Protein AF-A0A9K3Q1P2-F1 (afdb_monomer_lite)

pLDDT: mean 77.75, std 18.44, range [36.25, 98.31]

Radius of gyration: 43.32 Å; chains: 1; bounding box: 91×54×131 Å

Secondary structure (DSSP, 8-state):
-HHHHHHHHHHHHHHHHHHHHHHHHHHHT-HHHHHHHHHHHHHH-TT--HHHHHHHHHHTT-HHHHHHHHHHHHHHHHHHHHHHHHHHHHHHHHHTSSS--HHHHHHHHHHHHHHHHHHHHHHHHHHHH------S-TTTSHHHHHHHHHHHHHHHHHHHHHHHHHHHHHHHHHHHHHHHHHHHHHHHHHHHHHHHHHHHHHHHHHHHS--PEEETTEEESSHHHHHHHHHHTT---GGG---HHHHHHHHH-TT--HHHHT-GGGGG---TT----STTGGG--TTS--HHHHHTTSSS-HHHHHHHHHHHHHHHHHHH----SHHHHHHHHHHHHHHHHHHHHHHHHHHHHHHHHHTT---HHHHHHHHHHHHHHHHHHHHHHHHGGGG---TTSHHHHHHHHHHHHHHHHHHHHHHHTTTTTSHHHHHHHHHHHHHHSS-HHHHHHHHHHHHHHHHHHHHHHHHHHHHHHHHHHHHHHHHHHHHHHHHHHHHHHHHHHH-

Sequence (503 aa):
MKELEVKAEETDTRAQLLLAKLGAETKQGDTTKIWEVIGLMREDMSANDDKLKQLMDYAEKGPAELEHCAKSLAELQNHYQDSLAKIVKKFKTLTRSSNPDEKAKKEVSDLARRLLILENKERALPDLMSMDLEGTNRESNESKLMPEVLRLAQVVEHLNKVSRERGAQESDELLDKMKREREAQARDEVFYKELGVITHKIADLEQSRGERFEHPEGTFGSPQEVETWIVNETIPSCGMFWDLGSVLVGMMEKSKSFKEFADERCLFGKNHGRVDLLDDTSEGLQACKTYATWIGDGTSAYSLSLTRALTGHLNSLRRTFSRTDGGERMARSLLDDISKQWNDLCNFTQTFYTKLVNVAKFSEANAFKLVGRCWGAVFDTMRSHREALKLVGDLQAPGNKAMVIWSVFQCHRIMKEFIALDFEGHPAIVKEISLFIITERVDPTEILRLTSRIKKLEDECAAVTETNQKLRSSHADFQVTFMGLKRTVDDLKNELKQLKTKK

Structure (mmCIF, N/CA/C/O backbone):
data_AF-A0A9K3Q1P2-F1
#
_entry.id   AF-A0A9K3Q1P2-F1
#
loop_
_atom_site.group_PDB
_atom_site.id
_atom_site.type_symbol
_atom_site.label_atom_id
_atom_site.label_alt_id
_atom_site.label_comp_id
_atom_site.label_asym_id
_atom_site.label_entity_id
_atom_site.label_seq_id
_atom_site.pdbx_PDB_ins_code
_atom_site.Cartn_x
_atom_site.Cartn_y
_atom_site.Cartn_z
_atom_site.occupancy
_atom_site.B_iso_or_equiv
_atom_site.auth_seq_id
_atom_site.auth_comp_id
_atom_site.auth_asym_id
_atom_site.auth_atom_id
_atom_site.pdbx_PDB_model_num
ATOM 1 N N . MET A 1 1 ? 2.807 7.351 35.051 1.00 36.25 1 MET A N 1
ATOM 2 C CA . MET A 1 1 ? 3.811 6.468 35.690 1.00 36.25 1 MET A CA 1
ATOM 3 C C . MET A 1 1 ? 5.014 7.275 36.148 1.00 36.25 1 MET A C 1
ATOM 5 O O . MET A 1 1 ? 5.045 7.569 37.329 1.00 36.25 1 MET A O 1
ATOM 9 N N . LYS A 1 2 ? 5.892 7.772 35.263 1.00 40.00 2 LYS A N 1
ATOM 10 C CA . LYS A 1 2 ? 7.037 8.619 35.675 1.00 40.00 2 LYS A CA 1
ATOM 11 C C . LYS A 1 2 ? 6.650 9.861 36.497 1.00 40.00 2 LYS A C 1
ATOM 13 O O . LYS A 1 2 ? 7.277 10.141 37.503 1.00 40.00 2 LYS A O 1
ATOM 18 N N . GLU A 1 3 ? 5.569 10.558 36.140 1.00 39.50 3 GLU A N 1
ATOM 19 C CA . GLU A 1 3 ? 5.065 11.689 36.947 1.00 39.50 3 GLU A CA 1
ATOM 20 C C . GLU A 1 3 ? 4.514 11.282 38.326 1.00 39.50 3 GLU A C 1
ATOM 22 O O . GLU A 1 3 ? 4.501 12.094 39.246 1.00 39.50 3 GLU A O 1
ATOM 27 N N . LEU A 1 4 ? 4.048 10.038 38.483 1.00 40.28 4 LEU A N 1
ATOM 28 C CA . LEU A 1 4 ? 3.563 9.520 39.767 1.00 40.28 4 LEU A CA 1
ATOM 29 C C . LEU A 1 4 ? 4.727 9.058 40.652 1.00 40.28 4 LEU A C 1
ATOM 31 O O . LEU A 1 4 ? 4.670 9.254 41.860 1.00 40.28 4 LEU A O 1
ATOM 35 N N . GLU A 1 5 ? 5.787 8.507 40.053 1.00 44.59 5 GLU A N 1
ATOM 36 C CA . GLU A 1 5 ? 7.035 8.168 40.750 1.00 44.59 5 GLU A CA 1
ATOM 37 C C . GLU A 1 5 ? 7.712 9.426 41.310 1.00 44.59 5 GLU A C 1
ATOM 39 O O . GLU A 1 5 ? 8.040 9.456 42.492 1.00 44.59 5 GLU A O 1
ATOM 44 N N . VAL A 1 6 ? 7.805 10.498 40.513 1.00 62.09 6 VAL A N 1
ATOM 45 C CA . VAL A 1 6 ? 8.373 11.784 40.961 1.00 62.09 6 VAL A CA 1
ATOM 46 C C . VAL A 1 6 ? 7.568 12.380 42.123 1.00 62.09 6 VAL A C 1
ATOM 48 O O . VAL A 1 6 ? 8.144 12.784 43.129 1.00 62.09 6 VAL A O 1
ATOM 51 N N . LYS A 1 7 ? 6.230 12.368 42.044 1.00 52.72 7 LYS A N 1
ATOM 52 C CA . LYS A 1 7 ? 5.380 12.899 43.125 1.00 52.72 7 LYS A CA 1
ATOM 53 C C . LYS A 1 7 ? 5.494 12.108 44.428 1.00 52.72 7 LYS A C 1
ATOM 55 O O . LYS A 1 7 ? 5.442 12.717 45.494 1.00 52.72 7 LYS A O 1
ATOM 60 N N . ALA A 1 8 ? 5.642 10.784 44.356 1.00 45.25 8 ALA A N 1
ATOM 61 C CA . ALA A 1 8 ? 5.811 9.931 45.534 1.00 45.25 8 ALA A CA 1
ATOM 62 C C . ALA A 1 8 ? 7.170 10.160 46.222 1.00 45.25 8 ALA A C 1
ATOM 64 O O . ALA A 1 8 ? 7.248 10.201 47.450 1.00 45.25 8 ALA A O 1
ATOM 65 N N . GLU A 1 9 ? 8.228 10.369 45.437 1.00 57.72 9 GLU A N 1
ATOM 66 C CA . GLU A 1 9 ? 9.581 10.634 45.942 1.00 57.72 9 GLU A CA 1
ATOM 67 C C . GLU A 1 9 ? 9.681 12.022 46.612 1.00 57.72 9 GLU A C 1
ATOM 69 O O . GLU A 1 9 ? 10.316 12.182 47.661 1.00 57.72 9 GLU A O 1
ATOM 74 N N . GLU A 1 10 ? 8.960 13.017 46.083 1.00 64.75 10 GLU A N 1
ATOM 75 C CA . GLU A 1 10 ? 8.825 14.347 46.693 1.00 64.75 10 GLU A CA 1
ATOM 76 C C . GLU A 1 10 ? 8.061 14.317 48.030 1.00 64.75 10 GLU A C 1
ATOM 78 O O . GLU A 1 10 ? 8.421 15.044 48.963 1.00 64.75 10 GLU A O 1
ATOM 83 N N . THR A 1 11 ? 7.034 13.464 48.163 1.00 64.25 11 THR A N 1
ATOM 84 C CA . THR A 1 11 ? 6.247 13.365 49.409 1.00 64.25 11 THR A CA 1
ATOM 85 C C . THR A 1 11 ? 7.026 12.684 50.535 1.00 64.25 11 THR A C 1
ATOM 87 O O . THR A 1 11 ? 6.992 13.162 51.671 1.00 64.25 11 THR A O 1
ATOM 90 N N . ASP A 1 12 ? 7.775 11.619 50.232 1.00 61.94 12 ASP A N 1
ATOM 91 C CA . ASP A 1 12 ? 8.600 10.911 51.223 1.00 61.94 12 ASP A CA 1
ATOM 92 C C . ASP A 1 12 ? 9.745 11.797 51.747 1.00 61.94 12 ASP A C 1
ATOM 94 O O . ASP A 1 12 ? 9.963 11.917 52.957 1.00 61.94 12 ASP A O 1
ATOM 98 N N . THR A 1 13 ? 10.411 12.531 50.849 1.00 77.38 13 THR A N 1
ATOM 99 C CA . THR A 1 13 ? 11.509 13.443 51.217 1.00 77.38 13 THR A CA 1
ATOM 100 C C . THR A 1 13 ? 11.036 14.554 52.165 1.00 77.38 13 THR A C 1
ATOM 102 O O . THR A 1 13 ? 11.721 14.902 53.132 1.00 77.38 13 THR A O 1
ATOM 105 N N . ARG A 1 14 ? 9.837 15.100 51.931 1.00 73.12 14 ARG A N 1
ATOM 106 C CA . ARG A 1 14 ? 9.258 16.167 52.759 1.00 73.12 14 ARG A CA 1
ATOM 107 C C . ARG A 1 14 ? 8.827 15.668 54.144 1.00 73.12 14 ARG A C 1
ATOM 109 O O . ARG A 1 14 ? 9.086 16.352 55.136 1.00 73.12 14 ARG A O 1
ATOM 116 N N . ALA A 1 15 ? 8.252 14.468 54.235 1.00 68.19 15 ALA A N 1
ATOM 117 C CA . ALA A 1 15 ? 7.868 13.858 55.510 1.00 68.19 15 ALA A CA 1
ATOM 118 C C . ALA A 1 15 ? 9.084 13.593 56.419 1.00 68.19 15 ALA A C 1
ATOM 120 O O . ALA A 1 15 ? 9.051 13.891 57.617 1.00 68.19 15 ALA A O 1
ATOM 121 N N . GLN A 1 16 ? 10.190 13.109 55.846 1.00 70.50 16 GLN A N 1
ATOM 122 C CA . GLN A 1 16 ? 11.431 12.869 56.590 1.00 70.50 16 GLN A CA 1
ATOM 123 C C . GLN A 1 16 ? 12.051 14.167 57.133 1.00 70.50 16 GLN A C 1
ATOM 125 O O . GLN A 1 16 ? 12.550 14.190 58.262 1.00 70.50 16 GLN A O 1
ATOM 130 N N . LEU A 1 17 ? 11.965 15.269 56.379 1.00 77.50 17 LEU A N 1
ATOM 131 C CA . LEU A 1 17 ? 12.458 16.581 56.809 1.00 77.50 17 LEU A CA 1
ATOM 132 C C . LEU A 1 17 ? 11.676 17.128 58.016 1.00 77.50 17 LEU A C 1
ATOM 134 O O . LEU A 1 17 ? 12.276 17.634 58.968 1.00 77.50 17 LEU A O 1
ATOM 138 N N . LEU A 1 18 ? 10.345 17.005 58.001 1.00 76.81 18 LEU A N 1
ATOM 139 C CA . LEU A 1 18 ? 9.489 17.469 59.098 1.00 76.81 18 LEU A CA 1
ATOM 140 C C . LEU A 1 18 ? 9.695 16.638 60.374 1.00 76.81 18 LEU A C 1
ATOM 142 O O . LEU A 1 18 ? 9.786 17.209 61.459 1.00 76.81 18 LEU A O 1
ATOM 146 N N . LEU A 1 19 ? 9.870 15.316 60.252 1.00 66.56 19 LEU A N 1
ATOM 147 C CA . LEU A 1 19 ? 10.196 14.439 61.386 1.00 66.56 19 LEU A CA 1
ATOM 148 C C . LEU A 1 19 ? 11.555 14.779 62.012 1.00 66.56 19 LEU A C 1
ATOM 150 O O . LEU A 1 19 ? 11.682 14.834 63.238 1.00 66.56 19 LEU A O 1
ATOM 154 N N . ALA A 1 20 ? 12.568 15.053 61.185 1.00 75.06 20 ALA A N 1
ATOM 155 C CA . ALA A 1 20 ? 13.880 15.476 61.669 1.00 75.06 20 ALA A CA 1
ATOM 156 C C . ALA A 1 20 ? 13.802 16.815 62.422 1.00 75.06 20 ALA A C 1
ATOM 158 O O . ALA A 1 20 ? 14.412 16.966 63.484 1.00 75.06 20 ALA A O 1
ATOM 159 N N . LYS A 1 21 ? 13.010 17.763 61.906 1.00 81.06 21 LYS A N 1
ATOM 160 C CA . LYS A 1 21 ? 12.783 19.063 62.544 1.00 81.06 21 LYS A CA 1
ATOM 161 C C . LYS A 1 21 ? 12.047 18.913 63.878 1.00 81.06 21 LYS A C 1
ATOM 163 O O . LYS A 1 21 ? 12.497 19.466 64.875 1.00 81.06 21 LYS A O 1
ATOM 168 N N . LEU A 1 22 ? 11.003 18.085 63.937 1.00 76.62 22 LEU A N 1
ATOM 169 C CA . LEU A 1 22 ? 10.265 17.808 65.173 1.00 76.62 22 LEU A CA 1
ATOM 170 C C . LEU A 1 22 ? 11.177 17.219 66.259 1.00 76.62 22 LEU A C 1
ATOM 172 O O . LEU A 1 22 ? 11.146 17.659 67.408 1.00 76.62 22 LEU A O 1
ATOM 176 N N . GLY A 1 23 ? 12.040 16.265 65.895 1.00 73.25 23 GLY A N 1
ATOM 177 C CA . GLY A 1 23 ? 13.008 15.678 66.822 1.00 73.25 23 GLY A CA 1
ATOM 178 C C . GLY A 1 23 ? 14.051 16.679 67.335 1.00 73.25 23 GLY A C 1
ATOM 179 O O . GLY A 1 23 ? 14.481 16.578 68.485 1.00 73.25 23 GLY A O 1
ATOM 180 N N . ALA A 1 24 ? 14.452 17.652 66.512 1.00 78.25 24 ALA A N 1
ATOM 181 C CA . ALA A 1 24 ? 15.372 18.712 66.917 1.00 78.25 24 ALA A CA 1
ATOM 182 C C . ALA A 1 24 ? 14.723 19.680 67.919 1.00 78.25 24 ALA A C 1
ATOM 184 O O . ALA A 1 24 ? 15.309 19.937 68.970 1.00 78.25 24 ALA A O 1
ATOM 185 N N . GLU A 1 25 ? 13.502 20.144 67.641 1.00 80.94 25 GLU A N 1
ATOM 186 C CA . GLU A 1 25 ? 12.780 21.074 68.524 1.00 80.94 25 GLU A CA 1
ATOM 187 C C . GLU A 1 25 ? 12.371 20.400 69.846 1.00 80.94 25 GLU A C 1
ATOM 189 O O . GLU A 1 25 ? 12.493 20.994 70.917 1.00 80.94 25 GLU A O 1
ATOM 194 N N . THR A 1 26 ? 12.012 19.110 69.806 1.00 72.62 26 THR A N 1
ATOM 195 C CA . THR A 1 26 ? 11.710 18.315 71.013 1.00 72.62 26 THR A CA 1
ATOM 196 C C . THR A 1 26 ? 12.914 18.212 71.947 1.00 72.62 26 THR A C 1
ATOM 198 O O . THR A 1 26 ? 12.771 18.330 73.161 1.00 72.62 26 THR A O 1
ATOM 201 N N . LYS A 1 27 ? 14.126 18.054 71.400 1.00 75.12 27 LYS A N 1
ATOM 202 C CA . LYS A 1 27 ? 15.362 18.041 72.202 1.00 75.12 27 LYS A CA 1
ATOM 203 C C . LYS A 1 27 ? 15.697 19.403 72.805 1.00 75.12 27 LYS A C 1
ATOM 205 O O . LYS A 1 27 ? 16.366 19.450 73.832 1.00 75.12 27 LYS A O 1
ATOM 210 N N . GLN A 1 28 ? 15.267 20.488 72.167 1.00 78.56 28 GLN A N 1
ATOM 211 C CA . GLN A 1 28 ? 15.476 21.850 72.659 1.00 78.56 28 GLN A CA 1
ATOM 212 C C . GLN A 1 28 ? 14.417 22.274 73.689 1.00 78.56 28 GLN A C 1
ATOM 214 O O . GLN A 1 28 ? 14.619 23.268 74.379 1.00 78.56 28 GLN A O 1
ATOM 219 N N . GLY A 1 29 ? 13.321 21.516 73.825 1.00 80.50 29 GLY A N 1
ATOM 220 C CA . GLY A 1 29 ? 12.241 21.804 74.771 1.00 80.50 29 GLY A CA 1
ATOM 221 C C . GLY A 1 29 ? 11.399 23.030 74.402 1.00 80.50 29 GLY A C 1
ATOM 222 O O . GLY A 1 29 ? 10.646 23.523 75.239 1.00 80.50 29 GLY A O 1
ATOM 223 N N . ASP A 1 30 ? 11.519 23.532 73.168 1.00 81.38 30 ASP A N 1
ATOM 224 C CA . ASP A 1 30 ? 10.787 24.704 72.682 1.00 81.38 30 ASP A CA 1
ATOM 225 C C . ASP A 1 30 ? 9.379 24.287 72.234 1.00 81.38 30 ASP A C 1
ATOM 227 O O . ASP A 1 30 ? 9.119 23.966 71.072 1.00 81.38 30 ASP A O 1
ATOM 231 N N . THR A 1 31 ? 8.458 24.251 73.195 1.00 69.38 31 THR A N 1
ATOM 232 C CA . THR A 1 31 ? 7.080 23.783 72.996 1.00 69.38 31 THR A CA 1
ATOM 233 C C . THR A 1 31 ? 6.341 24.544 71.898 1.00 69.38 31 THR A C 1
ATOM 235 O O . THR A 1 31 ? 5.538 23.941 71.192 1.00 69.38 31 THR A O 1
ATOM 238 N N . THR A 1 32 ? 6.644 25.825 71.679 1.00 76.19 32 THR A N 1
ATOM 239 C CA . THR A 1 32 ? 5.993 26.639 70.638 1.00 76.19 32 THR A CA 1
ATOM 240 C C . THR A 1 32 ? 6.373 26.157 69.238 1.00 76.19 32 THR A C 1
ATOM 242 O O . THR A 1 32 ? 5.501 25.932 68.400 1.00 76.19 32 THR A O 1
ATOM 245 N N . LYS A 1 33 ? 7.664 25.914 68.991 1.00 73.12 33 LYS A N 1
ATOM 246 C CA . LYS A 1 33 ? 8.144 25.424 67.688 1.00 73.12 33 LYS A CA 1
ATOM 247 C C . LYS A 1 33 ? 7.762 23.979 67.417 1.00 73.12 33 LYS A C 1
ATOM 249 O O . LYS A 1 33 ? 7.517 23.614 66.269 1.00 73.12 33 LYS A O 1
ATOM 254 N N . ILE A 1 34 ? 7.673 23.160 68.464 1.00 74.88 34 ILE A N 1
ATOM 255 C CA . ILE A 1 34 ? 7.130 21.801 68.362 1.00 74.88 34 ILE A CA 1
ATOM 256 C C . ILE A 1 34 ? 5.702 21.859 67.797 1.00 74.88 34 ILE A C 1
ATOM 258 O O . ILE A 1 34 ? 5.399 21.151 66.837 1.00 74.88 34 ILE A O 1
ATOM 262 N N . TRP A 1 35 ? 4.854 22.755 68.313 1.00 77.31 35 TRP A N 1
ATOM 263 C CA . TRP A 1 35 ? 3.489 22.938 67.809 1.00 77.31 35 TRP A CA 1
ATOM 264 C C . TRP A 1 35 ? 3.428 23.494 66.380 1.00 77.31 35 TRP A C 1
ATOM 266 O O . T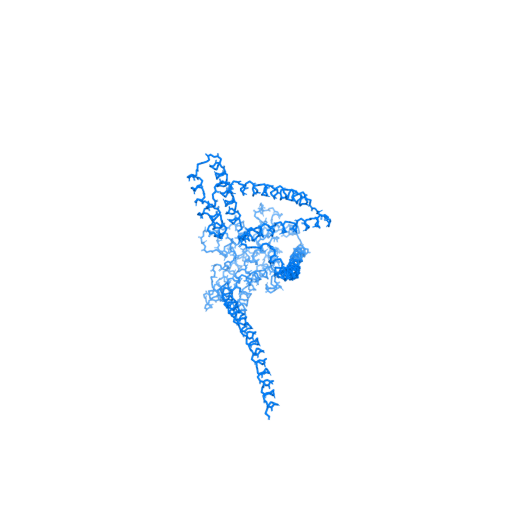RP A 1 35 ? 2.579 23.053 65.605 1.00 77.31 35 TRP A O 1
ATOM 276 N N . GLU A 1 36 ? 4.338 24.387 65.982 1.00 79.50 36 GLU A N 1
ATOM 277 C CA . GLU A 1 36 ? 4.429 24.862 64.589 1.00 79.50 36 GLU A CA 1
ATOM 278 C C . GLU A 1 36 ? 4.784 23.735 63.607 1.00 79.50 36 GLU A C 1
ATOM 280 O O . GLU A 1 36 ? 4.163 23.609 62.550 1.00 79.50 36 GLU A O 1
ATOM 285 N N . VAL A 1 37 ? 5.754 22.879 63.951 1.00 77.44 37 VAL A N 1
ATOM 286 C CA . VAL A 1 37 ? 6.147 21.741 63.101 1.00 77.44 37 VAL A CA 1
ATOM 287 C C . VAL A 1 37 ? 5.014 20.716 63.000 1.00 77.44 37 VAL A C 1
ATOM 289 O O . VAL A 1 37 ? 4.748 20.210 61.910 1.00 77.44 37 VAL A O 1
ATOM 292 N N . ILE A 1 38 ? 4.296 20.463 64.099 1.00 71.88 38 ILE A N 1
ATOM 293 C CA . ILE A 1 38 ? 3.093 19.616 64.105 1.00 71.88 38 ILE A CA 1
ATOM 294 C C . ILE A 1 38 ? 1.985 20.229 63.231 1.00 71.88 38 ILE A C 1
ATOM 296 O O . ILE A 1 38 ? 1.313 19.500 62.503 1.00 71.88 38 ILE A O 1
ATOM 300 N N . GLY A 1 39 ? 1.817 21.555 63.243 1.00 77.81 39 GLY A N 1
ATOM 301 C CA . GLY A 1 39 ? 0.874 22.269 62.376 1.00 77.81 39 GLY A CA 1
ATOM 302 C C . GLY A 1 39 ? 1.175 22.095 60.884 1.00 77.81 39 GLY A C 1
ATOM 303 O O . GLY A 1 39 ? 0.274 21.784 60.111 1.00 77.81 39 GLY A O 1
ATOM 304 N N . LEU A 1 40 ? 2.446 22.188 60.487 1.00 75.62 40 LEU A N 1
ATOM 305 C CA . LEU A 1 40 ? 2.872 21.949 59.100 1.00 75.62 40 LEU A CA 1
ATOM 306 C C . LEU A 1 40 ? 2.665 20.488 58.672 1.00 75.62 40 LEU A C 1
ATOM 308 O O . LEU A 1 40 ? 2.237 20.220 57.552 1.00 75.62 40 LEU A O 1
ATOM 312 N N . MET A 1 41 ? 2.905 19.535 59.578 1.00 71.62 41 MET A N 1
ATOM 313 C CA . MET A 1 41 ? 2.580 18.125 59.337 1.00 71.62 41 MET A CA 1
ATOM 314 C C . MET A 1 41 ? 1.068 17.905 59.197 1.00 71.62 41 MET A C 1
ATOM 316 O O . MET A 1 41 ? 0.643 17.045 58.433 1.00 71.62 41 MET A O 1
ATOM 320 N N . ARG A 1 42 ? 0.243 18.692 59.898 1.00 65.75 42 ARG A N 1
ATOM 321 C CA . ARG A 1 42 ? -1.223 18.633 59.826 1.00 65.75 42 ARG A CA 1
ATOM 322 C C . ARG A 1 42 ? -1.761 19.059 58.460 1.00 65.75 42 ARG A C 1
ATOM 324 O O . ARG A 1 42 ? -2.673 18.411 57.954 1.00 65.75 42 ARG A O 1
ATOM 331 N N . GLU A 1 43 ? -1.201 20.114 57.869 1.00 67.81 43 GLU A N 1
ATOM 332 C CA . GLU A 1 43 ? -1.587 20.595 56.532 1.00 67.81 43 GLU A CA 1
ATOM 333 C C . GLU A 1 43 ? -1.255 19.572 55.435 1.00 67.81 43 GLU A C 1
ATOM 335 O O . GLU A 1 43 ? -2.039 19.387 54.504 1.00 67.81 43 GLU A O 1
ATOM 340 N N . ASP A 1 44 ? -0.149 18.838 55.595 1.00 60.00 44 ASP A N 1
ATOM 341 C CA . ASP A 1 44 ? 0.290 17.816 54.640 1.00 60.00 44 ASP A CA 1
ATOM 342 C C . ASP A 1 44 ? -0.422 16.450 54.822 1.00 60.00 44 ASP A C 1
ATOM 344 O O . ASP A 1 44 ? -0.422 15.635 53.899 1.00 60.00 44 ASP A O 1
ATOM 348 N N . MET A 1 45 ? -1.058 16.179 55.975 1.00 59.09 45 MET A N 1
ATOM 349 C CA . MET A 1 45 ? -1.601 14.852 56.348 1.00 59.09 45 MET A CA 1
ATOM 350 C C . MET A 1 45 ? -3.137 14.762 56.472 1.00 59.09 45 MET A C 1
ATOM 352 O O . MET A 1 45 ? -3.636 13.906 57.204 1.00 59.09 45 MET A O 1
ATOM 356 N N . SER A 1 46 ? -3.918 15.569 55.750 1.00 45.44 46 SER A N 1
ATOM 357 C CA . SER A 1 46 ? -5.401 15.617 55.839 1.00 45.44 46 SER A CA 1
ATOM 358 C C . SER A 1 46 ? -6.187 14.320 55.503 1.00 45.44 46 SER A C 1
ATOM 360 O O . SER A 1 46 ? -7.397 14.366 55.305 1.00 45.44 46 SER A O 1
ATOM 362 N N . ALA A 1 47 ? -5.548 13.145 55.483 1.00 44.81 47 ALA A N 1
ATOM 363 C CA . ALA A 1 47 ? -6.162 11.848 55.196 1.00 44.81 47 ALA A CA 1
ATOM 364 C C . ALA A 1 47 ? -6.229 10.853 56.383 1.00 44.81 47 ALA A C 1
ATOM 366 O O . ALA A 1 47 ? -6.668 9.727 56.169 1.00 44.81 47 ALA A O 1
ATOM 367 N N . ASN A 1 48 ? -5.822 11.196 57.617 1.00 50.03 48 ASN A N 1
ATOM 368 C CA . ASN A 1 48 ? -5.929 10.270 58.769 1.00 50.03 48 ASN A CA 1
ATOM 369 C C . ASN A 1 48 ? -6.230 10.988 60.103 1.00 50.03 48 ASN A C 1
ATOM 371 O O . ASN A 1 48 ? -5.322 11.322 60.863 1.00 50.03 48 ASN A O 1
ATOM 375 N N . ASP A 1 49 ? -7.517 11.193 60.395 1.00 48.00 49 ASP A N 1
ATOM 376 C CA . ASP A 1 49 ? -8.007 12.057 61.486 1.00 48.00 49 ASP A CA 1
ATOM 377 C C . ASP A 1 49 ? -8.112 11.351 62.867 1.00 48.00 49 ASP A C 1
ATOM 379 O O . ASP A 1 49 ? -7.961 11.980 63.914 1.00 48.00 49 ASP A O 1
ATOM 383 N N . ASP A 1 50 ? -8.281 10.022 62.915 1.00 47.06 50 ASP A N 1
ATOM 384 C CA . ASP A 1 50 ? -8.607 9.315 64.173 1.00 47.06 50 ASP A CA 1
ATOM 385 C C . ASP A 1 50 ? -7.410 9.090 65.116 1.00 47.06 50 ASP A C 1
ATOM 387 O O . ASP A 1 50 ? -7.546 9.135 66.341 1.00 47.06 50 ASP A O 1
ATOM 391 N N . LYS A 1 51 ? -6.204 8.902 64.568 1.00 51.50 51 LYS A N 1
ATOM 392 C CA . LYS A 1 51 ? -4.979 8.703 65.371 1.00 51.50 51 LYS A CA 1
ATOM 393 C C . LYS A 1 51 ? -4.510 9.985 66.060 1.00 51.50 51 LYS A C 1
ATOM 395 O O . LYS A 1 51 ? -3.892 9.927 67.120 1.00 51.50 51 LYS A O 1
ATOM 400 N N . LEU A 1 52 ? -4.813 11.140 65.467 1.00 46.94 52 LEU A N 1
ATOM 401 C CA . LEU A 1 52 ? -4.431 12.446 66.001 1.00 46.94 52 LEU A CA 1
ATOM 402 C C . LEU A 1 52 ? -5.282 12.817 67.226 1.00 46.94 52 LEU A C 1
ATOM 404 O O . LEU A 1 52 ? -4.790 13.439 68.164 1.00 46.94 52 LEU A O 1
ATOM 408 N N . LYS A 1 53 ? -6.544 12.375 67.240 1.00 53.19 53 LYS A N 1
ATOM 409 C CA . LYS A 1 53 ? -7.484 12.594 68.342 1.00 53.19 53 LYS A CA 1
ATOM 410 C C . LYS A 1 53 ? -7.083 11.827 69.611 1.00 53.19 53 LYS A C 1
ATOM 412 O O . LYS A 1 53 ? -7.112 12.391 70.696 1.00 53.19 53 LYS A O 1
ATOM 417 N N . GLN A 1 54 ? -6.599 10.591 69.464 1.00 55.06 54 GLN A N 1
ATOM 418 C CA . GLN A 1 54 ? -6.143 9.759 70.590 1.00 55.06 54 GLN A CA 1
ATOM 419 C C . GLN A 1 54 ? -4.873 10.289 71.279 1.00 55.06 54 GLN A C 1
ATOM 421 O O . GLN A 1 54 ? -4.710 10.126 72.486 1.00 55.06 54 GLN A O 1
ATOM 426 N N . LEU A 1 55 ? -3.975 10.939 70.533 1.00 46.62 55 LEU A N 1
ATOM 427 C CA . LEU A 1 55 ? -2.764 11.553 71.093 1.00 46.62 55 LEU A CA 1
ATOM 428 C C . LEU A 1 55 ? -3.067 12.825 71.898 1.00 46.62 55 LEU A C 1
ATOM 430 O O . LEU A 1 55 ? -2.376 13.109 72.874 1.00 46.62 55 LEU A O 1
ATOM 434 N N . MET A 1 56 ? -4.110 13.562 71.510 1.00 52.69 56 MET A N 1
ATOM 435 C CA . MET A 1 56 ? -4.570 14.757 72.223 1.00 52.69 56 MET A CA 1
ATOM 436 C C . MET A 1 56 ? -5.208 14.398 73.575 1.00 52.69 56 MET A C 1
ATOM 438 O O . MET A 1 56 ? -4.879 15.033 74.572 1.00 52.69 56 MET A O 1
ATOM 442 N N . ASP A 1 57 ? -6.014 13.331 73.639 1.00 54.62 57 ASP A N 1
ATOM 443 C CA . ASP A 1 57 ? -6.636 12.852 74.889 1.00 54.62 57 ASP A CA 1
ATOM 444 C C . ASP A 1 57 ? -5.603 12.337 75.918 1.00 54.62 57 ASP A C 1
ATOM 446 O O . ASP A 1 57 ? -5.836 12.360 77.127 1.00 54.62 57 ASP A O 1
ATOM 450 N N . TYR A 1 58 ? -4.425 11.898 75.462 1.00 50.66 58 TYR A N 1
ATOM 451 C CA . TYR A 1 58 ? -3.336 11.449 76.339 1.00 50.66 58 TYR A CA 1
ATOM 452 C C . TYR A 1 58 ? -2.520 12.600 76.945 1.00 50.66 58 TYR A C 1
ATOM 454 O O . TYR A 1 58 ? -1.916 12.433 78.007 1.00 50.66 58 TYR A O 1
ATOM 462 N N . ALA A 1 59 ? -2.504 13.770 76.299 1.00 50.31 59 ALA A N 1
ATOM 463 C CA . ALA A 1 59 ? -1.731 14.930 76.739 1.00 50.31 59 ALA A CA 1
ATOM 464 C C . ALA A 1 59 ? -2.309 15.600 78.006 1.00 50.31 59 ALA A C 1
ATOM 466 O O . ALA A 1 59 ? -1.585 16.298 78.716 1.00 50.31 59 ALA A O 1
ATOM 467 N N . GLU A 1 60 ? -3.584 15.356 78.332 1.00 48.03 60 GLU A N 1
ATOM 468 C CA . GLU A 1 60 ? -4.264 15.948 79.495 1.00 48.03 60 GLU A CA 1
ATOM 469 C C . GLU A 1 60 ? -3.955 15.248 80.837 1.00 48.03 60 GLU A C 1
ATOM 471 O O . GLU A 1 60 ? -4.199 15.829 81.894 1.00 48.03 60 GLU A O 1
ATOM 476 N N . LYS A 1 61 ? -3.363 14.041 80.842 1.00 49.28 61 LYS A N 1
ATOM 477 C CA . LYS A 1 61 ? -3.172 13.220 82.064 1.00 49.28 61 LYS A CA 1
ATOM 478 C C . LYS A 1 61 ? -1.903 13.519 82.887 1.00 49.28 61 LYS A C 1
ATOM 480 O O . LYS A 1 61 ? -1.632 12.863 83.885 1.00 49.28 61 LYS A O 1
ATOM 485 N N . GLY A 1 62 ? -1.163 14.572 82.545 1.00 57.62 62 GLY A N 1
ATOM 486 C CA . GLY A 1 62 ? -0.076 15.106 83.371 1.00 57.62 62 GLY A CA 1
ATOM 487 C C . GLY A 1 62 ? 1.326 14.530 83.077 1.00 57.62 62 GLY A C 1
ATOM 488 O O . GLY A 1 62 ? 1.483 13.390 82.637 1.00 57.62 62 GLY A O 1
ATOM 489 N N . PRO A 1 63 ? 2.388 15.327 83.311 1.00 50.59 63 PRO A N 1
ATOM 490 C CA . PRO A 1 63 ? 3.704 15.127 82.692 1.00 50.59 63 PRO A CA 1
ATOM 491 C C . PRO A 1 63 ? 4.485 13.887 83.163 1.00 50.59 63 PRO A C 1
ATOM 493 O O . PRO A 1 63 ? 5.289 13.363 82.398 1.00 50.59 63 PRO A O 1
ATOM 496 N N . ALA A 1 64 ? 4.254 13.383 84.381 1.00 50.38 64 ALA A N 1
ATOM 497 C CA . ALA A 1 64 ? 5.000 12.239 84.923 1.00 50.38 64 ALA A CA 1
ATOM 498 C C . ALA A 1 64 ? 4.531 10.881 84.357 1.00 50.38 64 ALA A C 1
ATOM 500 O O . ALA A 1 64 ? 5.351 10.005 84.077 1.00 50.38 64 ALA A O 1
ATOM 501 N N . GLU A 1 65 ? 3.224 10.714 84.136 1.00 50.34 65 GLU A N 1
ATOM 502 C CA . GLU A 1 65 ? 2.652 9.510 83.512 1.00 50.34 65 GLU A CA 1
ATOM 503 C C . GLU A 1 65 ? 2.890 9.502 81.997 1.00 50.34 65 GLU A C 1
ATOM 505 O O . GLU A 1 65 ? 3.158 8.447 81.415 1.00 50.34 65 GLU A O 1
ATOM 510 N N . LEU A 1 66 ? 2.910 10.690 81.381 1.00 49.41 66 LEU A N 1
ATOM 511 C CA . LEU A 1 66 ? 3.358 10.899 80.004 1.00 49.41 66 LEU A CA 1
ATOM 512 C C . LEU A 1 66 ? 4.833 10.539 79.813 1.00 49.41 66 LEU A C 1
ATOM 514 O O . LEU A 1 66 ? 5.152 9.894 78.821 1.00 49.41 66 LEU A O 1
ATOM 518 N N . GLU A 1 67 ? 5.733 10.882 80.741 1.00 54.66 67 GLU A N 1
ATOM 519 C CA . GLU A 1 67 ? 7.153 10.520 80.616 1.00 54.66 67 GLU A CA 1
ATOM 520 C C . GLU A 1 67 ? 7.375 9.004 80.748 1.00 54.66 67 GLU A C 1
ATOM 522 O O . GLU A 1 67 ? 8.150 8.421 79.984 1.00 54.66 67 GLU A O 1
ATOM 527 N N . HIS A 1 68 ? 6.670 8.343 81.672 1.00 53.81 68 HIS A N 1
ATOM 528 C CA . HIS A 1 68 ? 6.738 6.888 81.823 1.00 53.81 68 HIS A CA 1
ATOM 529 C C . HIS A 1 68 ? 6.140 6.166 80.606 1.00 53.81 68 HIS A C 1
ATOM 531 O O . HIS A 1 68 ? 6.780 5.273 80.049 1.00 53.81 68 HIS A O 1
ATOM 537 N N . CYS A 1 69 ? 4.954 6.577 80.138 1.00 47.00 69 CYS A N 1
ATOM 538 C CA . CYS A 1 69 ? 4.358 6.026 78.919 1.00 47.00 69 CYS A CA 1
ATOM 539 C C . CYS A 1 69 ? 5.232 6.297 77.694 1.00 47.00 69 CYS A C 1
ATOM 541 O O . CYS A 1 69 ? 5.433 5.382 76.903 1.00 47.00 69 CYS A O 1
ATOM 543 N N . ALA A 1 70 ? 5.806 7.494 77.554 1.00 53.19 70 ALA A N 1
ATOM 544 C CA . ALA A 1 70 ? 6.696 7.834 76.447 1.00 53.19 70 ALA A CA 1
ATOM 545 C C . ALA A 1 70 ? 7.989 7.008 76.470 1.00 53.19 70 ALA A C 1
ATOM 547 O O . ALA A 1 70 ? 8.427 6.563 75.413 1.00 53.19 70 ALA A O 1
ATOM 548 N N . LYS A 1 71 ? 8.577 6.738 77.646 1.00 59.66 71 LYS A N 1
ATOM 549 C CA . LYS A 1 71 ? 9.731 5.829 77.775 1.00 59.66 71 LYS A CA 1
ATOM 550 C C . LYS A 1 71 ? 9.369 4.394 77.402 1.00 59.66 71 LYS A C 1
ATOM 552 O O . LYS A 1 71 ? 10.069 3.799 76.588 1.00 59.66 71 LYS A O 1
ATOM 557 N N . SER A 1 72 ? 8.263 3.859 77.919 1.00 52.94 72 SER A N 1
ATOM 558 C CA . SER A 1 72 ? 7.822 2.497 77.590 1.00 52.94 72 SER A CA 1
ATOM 559 C C . SER A 1 72 ? 7.428 2.348 76.115 1.00 52.94 72 SER A C 1
ATOM 561 O O . SER A 1 72 ? 7.779 1.347 75.494 1.00 52.94 72 SER A O 1
ATOM 563 N N . LEU A 1 73 ? 6.771 3.349 75.519 1.00 48.41 73 LEU A N 1
ATOM 564 C CA . LEU A 1 73 ? 6.482 3.393 74.081 1.00 48.41 73 LEU A CA 1
ATOM 565 C C . LEU A 1 73 ? 7.760 3.506 73.253 1.00 48.41 73 LEU A C 1
ATOM 567 O O . LEU A 1 73 ? 7.894 2.785 72.271 1.00 48.41 73 LEU A O 1
ATOM 571 N N . ALA A 1 74 ? 8.721 4.340 73.656 1.00 57.34 74 ALA A N 1
ATOM 572 C CA . ALA A 1 74 ? 9.998 4.468 72.960 1.00 57.34 74 ALA A CA 1
ATOM 573 C C . ALA A 1 74 ? 10.811 3.165 73.009 1.00 57.34 74 ALA A C 1
ATOM 575 O O . ALA A 1 74 ? 11.399 2.772 72.004 1.00 57.34 74 ALA A O 1
ATOM 576 N N . GLU A 1 75 ? 10.824 2.453 74.137 1.00 58.72 75 GLU A N 1
ATOM 577 C CA . GLU A 1 75 ? 11.471 1.140 74.263 1.00 58.72 75 GLU A CA 1
ATOM 578 C C . GLU A 1 75 ? 10.787 0.078 73.391 1.00 58.72 75 GLU A C 1
ATOM 580 O O . GLU A 1 75 ? 11.465 -0.661 72.668 1.00 58.72 75 GLU A O 1
ATOM 585 N N . LEU A 1 76 ? 9.451 0.043 73.388 1.00 48.84 76 LEU A N 1
ATOM 586 C CA . LEU A 1 76 ? 8.677 -0.886 72.564 1.00 48.84 76 LEU A CA 1
ATOM 587 C C . LEU A 1 76 ? 8.849 -0.591 71.065 1.00 48.84 76 LEU A C 1
ATOM 589 O O . LEU A 1 76 ? 9.039 -1.507 70.263 1.00 48.84 76 LEU A O 1
ATOM 593 N N . GLN A 1 77 ? 8.846 0.690 70.694 1.00 59.44 77 GLN A N 1
ATOM 594 C CA . GLN A 1 77 ? 9.049 1.161 69.328 1.00 59.44 77 GLN A CA 1
ATOM 595 C C . GLN A 1 77 ? 10.480 0.887 68.857 1.00 59.44 77 GLN A C 1
ATOM 597 O O . GLN A 1 77 ? 10.665 0.424 67.736 1.00 59.44 77 GLN A O 1
ATOM 602 N N . ASN A 1 78 ? 11.490 1.060 69.713 1.00 64.31 78 ASN A N 1
ATOM 603 C CA . ASN A 1 78 ? 12.870 0.687 69.400 1.00 64.31 78 ASN A CA 1
ATOM 604 C C . ASN A 1 78 ? 13.020 -0.829 69.200 1.00 64.31 78 ASN A C 1
ATOM 606 O O . ASN A 1 78 ? 13.662 -1.261 68.242 1.00 64.31 78 ASN A O 1
ATOM 610 N N . HIS A 1 79 ? 12.385 -1.648 70.044 1.00 60.62 79 HIS A N 1
ATOM 611 C CA . HIS A 1 79 ? 12.386 -3.106 69.887 1.00 60.62 79 HIS A CA 1
ATOM 612 C C . HIS A 1 79 ? 11.676 -3.549 68.592 1.00 60.62 79 HIS A C 1
ATOM 614 O O . HIS A 1 79 ? 12.118 -4.479 67.905 1.00 60.62 79 HIS A O 1
ATOM 620 N N . TYR A 1 80 ? 10.585 -2.871 68.230 1.00 58.84 80 TYR A N 1
ATOM 621 C CA . TYR A 1 80 ? 9.855 -3.099 66.985 1.00 58.84 80 TYR A CA 1
ATOM 622 C C . TYR A 1 80 ? 10.682 -2.712 65.755 1.00 58.84 80 TYR A C 1
ATOM 624 O O . TYR A 1 80 ? 10.841 -3.528 64.847 1.00 58.84 80 TYR A O 1
ATOM 632 N N . GLN A 1 81 ? 11.280 -1.518 65.755 1.00 64.06 81 GLN A N 1
ATOM 633 C CA . GLN A 1 81 ? 12.132 -1.020 64.672 1.00 64.06 81 GLN A CA 1
ATOM 634 C C . GLN A 1 81 ? 13.382 -1.888 64.477 1.00 64.06 81 GLN A C 1
ATOM 636 O O . GLN A 1 81 ? 13.729 -2.205 63.341 1.00 64.06 81 GLN A O 1
ATOM 641 N N . ASP A 1 82 ? 14.016 -2.365 65.553 1.00 70.50 82 ASP A N 1
ATOM 642 C CA . ASP A 1 82 ? 15.146 -3.302 65.465 1.00 70.50 82 ASP A CA 1
ATOM 643 C C . ASP A 1 82 ? 14.717 -4.665 64.883 1.00 70.50 82 ASP A C 1
ATOM 645 O O . ASP A 1 82 ? 15.395 -5.244 64.027 1.00 70.50 82 ASP A O 1
ATOM 649 N N . SER A 1 83 ? 13.536 -5.160 65.269 1.00 63.31 83 SER A N 1
ATOM 650 C CA . SER A 1 83 ? 12.957 -6.390 64.710 1.00 63.31 83 SER A CA 1
ATOM 651 C C . SER A 1 83 ? 12.628 -6.247 63.216 1.00 63.31 83 SER A C 1
ATOM 653 O O . SER A 1 83 ? 12.947 -7.138 62.423 1.00 63.31 83 SER A O 1
ATOM 655 N N . LEU A 1 84 ? 12.062 -5.109 62.809 1.00 58.19 84 LEU A N 1
ATOM 656 C CA . LEU A 1 84 ? 11.778 -4.764 61.414 1.00 58.19 84 LEU A CA 1
ATOM 657 C C . LEU A 1 84 ? 13.059 -4.614 60.593 1.00 58.19 84 LEU A C 1
ATOM 659 O O . LEU A 1 84 ? 13.168 -5.203 59.518 1.00 58.19 84 LEU A O 1
ATOM 663 N N . ALA A 1 85 ? 14.067 -3.912 61.113 1.00 69.56 85 ALA A N 1
ATOM 664 C CA . ALA A 1 85 ? 15.355 -3.742 60.451 1.00 69.56 85 ALA A CA 1
ATOM 665 C C . ALA A 1 85 ? 16.052 -5.092 60.210 1.00 69.56 85 ALA A C 1
ATOM 667 O O . ALA A 1 85 ? 16.582 -5.333 59.120 1.00 69.56 85 ALA A O 1
ATOM 668 N N . LYS A 1 86 ? 15.997 -6.016 61.182 1.00 74.94 86 LYS A N 1
ATOM 669 C CA . LYS A 1 86 ? 16.507 -7.392 61.039 1.00 74.94 86 LYS A CA 1
ATOM 670 C C . LYS A 1 86 ? 15.768 -8.172 59.948 1.00 74.94 86 LYS A C 1
ATOM 672 O O . LYS A 1 86 ? 16.414 -8.849 59.143 1.00 74.94 86 LYS A O 1
ATOM 677 N N . ILE A 1 87 ? 14.441 -8.051 59.883 1.00 62.50 87 ILE A N 1
ATOM 678 C CA . ILE A 1 87 ? 13.612 -8.713 58.865 1.00 62.50 87 ILE A CA 1
ATOM 679 C C . ILE A 1 87 ? 13.886 -8.138 57.468 1.00 62.50 87 ILE A C 1
ATOM 681 O O . ILE A 1 87 ? 14.167 -8.901 56.543 1.00 62.50 87 ILE A O 1
ATOM 685 N N . VAL A 1 88 ? 13.891 -6.812 57.315 1.00 63.56 88 VAL A N 1
ATOM 686 C CA . VAL A 1 88 ? 14.145 -6.122 56.038 1.00 63.56 88 VAL A CA 1
ATOM 687 C C . VAL A 1 88 ? 15.558 -6.402 55.530 1.00 63.56 88 VAL A C 1
ATOM 689 O O . VAL A 1 88 ? 15.746 -6.651 54.338 1.00 63.56 88 VAL A O 1
ATOM 692 N N . LYS A 1 89 ? 16.561 -6.424 56.418 1.00 78.38 89 LYS A N 1
ATOM 693 C CA . LYS A 1 89 ? 17.936 -6.796 56.057 1.00 78.38 89 LYS A CA 1
ATOM 694 C C . LYS A 1 89 ? 17.989 -8.219 55.505 1.00 78.38 89 LYS A C 1
ATOM 696 O O . LYS A 1 89 ? 18.564 -8.419 54.439 1.00 78.38 89 LYS A O 1
ATOM 701 N N . LYS A 1 90 ? 17.347 -9.183 56.178 1.00 71.75 90 LYS A N 1
ATOM 702 C CA . LYS A 1 90 ? 17.306 -10.583 55.729 1.00 71.75 90 LYS A CA 1
ATOM 703 C C . LYS A 1 90 ? 16.539 -10.743 54.408 1.00 71.75 90 LYS A C 1
ATOM 705 O O . LYS A 1 90 ? 17.001 -11.462 53.527 1.00 71.75 90 LYS A O 1
ATOM 710 N N . PHE A 1 91 ? 15.439 -10.012 54.227 1.00 58.91 91 PHE A N 1
ATOM 711 C CA . PHE A 1 91 ? 14.669 -9.986 52.980 1.00 58.91 91 PHE A CA 1
ATO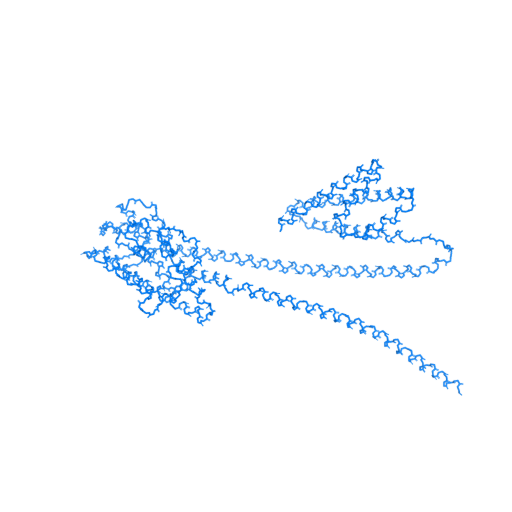M 712 C C . PHE A 1 91 ? 15.501 -9.450 51.803 1.00 58.91 91 PHE A C 1
ATOM 714 O O . PHE A 1 91 ? 15.597 -10.110 50.774 1.00 58.91 91 PHE A O 1
ATOM 721 N N . LYS A 1 92 ? 16.200 -8.317 51.980 1.00 69.88 92 LYS A N 1
ATOM 722 C CA . LYS A 1 92 ? 17.100 -7.741 50.960 1.00 69.88 92 LYS A CA 1
ATOM 723 C C . LYS A 1 92 ? 18.252 -8.677 50.579 1.00 69.88 92 LYS A C 1
ATOM 725 O O . LYS A 1 92 ? 18.712 -8.643 49.441 1.00 69.88 92 LYS A O 1
ATOM 730 N N . THR A 1 93 ? 18.746 -9.491 51.514 1.00 72.50 93 THR A N 1
ATOM 731 C CA . THR A 1 93 ? 19.767 -10.508 51.217 1.00 72.50 93 THR A CA 1
ATOM 732 C C . THR A 1 93 ? 19.199 -11.637 50.357 1.00 72.50 93 THR A C 1
ATOM 734 O O . THR A 1 93 ? 19.867 -12.077 49.426 1.00 72.50 93 THR A O 1
ATOM 737 N N . LEU A 1 94 ? 17.962 -12.066 50.621 1.00 61.72 94 LEU A N 1
ATOM 738 C CA . LEU A 1 94 ? 17.301 -13.146 49.883 1.00 61.72 94 LEU A CA 1
ATOM 739 C C . LEU A 1 94 ? 16.862 -12.723 48.469 1.00 61.72 94 LEU A C 1
ATOM 741 O O . LEU A 1 94 ? 16.944 -13.529 47.546 1.00 61.72 94 LEU A O 1
ATOM 745 N N . THR A 1 95 ? 16.465 -11.463 48.260 1.00 59.28 95 THR A N 1
ATOM 746 C CA . THR A 1 95 ? 15.980 -10.967 46.955 1.00 59.28 95 THR A CA 1
ATOM 747 C C . THR A 1 95 ? 17.074 -10.522 45.981 1.00 59.28 95 THR A C 1
ATOM 749 O O . THR A 1 95 ? 16.785 -10.288 44.813 1.00 59.28 95 THR A O 1
ATOM 752 N N . ARG A 1 96 ? 18.334 -10.404 46.423 1.00 66.62 96 ARG A N 1
ATOM 753 C CA . ARG A 1 96 ? 19.482 -10.091 45.545 1.00 66.62 96 ARG A CA 1
ATOM 754 C C . ARG A 1 96 ? 20.041 -11.306 44.798 1.00 66.62 96 ARG A C 1
ATOM 756 O O . ARG A 1 96 ? 20.885 -11.133 43.924 1.00 66.62 96 ARG A O 1
ATOM 763 N N . SER A 1 97 ? 19.591 -12.516 45.128 1.00 57.97 97 SER A N 1
ATOM 764 C CA . SER A 1 97 ? 19.902 -13.708 44.338 1.00 57.97 97 SER A CA 1
ATOM 765 C C . SER A 1 97 ? 19.094 -13.673 43.042 1.00 57.97 97 SER A C 1
ATOM 767 O O . SER A 1 97 ? 17.867 -13.650 43.082 1.00 57.97 97 SER A O 1
ATOM 769 N N . SER A 1 98 ? 19.769 -13.685 41.892 1.00 40.72 98 SER A N 1
ATOM 770 C CA . SER A 1 98 ? 19.145 -13.674 40.562 1.00 40.72 98 SER A CA 1
ATOM 771 C C . SER A 1 98 ? 18.362 -14.953 40.238 1.00 40.72 98 SER A C 1
ATOM 773 O O . SER A 1 98 ? 17.659 -14.995 39.231 1.00 40.72 98 SER A O 1
ATOM 775 N N . ASN A 1 99 ? 18.445 -15.982 41.090 1.00 52.66 99 ASN A N 1
ATOM 776 C CA . ASN A 1 99 ? 17.639 -17.194 40.984 1.00 52.66 99 ASN A CA 1
ATOM 777 C C . ASN A 1 99 ? 17.408 -17.802 42.388 1.00 52.66 99 ASN A C 1
ATOM 779 O O . ASN A 1 99 ? 18.177 -18.664 42.823 1.00 52.66 99 ASN A O 1
ATOM 783 N N . PRO A 1 100 ? 16.426 -17.308 43.167 1.00 59.56 100 PRO A N 1
ATOM 784 C CA . PRO A 1 100 ? 16.185 -17.809 44.516 1.00 59.56 100 PRO A CA 1
ATOM 785 C C . PRO A 1 100 ? 15.628 -19.236 44.444 1.00 59.56 100 PRO A C 1
ATOM 787 O O . PRO A 1 100 ? 14.609 -19.483 43.793 1.00 59.56 100 PRO A O 1
ATOM 790 N N . ASP A 1 101 ? 16.303 -20.174 45.113 1.00 71.12 101 ASP A N 1
ATOM 791 C CA . ASP A 1 101 ? 15.822 -21.549 45.237 1.00 71.12 101 ASP A CA 1
ATOM 792 C C . ASP A 1 101 ? 14.462 -21.593 45.973 1.00 71.12 101 ASP A C 1
ATOM 794 O O . ASP A 1 101 ? 14.033 -20.630 46.618 1.00 71.12 101 ASP A O 1
ATOM 798 N N . GLU A 1 102 ? 13.739 -22.713 45.879 1.00 61.03 102 GLU A N 1
ATOM 799 C CA . GLU A 1 102 ? 12.435 -22.860 46.553 1.00 61.03 102 GLU A CA 1
ATOM 800 C C . GLU A 1 102 ? 12.514 -22.661 48.078 1.00 61.03 102 GLU A C 1
ATOM 802 O O . GLU A 1 102 ? 11.549 -22.245 48.724 1.00 61.03 102 GLU A O 1
ATOM 807 N N . LYS A 1 103 ? 13.691 -22.880 48.671 1.00 62.59 103 LYS A N 1
ATOM 808 C CA . LYS A 1 103 ? 13.927 -22.650 50.095 1.00 62.59 103 LYS A CA 1
ATOM 809 C C . LYS A 1 103 ? 13.935 -21.152 50.426 1.00 62.59 103 LYS A C 1
ATOM 811 O O . LYS A 1 103 ? 13.315 -20.754 51.413 1.00 62.59 103 LYS A O 1
ATOM 816 N N . ALA A 1 104 ? 14.551 -20.323 49.585 1.00 65.31 104 ALA A N 1
ATOM 817 C CA . ALA A 1 104 ? 14.566 -18.870 49.711 1.00 65.31 104 ALA A CA 1
ATOM 818 C C . ALA A 1 104 ? 13.167 -18.267 49.518 1.00 65.31 104 ALA A C 1
ATOM 820 O O . ALA A 1 104 ? 12.777 -17.378 50.274 1.00 65.31 104 ALA A O 1
ATOM 821 N N . LYS A 1 105 ? 12.364 -18.787 48.579 1.00 63.78 105 LYS A N 1
ATOM 822 C CA . LYS A 1 105 ? 10.966 -18.345 48.399 1.00 63.78 105 LYS A CA 1
ATOM 823 C C . LYS A 1 105 ? 10.095 -18.656 49.616 1.00 63.78 105 LYS A C 1
ATOM 825 O O . LYS A 1 105 ? 9.302 -17.813 50.040 1.00 63.78 105 LYS A O 1
ATOM 830 N N . LYS A 1 106 ? 10.271 -19.837 50.217 1.00 69.62 106 LYS A N 1
ATOM 831 C CA . LYS A 1 106 ? 9.567 -20.218 51.447 1.00 69.62 106 LYS A CA 1
ATOM 832 C C . LYS A 1 106 ? 9.966 -19.332 52.632 1.00 69.62 106 LYS A C 1
ATOM 834 O O . LYS A 1 106 ? 9.086 -18.849 53.339 1.00 69.62 106 LYS A O 1
ATOM 839 N N . GLU A 1 107 ? 11.259 -19.045 52.808 1.00 65.81 107 GLU A N 1
ATOM 840 C CA . GLU A 1 107 ? 11.722 -18.107 53.845 1.00 65.81 107 GLU A CA 1
ATOM 841 C C . GLU A 1 107 ? 11.182 -16.683 53.636 1.00 65.81 107 GLU A C 1
ATOM 843 O O . GLU A 1 107 ? 10.817 -16.017 54.604 1.00 65.81 107 GLU A O 1
ATOM 848 N N . VAL A 1 108 ? 11.084 -16.221 52.387 1.00 62.38 108 VAL A N 1
ATOM 849 C CA . VAL A 1 108 ? 10.485 -14.924 52.036 1.00 62.38 108 VAL A CA 1
ATOM 850 C C . VAL A 1 108 ? 8.996 -14.877 52.410 1.00 62.38 108 VAL A C 1
ATOM 852 O O . VAL A 1 108 ? 8.551 -13.901 53.016 1.00 62.38 108 VAL A O 1
ATOM 855 N N . SER A 1 109 ? 8.236 -15.944 52.134 1.00 64.94 109 SER A N 1
ATOM 856 C CA . SER A 1 109 ? 6.822 -16.054 52.531 1.00 64.94 109 SER A CA 1
ATOM 857 C C . SER A 1 109 ? 6.644 -16.061 54.056 1.00 64.94 109 SER A C 1
ATOM 859 O O . SER A 1 109 ? 5.774 -15.364 54.582 1.00 64.94 109 SER A O 1
ATOM 861 N N . ASP A 1 110 ? 7.494 -16.785 54.788 1.00 66.25 110 ASP A N 1
ATOM 862 C CA . ASP A 1 110 ? 7.441 -16.835 56.253 1.00 66.25 110 ASP A CA 1
ATOM 863 C C . ASP A 1 110 ? 7.804 -15.484 56.896 1.00 66.25 110 ASP A C 1
ATOM 865 O O . ASP A 1 110 ? 7.199 -15.090 57.898 1.00 66.25 110 ASP A O 1
ATOM 869 N N . LEU A 1 111 ? 8.750 -14.736 56.316 1.00 62.22 111 LEU A N 1
ATOM 870 C CA . LEU A 1 111 ? 9.080 -13.377 56.762 1.00 62.22 111 LEU A CA 1
ATOM 871 C C . LEU A 1 111 ? 7.928 -12.393 56.509 1.00 62.22 111 LEU A C 1
ATOM 873 O O . LEU A 1 111 ? 7.629 -11.586 57.390 1.00 62.22 111 LEU A O 1
ATOM 877 N N . ALA A 1 112 ? 7.237 -12.499 55.370 1.00 60.06 112 ALA A N 1
ATOM 878 C CA . ALA A 1 112 ? 6.061 -11.680 55.070 1.00 60.06 112 ALA A CA 1
ATOM 879 C C . ALA A 1 112 ? 4.909 -11.937 56.061 1.00 60.06 112 ALA A C 1
ATOM 881 O O . ALA A 1 112 ? 4.297 -10.994 56.560 1.00 60.06 112 ALA A O 1
ATOM 882 N N . ARG A 1 113 ? 4.665 -13.201 56.445 1.00 64.06 113 ARG A N 1
ATOM 883 C CA . ARG A 1 113 ? 3.667 -13.533 57.483 1.00 64.06 113 ARG A CA 1
ATOM 884 C C . ARG A 1 113 ? 4.030 -12.959 58.851 1.00 64.06 113 ARG A C 1
ATOM 886 O O . ARG A 1 113 ? 3.151 -12.495 59.571 1.00 64.06 113 ARG A O 1
ATOM 893 N N . ARG A 1 114 ? 5.314 -12.981 59.226 1.00 62.97 114 ARG A N 1
ATOM 894 C CA . ARG A 1 114 ? 5.780 -12.398 60.498 1.00 62.97 114 ARG A CA 1
ATOM 895 C C . ARG A 1 114 ? 5.606 -10.880 60.532 1.00 62.97 114 ARG A C 1
ATOM 897 O O . ARG A 1 114 ? 5.218 -10.367 61.576 1.00 62.97 114 ARG A O 1
ATOM 904 N N . LEU A 1 115 ? 5.835 -10.192 59.412 1.00 56.56 115 LEU A N 1
ATOM 905 C CA . LEU A 1 115 ? 5.558 -8.757 59.272 1.00 56.56 115 LEU A CA 1
ATOM 906 C C . LEU A 1 115 ? 4.070 -8.447 59.445 1.00 56.56 115 LEU A C 1
ATOM 908 O O . LEU A 1 115 ? 3.726 -7.568 60.223 1.00 56.56 115 LEU A O 1
ATOM 912 N N . LEU A 1 116 ? 3.192 -9.232 58.820 1.00 60.22 116 LEU A N 1
ATOM 913 C CA . LEU A 1 116 ? 1.745 -9.045 58.941 1.00 60.22 116 LEU A CA 1
ATOM 914 C C . LEU A 1 116 ? 1.238 -9.258 60.382 1.00 60.22 116 LEU A C 1
ATOM 916 O O . LEU A 1 116 ? 0.373 -8.532 60.863 1.00 60.22 116 LEU A O 1
ATOM 920 N N . ILE A 1 117 ? 1.793 -10.239 61.105 1.00 64.88 117 ILE A N 1
ATOM 9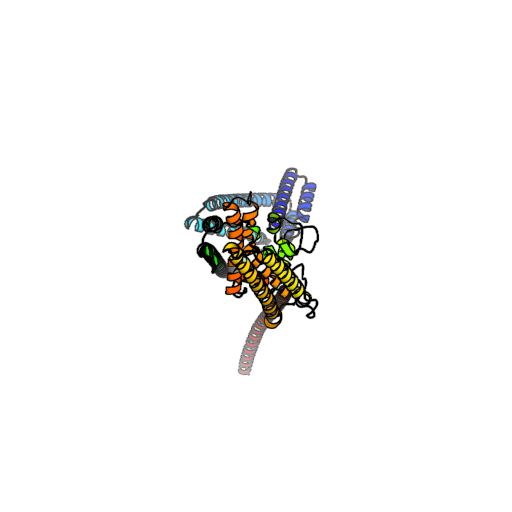21 C CA . ILE A 1 117 ? 1.472 -10.465 62.528 1.00 64.88 117 ILE A CA 1
ATOM 922 C C . ILE A 1 117 ? 1.930 -9.283 63.389 1.00 64.88 117 ILE A C 1
ATOM 924 O O . ILE A 1 117 ? 1.236 -8.903 64.329 1.00 64.88 117 ILE A O 1
ATOM 928 N N . LEU A 1 118 ? 3.101 -8.723 63.089 1.00 53.94 118 LEU A N 1
ATOM 929 C CA . LEU A 1 118 ? 3.654 -7.567 63.789 1.00 53.94 118 LEU A CA 1
ATOM 930 C C . LEU A 1 118 ? 2.809 -6.306 63.553 1.00 53.94 118 LEU A C 1
ATOM 932 O O . LEU A 1 118 ? 2.465 -5.631 64.519 1.00 53.94 118 LEU A O 1
ATOM 936 N N . GLU A 1 119 ? 2.369 -6.077 62.318 1.00 58.12 119 GLU A N 1
ATOM 937 C CA . GLU A 1 119 ? 1.482 -4.968 61.951 1.00 58.12 119 GLU A CA 1
ATOM 938 C C . GLU A 1 119 ? 0.092 -5.093 62.606 1.00 58.12 119 GLU A C 1
ATOM 940 O O . GLU A 1 119 ? -0.478 -4.119 63.097 1.00 58.12 119 GLU A O 1
ATOM 945 N N . ASN A 1 120 ? -0.445 -6.313 62.702 1.00 56.84 120 ASN A N 1
ATOM 946 C CA . ASN A 1 120 ? -1.714 -6.559 63.393 1.00 56.84 120 ASN A CA 1
ATOM 947 C C . ASN A 1 120 ? -1.606 -6.393 64.918 1.00 56.84 120 ASN A C 1
ATOM 949 O O . ASN A 1 120 ? -2.559 -5.944 65.552 1.00 56.84 120 ASN A O 1
ATOM 953 N N . LYS A 1 121 ? -0.453 -6.717 65.519 1.00 58.59 121 LYS A N 1
ATOM 954 C CA . LYS A 1 121 ? -0.195 -6.451 66.946 1.00 58.59 121 LYS A CA 1
ATOM 955 C C . LYS A 1 121 ? -0.071 -4.957 67.238 1.00 58.59 121 LYS A C 1
ATOM 957 O O . LYS A 1 121 ? -0.551 -4.512 68.274 1.00 58.59 121 LYS A O 1
ATOM 962 N N . GLU A 1 122 ? 0.524 -4.197 66.323 1.00 51.75 122 GLU A N 1
ATOM 963 C CA . GLU A 1 122 ? 0.594 -2.734 66.394 1.00 51.75 122 GLU A CA 1
ATOM 964 C C . GLU A 1 122 ? -0.809 -2.102 66.352 1.00 51.75 122 GLU A C 1
ATOM 966 O O . GLU A 1 122 ? -1.089 -1.175 67.108 1.00 51.75 122 GLU A O 1
ATOM 971 N N . ARG A 1 123 ? -1.732 -2.660 65.552 1.00 54.03 123 ARG A N 1
ATOM 972 C CA . ARG A 1 123 ? -3.138 -2.213 65.502 1.00 54.03 123 ARG A CA 1
ATOM 973 C C . ARG A 1 123 ? -3.964 -2.573 66.740 1.00 54.03 123 ARG A C 1
ATOM 975 O O . ARG A 1 123 ? -4.901 -1.848 67.037 1.00 54.03 123 ARG A O 1
ATOM 982 N N . ALA A 1 124 ? -3.638 -3.658 67.444 1.00 46.38 124 ALA A N 1
ATOM 983 C CA . ALA A 1 124 ? -4.391 -4.129 68.615 1.00 46.38 124 ALA A CA 1
ATOM 984 C C . ALA A 1 124 ? -3.938 -3.504 69.951 1.00 46.38 124 ALA A C 1
ATOM 986 O O . ALA A 1 124 ? -4.603 -3.668 70.972 1.00 46.38 124 ALA A O 1
ATOM 987 N N . LEU A 1 125 ? -2.793 -2.815 69.964 1.00 42.72 125 LEU A N 1
ATOM 988 C CA . LEU A 1 125 ? -2.213 -2.215 71.168 1.00 42.72 125 LEU A CA 1
ATOM 989 C C . LEU A 1 125 ? -3.106 -1.137 71.830 1.00 42.72 125 LEU A C 1
ATOM 991 O O . LEU A 1 125 ? -3.192 -1.143 73.056 1.00 42.72 125 LEU A O 1
ATOM 995 N N . PRO A 1 126 ? -3.801 -0.255 71.082 1.00 48.00 126 PRO A N 1
ATOM 996 C CA . PRO A 1 126 ? -4.662 0.777 71.669 1.00 48.00 126 PRO A CA 1
ATOM 997 C C . PRO A 1 126 ? -5.898 0.216 72.392 1.00 48.00 126 PRO A C 1
ATOM 999 O O . PRO A 1 126 ? -6.270 0.721 73.449 1.00 48.00 126 PRO A O 1
ATOM 1002 N N . ASP A 1 127 ? -6.491 -0.865 71.876 1.00 46.16 127 ASP A N 1
ATOM 1003 C CA . ASP A 1 127 ? -7.704 -1.481 72.442 1.00 46.16 127 ASP A CA 1
ATOM 1004 C C . ASP A 1 127 ? -7.436 -2.221 73.764 1.00 46.16 127 ASP A C 1
ATOM 1006 O O . ASP A 1 127 ? -8.319 -2.362 74.604 1.00 46.16 127 ASP A O 1
ATOM 1010 N N . LEU A 1 128 ? -6.199 -2.680 73.974 1.00 41.75 128 LEU A N 1
ATOM 1011 C CA . LEU A 1 128 ? -5.761 -3.318 75.220 1.00 41.75 128 LEU A CA 1
ATOM 1012 C C . LEU A 1 128 ? -5.445 -2.309 76.330 1.00 41.75 128 LEU A C 1
ATOM 1014 O O . LEU A 1 128 ? -5.448 -2.680 77.503 1.00 41.75 128 LEU A O 1
ATOM 1018 N N . MET A 1 129 ? -5.174 -1.049 75.977 1.00 43.38 129 MET A N 1
ATOM 1019 C CA . MET A 1 129 ? -4.842 0.010 76.936 1.00 43.38 129 MET A CA 1
ATOM 1020 C C . MET A 1 129 ? -6.055 0.861 77.353 1.00 43.38 129 MET A C 1
ATOM 1022 O O . MET A 1 129 ? -5.923 1.672 78.263 1.00 43.38 129 MET A O 1
ATOM 1026 N N . SER A 1 130 ? -7.233 0.656 76.747 1.00 47.56 130 SER A N 1
ATOM 1027 C CA . SER A 1 130 ? -8.478 1.386 77.047 1.00 47.56 130 SER A CA 1
ATOM 1028 C C . SER A 1 130 ? -9.409 0.695 78.059 1.00 47.56 130 SER A C 1
ATOM 1030 O O . SER A 1 130 ? -10.495 1.201 78.339 1.00 47.56 130 SER A O 1
ATOM 1032 N N . MET A 1 131 ? -9.013 -0.446 78.640 1.00 41.19 131 MET A N 1
ATOM 1033 C CA . MET A 1 131 ? -9.781 -1.084 79.716 1.00 41.19 131 MET A CA 1
ATOM 1034 C C . MET A 1 131 ? -9.579 -0.338 81.044 1.00 41.19 131 MET A C 1
ATOM 1036 O O . MET A 1 131 ? -8.636 -0.614 81.786 1.00 41.19 131 MET A O 1
ATOM 1040 N N . ASP A 1 132 ? -10.496 0.585 81.343 1.00 44.19 132 ASP A N 1
ATOM 1041 C CA . ASP A 1 132 ? -10.618 1.252 82.642 1.00 44.19 132 ASP A CA 1
ATOM 1042 C C . ASP A 1 132 ? -10.759 0.226 83.781 1.00 44.19 132 ASP A C 1
ATOM 1044 O O . ASP A 1 132 ? -11.718 -0.546 83.853 1.00 44.19 132 ASP A O 1
ATOM 1048 N N . LEU A 1 133 ? -9.798 0.243 84.706 1.00 48.19 133 LEU A N 1
ATOM 1049 C CA . LEU A 1 133 ? -9.839 -0.483 85.975 1.00 48.19 133 LEU A CA 1
ATOM 1050 C C . LEU A 1 133 ? -10.080 0.501 87.123 1.00 48.19 133 LEU A C 1
ATOM 1052 O O . LEU A 1 133 ? -9.250 0.630 88.022 1.00 48.19 133 LEU A O 1
ATOM 1056 N N . GLU A 1 134 ? -11.226 1.178 87.125 1.00 41.50 134 GLU A N 1
ATOM 1057 C CA . GLU A 1 134 ? -11.663 1.936 88.298 1.00 41.50 134 GLU A CA 1
ATOM 1058 C C . GLU A 1 134 ? -12.749 1.192 89.086 1.00 41.50 134 GLU A C 1
ATOM 1060 O O . GLU A 1 134 ? -13.887 1.023 88.662 1.00 41.50 134 GLU A O 1
ATOM 1065 N N . GLY A 1 135 ? -12.344 0.747 90.280 1.00 48.41 135 GLY A N 1
ATOM 1066 C CA . GLY A 1 135 ? -13.172 0.694 91.484 1.00 48.41 135 GLY A CA 1
ATOM 1067 C C . GLY A 1 135 ? -14.436 -0.166 91.459 1.00 48.41 135 GLY A C 1
ATOM 1068 O O . GLY A 1 135 ? -15.530 0.349 91.280 1.00 48.41 135 GLY A O 1
ATOM 1069 N N . THR A 1 136 ? -14.329 -1.451 91.817 1.00 42.00 136 THR A N 1
ATOM 1070 C CA . THR A 1 136 ? -15.290 -2.138 92.715 1.00 42.00 136 THR A CA 1
ATOM 1071 C C . THR A 1 136 ? -14.808 -3.551 93.079 1.00 42.00 136 THR A C 1
ATOM 1073 O O . THR A 1 136 ? -14.299 -4.285 92.241 1.00 42.00 136 THR A O 1
ATOM 1076 N N . ASN A 1 137 ? -14.957 -3.897 94.364 1.00 49.28 137 ASN A N 1
ATOM 1077 C CA . ASN A 1 137 ? -14.722 -5.187 95.038 1.00 49.28 137 ASN A CA 1
ATOM 1078 C C . ASN A 1 137 ? -14.202 -6.370 94.189 1.00 49.28 137 ASN A C 1
ATOM 1080 O O . ASN A 1 137 ? -14.954 -7.052 93.489 1.00 49.28 137 ASN A O 1
ATOM 1084 N N . ARG A 1 138 ? -12.910 -6.671 94.373 1.00 46.28 138 ARG A N 1
ATOM 1085 C CA . ARG A 1 138 ? -12.116 -7.662 93.628 1.00 46.28 138 ARG A CA 1
ATOM 1086 C C . ARG A 1 138 ? -12.568 -9.125 93.774 1.00 46.28 138 ARG A C 1
ATOM 1088 O O . ARG A 1 138 ? -12.249 -9.918 92.904 1.00 46.28 138 ARG A O 1
ATOM 1095 N N . GLU A 1 139 ? -13.335 -9.486 94.804 1.00 45.56 139 GLU A N 1
ATOM 1096 C CA . GLU A 1 139 ? -13.640 -10.903 95.102 1.00 45.56 139 GLU A CA 1
ATOM 1097 C C . GLU A 1 139 ? -15.028 -11.389 94.630 1.00 45.56 139 GLU A C 1
ATOM 1099 O O . GLU A 1 139 ? -15.291 -12.587 94.630 1.00 45.56 139 GLU A O 1
ATOM 1104 N N . SER A 1 140 ? -15.926 -10.502 94.174 1.00 47.31 140 SER A N 1
ATOM 1105 C CA . SER A 1 140 ? -17.290 -10.889 93.731 1.00 47.31 140 SER A CA 1
ATOM 1106 C C . SER A 1 140 ? -17.458 -10.944 92.202 1.00 47.31 140 SER A C 1
ATOM 1108 O O . SER A 1 140 ? -18.381 -11.576 91.682 1.00 47.31 140 SER A O 1
ATOM 1110 N N . ASN A 1 141 ? -16.539 -10.326 91.453 1.00 44.66 141 ASN A N 1
ATOM 1111 C CA . ASN A 1 141 ? -16.646 -10.193 89.998 1.00 44.66 141 ASN A CA 1
ATOM 1112 C C . ASN A 1 141 ? -15.949 -11.313 89.201 1.00 44.66 141 ASN A C 1
ATOM 1114 O O . ASN A 1 141 ? -16.344 -11.552 88.062 1.00 44.66 141 ASN A O 1
ATOM 1118 N N . GLU A 1 142 ? -15.011 -12.075 89.778 1.00 47.31 142 GLU A N 1
ATOM 1119 C CA . GLU A 1 142 ? -14.354 -13.201 89.076 1.00 47.31 142 GLU A CA 1
ATOM 1120 C C . GLU A 1 142 ? -15.345 -14.298 88.645 1.00 47.31 142 GLU A C 1
ATOM 1122 O O . GLU A 1 142 ? -15.239 -14.850 87.549 1.00 47.31 142 GLU A O 1
ATOM 1127 N N . SER A 1 143 ? -16.373 -14.550 89.463 1.00 47.91 143 SER A N 1
ATOM 1128 C CA . SER A 1 143 ? -17.434 -15.531 89.183 1.00 47.91 143 SER A CA 1
ATOM 1129 C C . SER A 1 143 ? -18.340 -15.128 88.007 1.00 47.91 143 SER A C 1
ATOM 1131 O O . SER A 1 143 ? -18.829 -15.987 87.272 1.00 47.91 143 SER A O 1
ATOM 1133 N N . LYS A 1 144 ? -18.528 -13.821 87.773 1.00 51.31 144 LYS A N 1
ATOM 1134 C CA . LYS A 1 144 ? -19.353 -13.299 86.668 1.00 51.31 144 LYS A CA 1
ATOM 1135 C C . LYS A 1 144 ? -18.555 -12.979 85.406 1.00 51.31 144 LYS A C 1
ATOM 1137 O O . LYS A 1 144 ? -19.121 -13.059 84.321 1.00 51.31 144 LYS A O 1
ATOM 1142 N N . LEU A 1 145 ? -17.267 -12.650 85.524 1.00 49.03 145 LEU A N 1
ATOM 1143 C CA . LEU A 1 145 ? -16.418 -12.351 84.369 1.00 49.03 145 LEU A CA 1
ATOM 1144 C C . LEU A 1 145 ? -15.948 -13.605 83.629 1.00 49.03 145 LEU A C 1
ATOM 1146 O O . LEU A 1 145 ? -15.837 -13.558 82.406 1.00 49.03 145 LEU A O 1
ATOM 1150 N N . MET A 1 146 ? -15.710 -14.732 84.310 1.00 61.75 146 MET A N 1
ATOM 1151 C CA . MET A 1 146 ? -15.178 -15.919 83.625 1.00 61.75 146 MET A CA 1
ATOM 1152 C C . MET A 1 146 ? -16.056 -16.470 82.489 1.00 61.75 146 MET A C 1
ATOM 1154 O O . MET A 1 146 ? -15.499 -16.820 81.448 1.00 61.75 146 MET A O 1
ATOM 1158 N N . PRO A 1 147 ? -17.396 -16.533 82.609 1.00 66.88 147 PRO A N 1
ATOM 1159 C CA . PRO A 1 147 ? -18.251 -16.949 81.498 1.00 66.88 147 PRO A CA 1
ATOM 1160 C C . PRO A 1 147 ? -18.158 -16.018 80.281 1.00 66.88 147 PRO A C 1
ATOM 1162 O O . PRO A 1 147 ? -18.168 -16.488 79.144 1.00 66.88 147 PRO A O 1
ATOM 1165 N N . GLU A 1 148 ? -18.023 -14.711 80.513 1.00 54.53 148 GLU A N 1
ATOM 1166 C CA . GLU A 1 148 ? -17.962 -13.705 79.450 1.00 54.53 148 GLU A CA 1
ATOM 1167 C C . GLU A 1 148 ? -16.585 -13.690 78.771 1.00 54.53 148 GLU A C 1
ATOM 1169 O O . GLU A 1 148 ? -16.495 -13.628 77.546 1.00 54.53 148 GLU A O 1
ATOM 1174 N N . VAL A 1 149 ? -15.511 -13.882 79.545 1.00 58.97 149 VAL A N 1
ATOM 1175 C CA . VAL A 1 149 ? -14.150 -14.097 79.028 1.00 58.97 149 VAL A CA 1
ATOM 1176 C C . VAL A 1 149 ? -14.083 -15.373 78.180 1.00 58.97 149 VAL A C 1
ATOM 1178 O O . VAL A 1 149 ? -13.479 -15.362 77.108 1.00 58.97 149 VAL A O 1
ATOM 1181 N N . LEU A 1 150 ? -14.754 -16.458 78.592 1.00 66.75 150 LEU A N 1
ATOM 1182 C CA . LEU A 1 150 ? -14.827 -17.688 77.794 1.00 66.75 150 LEU A CA 1
ATOM 1183 C C . LEU A 1 150 ? -15.594 -17.484 76.478 1.00 66.75 150 LEU A C 1
ATOM 1185 O O . LEU A 1 150 ? -15.180 -18.003 75.441 1.00 66.75 150 LEU A O 1
ATOM 1189 N N . ARG A 1 151 ? -16.695 -16.721 76.497 1.00 67.75 151 ARG A N 1
ATOM 1190 C CA . ARG A 1 151 ? -17.449 -16.376 75.278 1.00 67.75 151 ARG A CA 1
ATOM 1191 C C . ARG A 1 151 ? -16.622 -15.523 74.326 1.00 67.75 151 ARG A C 1
ATOM 1193 O O . ARG A 1 151 ? -16.600 -15.803 73.130 1.00 67.75 151 ARG A O 1
ATOM 1200 N N . LEU A 1 152 ? -15.916 -14.518 74.840 1.00 56.59 152 LEU A N 1
ATOM 1201 C CA . LEU A 1 152 ? -15.038 -13.674 74.031 1.00 56.59 152 LEU A CA 1
ATOM 1202 C C . LEU A 1 152 ? -13.890 -14.488 73.422 1.00 56.59 152 LEU A C 1
ATOM 1204 O O . LEU A 1 152 ? -13.603 -14.327 72.238 1.00 56.59 152 LEU A O 1
ATOM 1208 N N . ALA A 1 153 ? -13.307 -15.431 74.168 1.00 63.84 153 ALA A N 1
ATOM 1209 C CA . ALA A 1 153 ? -12.300 -16.349 73.635 1.00 63.84 153 ALA A CA 1
ATOM 1210 C C . ALA A 1 153 ? -12.842 -17.202 72.469 1.00 63.84 153 ALA A C 1
ATOM 1212 O O . ALA A 1 153 ? -12.173 -17.335 71.444 1.00 63.84 153 ALA A O 1
ATOM 1213 N N . GLN A 1 154 ? -14.076 -17.709 72.572 1.00 74.56 154 GLN A N 1
ATOM 1214 C CA . GLN A 1 154 ? -14.729 -18.470 71.496 1.00 74.56 154 GLN A CA 1
ATOM 1215 C C . GLN A 1 154 ? -15.031 -17.612 70.257 1.00 74.56 154 GLN A C 1
ATOM 1217 O O . GLN A 1 154 ? -14.849 -18.069 69.127 1.00 74.56 154 GLN A O 1
ATOM 1222 N N . VAL A 1 155 ? -15.457 -16.358 70.447 1.00 62.50 155 VAL A N 1
ATOM 1223 C CA . VAL A 1 155 ? -15.696 -15.410 69.344 1.00 62.50 155 VAL A CA 1
ATOM 1224 C C . VAL A 1 155 ? -14.387 -15.056 68.639 1.00 62.50 155 VAL A C 1
ATOM 1226 O O . VAL A 1 155 ? -14.332 -15.073 67.410 1.00 62.50 155 VAL A O 1
ATOM 1229 N N . VAL A 1 156 ? -13.313 -14.807 69.392 1.00 59.91 156 VAL A N 1
ATOM 1230 C CA . VAL A 1 156 ? -11.976 -14.539 68.839 1.00 59.91 156 VAL A CA 1
ATOM 1231 C C . VAL A 1 156 ? -11.447 -15.750 68.066 1.00 59.91 156 VAL A C 1
ATOM 1233 O O . VAL A 1 156 ? -10.889 -15.593 66.980 1.00 59.91 156 VAL A O 1
ATOM 1236 N N . GLU A 1 157 ? -11.652 -16.969 68.563 1.00 72.56 157 GLU A N 1
ATOM 1237 C CA . GLU A 1 157 ? -11.260 -18.189 67.852 1.00 72.56 157 GLU A CA 1
ATOM 1238 C C . GLU A 1 157 ? -12.054 -18.383 66.549 1.00 72.56 157 GLU A C 1
ATOM 1240 O O . GLU A 1 157 ? -11.470 -18.712 65.510 1.00 72.56 157 GLU A O 1
ATOM 1245 N N . HIS A 1 158 ? -13.358 -18.089 66.561 1.00 68.25 158 HIS A N 1
ATOM 1246 C CA . HIS A 1 158 ? -14.203 -18.132 65.369 1.00 68.25 158 HIS A CA 1
ATOM 1247 C C . HIS A 1 158 ? -13.809 -17.068 64.333 1.00 68.25 158 HIS A C 1
ATOM 1249 O O . HIS A 1 158 ? -13.644 -17.393 63.158 1.00 68.25 158 HIS A O 1
ATOM 1255 N N . LEU A 1 159 ? -13.563 -15.823 64.752 1.00 53.44 159 LEU A N 1
ATOM 1256 C CA . LEU A 1 159 ? -13.096 -14.748 63.868 1.00 53.44 159 LEU A CA 1
ATOM 1257 C C . LEU A 1 159 ? -11.716 -15.056 63.273 1.00 53.44 159 LEU A C 1
ATOM 1259 O O . LEU A 1 159 ? -11.496 -14.847 62.081 1.00 53.44 159 LEU A O 1
ATOM 1263 N N . ASN A 1 160 ? -10.808 -15.639 64.059 1.00 60.75 160 ASN A N 1
ATOM 1264 C CA . ASN A 1 160 ? -9.507 -16.103 63.570 1.00 60.75 160 ASN A CA 1
ATOM 1265 C C . ASN A 1 160 ? -9.623 -17.268 62.580 1.00 60.75 160 ASN A C 1
ATOM 1267 O O . ASN A 1 160 ? -8.743 -17.448 61.736 1.00 60.75 160 ASN A O 1
ATOM 1271 N N . LYS A 1 161 ? -10.665 -18.095 62.688 1.00 79.50 161 LYS A N 1
ATOM 1272 C CA . LYS A 1 161 ? -10.955 -19.155 61.719 1.00 79.50 161 LYS A CA 1
ATOM 1273 C C . LYS A 1 161 ? -11.512 -18.569 60.418 1.00 79.50 161 LYS A C 1
ATOM 1275 O O . LYS A 1 161 ? -10.956 -18.845 59.362 1.00 79.50 161 LYS A O 1
ATOM 1280 N N . VAL A 1 162 ? -12.511 -17.690 60.504 1.00 63.06 162 VAL A N 1
ATOM 1281 C CA . VAL A 1 162 ? -13.122 -17.017 59.343 1.00 63.06 162 VAL A CA 1
ATOM 1282 C C . VAL A 1 162 ? -12.101 -16.158 58.591 1.00 63.06 162 VAL A C 1
ATOM 1284 O O . VAL A 1 162 ? -12.061 -16.185 57.368 1.00 63.06 162 VAL A O 1
ATOM 1287 N N . SER A 1 163 ? -11.224 -15.444 59.301 1.00 58.34 163 SER A N 1
ATOM 1288 C CA . SER A 1 163 ? -10.138 -14.662 58.692 1.00 58.34 163 SER A CA 1
ATOM 1289 C C . SER A 1 163 ? -9.132 -15.549 57.944 1.00 58.34 163 SER A C 1
ATOM 1291 O O . SER A 1 163 ? -8.722 -15.224 56.830 1.00 58.34 163 SER A O 1
ATOM 1293 N N . ARG A 1 164 ? -8.792 -16.724 58.498 1.00 72.19 164 ARG A N 1
ATOM 1294 C CA . ARG A 1 164 ? -7.935 -17.715 57.823 1.00 72.19 164 ARG A CA 1
ATOM 1295 C C . ARG A 1 164 ? -8.597 -18.311 56.581 1.00 72.19 164 ARG A C 1
ATOM 1297 O O . ARG A 1 164 ? -7.922 -18.479 55.571 1.00 72.19 164 ARG A O 1
ATOM 1304 N N . GLU A 1 165 ? -9.891 -18.609 56.646 1.00 78.31 165 GLU A N 1
ATOM 1305 C CA . GLU A 1 165 ? -10.660 -19.152 55.519 1.00 78.31 165 GLU A CA 1
ATOM 1306 C C . GLU A 1 165 ? -10.841 -18.109 54.404 1.00 78.31 165 GLU A C 1
ATOM 1308 O O . GLU A 1 165 ? -10.623 -18.419 53.235 1.00 78.31 165 GLU A O 1
ATOM 1313 N N . ARG A 1 166 ? -11.131 -16.851 54.757 1.00 66.44 166 ARG A N 1
ATOM 1314 C CA . ARG A 1 166 ? -11.276 -15.749 53.797 1.00 66.44 166 ARG A CA 1
ATOM 1315 C C . ARG A 1 166 ? -9.949 -15.382 53.134 1.00 66.44 166 ARG A C 1
ATOM 1317 O O . ARG A 1 166 ? -9.906 -15.223 51.921 1.00 66.44 166 ARG A O 1
ATOM 1324 N N . GLY A 1 167 ? -8.860 -15.337 53.904 1.00 73.31 167 GLY A N 1
ATOM 1325 C CA . GLY A 1 167 ? -7.517 -15.119 53.364 1.00 73.31 167 GLY A CA 1
ATOM 1326 C C . GLY A 1 167 ? -7.044 -16.255 52.451 1.00 73.31 167 GLY A C 1
ATOM 1327 O O . GLY A 1 167 ? -6.345 -15.997 51.476 1.00 73.31 167 GLY A O 1
ATOM 1328 N N . ALA A 1 168 ? -7.448 -17.503 52.719 1.00 74.50 168 ALA A N 1
ATOM 1329 C CA . ALA A 1 168 ? -7.187 -18.624 51.815 1.00 74.50 168 ALA A CA 1
ATOM 1330 C C . ALA A 1 168 ? -7.983 -18.488 50.507 1.00 74.50 168 ALA A C 1
ATOM 1332 O O . ALA A 1 168 ? -7.413 -18.641 49.432 1.00 74.50 168 ALA A O 1
ATOM 1333 N N . GLN A 1 169 ? -9.264 -18.120 50.592 1.00 78.38 169 GLN A N 1
ATOM 1334 C CA . GLN A 1 169 ? -10.125 -17.955 49.423 1.00 78.38 169 GLN A CA 1
ATOM 1335 C C . GLN A 1 169 ? -9.687 -16.782 48.525 1.00 78.38 169 GLN A C 1
ATOM 1337 O O . GLN A 1 169 ? -9.606 -16.944 47.311 1.00 78.38 169 GLN A O 1
ATOM 1342 N N . GLU A 1 170 ? -9.340 -15.631 49.108 1.00 74.81 170 GLU A N 1
ATOM 1343 C CA . GLU A 1 170 ? -8.810 -14.476 48.364 1.00 74.81 170 GLU A CA 1
ATOM 1344 C C . GLU A 1 170 ? -7.429 -14.773 47.757 1.00 74.81 170 GLU A C 1
ATOM 1346 O O . GLU A 1 170 ? -7.136 -14.353 46.637 1.00 74.81 170 GLU A O 1
ATOM 1351 N N . SER A 1 171 ? -6.585 -15.539 48.461 1.00 74.25 171 SER A N 1
ATOM 1352 C CA . SER A 1 171 ? -5.292 -15.992 47.936 1.00 74.25 171 SER A CA 1
ATOM 1353 C C . SER A 1 171 ? -5.460 -16.927 46.738 1.00 74.25 171 SER A C 1
ATOM 1355 O O . SER A 1 171 ? -4.728 -16.785 45.759 1.00 74.25 171 SER A O 1
ATOM 1357 N N . ASP A 1 172 ? -6.403 -17.868 46.798 1.00 80.75 172 ASP A N 1
ATOM 1358 C CA . ASP A 1 172 ? -6.677 -18.792 45.696 1.00 80.75 172 ASP A CA 1
ATOM 1359 C C . ASP A 1 172 ? -7.242 -18.044 44.481 1.00 80.75 172 ASP A C 1
ATOM 1361 O O . ASP A 1 172 ? -6.796 -18.276 43.359 1.00 80.75 172 ASP A O 1
ATOM 1365 N N . GLU A 1 173 ? -8.145 -17.083 44.690 1.00 83.12 173 GLU A N 1
ATOM 1366 C CA . GLU A 1 173 ? -8.728 -16.271 43.615 1.00 83.12 173 GLU A CA 1
ATOM 1367 C C . GLU A 1 173 ? -7.688 -15.355 42.942 1.00 83.12 173 GLU A C 1
ATOM 1369 O O . GLU A 1 173 ? -7.655 -15.232 41.712 1.00 83.12 173 GLU A O 1
ATOM 1374 N N . LEU A 1 174 ? -6.771 -14.770 43.724 1.00 74.06 174 LEU A N 1
ATOM 1375 C CA . LEU A 1 174 ? -5.645 -13.994 43.202 1.00 74.06 174 LEU A CA 1
ATOM 1376 C C . LEU A 1 174 ? -4.669 -14.878 42.410 1.00 74.06 174 LEU A C 1
ATOM 1378 O O . LEU A 1 174 ? -4.205 -14.477 41.340 1.00 74.06 174 LEU A O 1
ATOM 1382 N N . LEU A 1 175 ? -4.374 -16.084 42.906 1.00 80.69 175 LEU A N 1
ATOM 1383 C CA . LEU A 1 175 ? -3.505 -17.043 42.224 1.00 80.69 175 LEU A CA 1
ATOM 1384 C C . LEU A 1 175 ? -4.108 -17.469 40.879 1.00 80.69 175 LEU A C 1
ATOM 1386 O O . LEU A 1 175 ? -3.398 -17.529 39.873 1.00 80.69 175 LEU A O 1
ATOM 1390 N N . ASP A 1 176 ? -5.420 -17.696 40.845 1.00 87.62 176 ASP A N 1
ATOM 1391 C CA . ASP A 1 176 ? -6.161 -18.046 39.637 1.00 87.62 176 ASP A CA 1
ATOM 1392 C C . ASP A 1 176 ? -6.159 -16.893 38.622 1.00 87.62 176 ASP A C 1
ATOM 1394 O O . ASP A 1 176 ? -5.912 -17.104 37.431 1.00 87.62 176 ASP A O 1
ATOM 1398 N N . LYS A 1 177 ? -6.344 -15.650 39.088 1.00 85.69 177 LYS A N 1
ATOM 1399 C CA . LYS A 1 177 ? -6.236 -14.447 38.251 1.00 85.69 177 LYS A CA 1
ATOM 1400 C C . LYS A 1 177 ? -4.830 -14.289 37.663 1.00 85.69 177 LYS A C 1
ATOM 1402 O O . LYS A 1 177 ? -4.697 -14.125 36.452 1.00 85.69 177 LYS A O 1
ATOM 1407 N N . MET A 1 178 ? -3.787 -14.414 38.485 1.00 80.31 178 MET A N 1
ATOM 1408 C CA . MET A 1 178 ? -2.393 -14.345 38.028 1.00 80.31 178 MET A CA 1
ATOM 1409 C C . MET A 1 178 ? -2.057 -15.451 37.024 1.00 80.31 178 MET A C 1
ATOM 1411 O O . MET A 1 178 ? -1.293 -15.230 36.082 1.00 80.31 178 MET A O 1
ATOM 1415 N N . LYS A 1 179 ? -2.621 -16.649 37.207 1.00 88.75 179 LYS A N 1
ATOM 1416 C CA . LYS A 1 179 ? -2.441 -17.762 36.275 1.00 88.75 179 LYS A CA 1
ATOM 1417 C C . LYS A 1 179 ? -3.085 -17.457 34.920 1.00 88.75 179 LYS A C 1
ATOM 1419 O O . LYS A 1 179 ? -2.425 -17.638 33.901 1.00 88.75 179 LYS A O 1
ATOM 1424 N N . ARG A 1 180 ? -4.307 -16.912 34.904 1.00 88.12 180 ARG A N 1
ATOM 1425 C CA . ARG A 1 180 ? -4.987 -16.477 33.668 1.00 88.12 180 ARG A CA 1
ATOM 1426 C C . ARG A 1 180 ? -4.234 -15.351 32.955 1.00 88.12 180 ARG A C 1
ATOM 1428 O O . ARG A 1 180 ? -4.092 -15.404 31.739 1.00 88.12 180 ARG A O 1
ATOM 1435 N N . GLU A 1 181 ? -3.713 -14.369 33.691 1.00 82.62 181 GLU A N 1
ATOM 1436 C CA . GLU A 1 181 ? -2.905 -13.279 33.117 1.00 82.62 181 GLU A CA 1
ATOM 1437 C C . GLU A 1 181 ? -1.593 -13.795 32.508 1.00 82.62 181 GLU A C 1
ATOM 1439 O O . GLU A 1 181 ? -1.234 -13.403 31.398 1.00 82.62 181 GLU A O 1
ATOM 1444 N N . ARG A 1 182 ? -0.907 -14.735 33.176 1.00 84.94 182 ARG A N 1
ATOM 1445 C CA . ARG A 1 182 ? 0.279 -15.399 32.611 1.00 84.94 182 ARG A CA 1
ATOM 1446 C C . ARG A 1 182 ? -0.043 -16.220 31.369 1.00 84.94 182 ARG A C 1
ATOM 1448 O O . ARG A 1 182 ? 0.727 -16.197 30.416 1.00 84.94 182 ARG A O 1
ATOM 1455 N N . GLU A 1 183 ? -1.155 -16.949 31.371 1.00 88.50 183 GLU A N 1
ATOM 1456 C CA . GLU A 1 183 ? -1.598 -17.713 30.202 1.00 88.50 183 GLU A CA 1
ATOM 1457 C C . GLU A 1 183 ? -1.949 -16.791 29.024 1.00 88.50 183 GLU A C 1
ATOM 1459 O O . GLU A 1 183 ? -1.636 -17.129 27.885 1.00 88.50 183 GLU A O 1
ATOM 1464 N N . ALA A 1 184 ? -2.541 -15.619 29.278 1.00 82.12 184 ALA A N 1
ATOM 1465 C CA . ALA A 1 184 ? -2.800 -14.608 28.253 1.00 82.12 184 ALA A CA 1
ATOM 1466 C C . ALA A 1 184 ? -1.495 -14.026 27.682 1.00 82.12 184 ALA A C 1
ATOM 1468 O O . ALA A 1 184 ? -1.308 -14.040 26.468 1.00 82.12 184 ALA A O 1
ATOM 1469 N N . GLN A 1 185 ? -0.549 -13.625 28.541 1.00 80.00 185 GLN A N 1
ATOM 1470 C CA . GLN A 1 185 ? 0.767 -13.141 28.101 1.00 80.00 185 GLN A CA 1
ATOM 1471 C C . GLN A 1 185 ? 1.537 -14.189 27.290 1.00 80.00 185 GLN A C 1
ATOM 1473 O O . GLN A 1 185 ? 2.126 -13.860 26.264 1.00 80.00 185 GLN A O 1
ATOM 1478 N N . ALA A 1 186 ? 1.502 -15.458 27.708 1.00 85.56 186 ALA A N 1
ATOM 1479 C CA . ALA A 1 186 ? 2.157 -16.541 26.978 1.00 85.56 186 ALA A CA 1
ATOM 1480 C C . ALA A 1 186 ? 1.540 -16.761 25.585 1.00 85.56 186 ALA A C 1
ATOM 1482 O O . ALA A 1 186 ? 2.262 -17.065 24.638 1.00 85.56 186 ALA A O 1
ATOM 1483 N N . ARG A 1 187 ? 0.218 -16.595 25.435 1.00 83.00 187 ARG A N 1
ATOM 1484 C CA . ARG A 1 187 ? -0.449 -16.669 24.123 1.00 83.00 187 ARG A CA 1
ATOM 1485 C C . ARG A 1 187 ? -0.023 -15.526 23.208 1.00 83.00 187 ARG A C 1
ATOM 1487 O O . ARG A 1 187 ? 0.273 -15.785 22.044 1.00 83.00 187 ARG A O 1
ATOM 1494 N N . ASP A 1 188 ? 0.051 -14.307 23.733 1.00 77.50 188 ASP A N 1
ATOM 1495 C CA . ASP A 1 188 ? 0.501 -13.146 22.962 1.00 77.50 188 ASP A CA 1
ATOM 1496 C C . ASP A 1 188 ? 1.955 -13.325 22.505 1.00 77.50 188 ASP A C 1
ATOM 1498 O O . ASP A 1 188 ? 2.274 -13.111 21.337 1.00 77.50 188 ASP A O 1
ATOM 1502 N N . GLU A 1 189 ? 2.837 -13.797 23.388 1.00 84.44 189 GLU A N 1
ATOM 1503 C CA . GLU A 1 189 ? 4.246 -14.037 23.063 1.00 84.44 189 GLU A CA 1
ATOM 1504 C C . GLU A 1 189 ? 4.419 -15.110 21.971 1.00 84.44 189 GLU A C 1
ATOM 1506 O O . GLU A 1 189 ? 5.222 -14.937 21.049 1.00 84.44 189 GLU A O 1
ATOM 1511 N N . VAL A 1 190 ? 3.622 -16.186 22.015 1.00 86.56 190 VAL A N 1
ATOM 1512 C CA . VAL A 1 190 ? 3.578 -17.200 20.946 1.00 86.56 190 VAL A CA 1
ATOM 1513 C C . VAL A 1 190 ? 3.091 -16.588 19.634 1.00 86.56 190 VAL A C 1
ATOM 1515 O O . VAL A 1 190 ? 3.738 -16.790 18.607 1.00 86.56 190 VAL A O 1
ATOM 1518 N N . PHE A 1 191 ? 2.015 -15.796 19.663 1.00 81.19 191 PHE A N 1
ATOM 1519 C CA . PHE A 1 191 ? 1.476 -15.136 18.474 1.00 81.19 191 PHE A CA 1
ATOM 1520 C C . PHE A 1 191 ? 2.513 -14.222 17.810 1.00 81.19 191 PHE A C 1
ATOM 1522 O O . PHE A 1 191 ? 2.760 -14.347 16.613 1.00 81.19 191 PHE A O 1
ATOM 1529 N N . TYR A 1 192 ? 3.189 -13.356 18.573 1.00 76.69 192 TYR A N 1
ATOM 1530 C CA . TYR A 1 192 ? 4.224 -12.471 18.023 1.00 76.69 192 TYR A CA 1
ATOM 1531 C C . TYR A 1 192 ? 5.433 -13.239 17.482 1.00 76.69 192 TYR A C 1
ATOM 1533 O O . TYR A 1 192 ? 6.006 -12.852 16.460 1.00 76.69 192 TYR A O 1
ATOM 1541 N N . LYS A 1 193 ? 5.814 -14.349 18.123 1.00 83.38 193 LYS A N 1
ATOM 1542 C CA . LYS A 1 193 ? 6.902 -15.206 17.643 1.00 83.38 193 LYS A CA 1
ATOM 1543 C C . LYS A 1 193 ? 6.541 -15.900 16.328 1.00 83.38 193 LYS A C 1
ATOM 1545 O O . LYS A 1 193 ? 7.364 -15.921 15.414 1.00 83.38 193 LYS A O 1
ATOM 1550 N N . GLU A 1 194 ? 5.326 -16.430 16.206 1.00 83.19 194 GLU A N 1
ATOM 1551 C CA . GLU A 1 194 ? 4.826 -17.014 14.955 1.00 83.19 194 GLU A CA 1
ATOM 1552 C C . GLU A 1 194 ? 4.717 -15.962 13.848 1.00 83.19 194 GLU A C 1
ATOM 1554 O O . GLU A 1 194 ? 5.169 -16.207 12.728 1.00 83.19 194 GLU A O 1
ATOM 1559 N N . LEU A 1 195 ? 4.218 -14.765 14.172 1.00 71.75 195 LEU A N 1
ATOM 1560 C CA . LEU A 1 195 ? 4.153 -13.638 13.243 1.00 71.75 195 LEU A CA 1
ATOM 1561 C C . LEU A 1 195 ? 5.550 -13.260 12.726 1.00 71.75 195 LEU A C 1
ATOM 1563 O O . LEU A 1 195 ? 5.731 -13.036 11.529 1.00 71.75 195 LEU A O 1
ATOM 1567 N N . GLY A 1 196 ? 6.557 -13.251 13.606 1.00 77.69 196 GLY A N 1
ATOM 1568 C CA . GLY A 1 196 ? 7.954 -13.011 13.244 1.00 77.69 196 GLY A CA 1
ATOM 1569 C C . GLY A 1 196 ? 8.523 -14.079 12.304 1.00 77.69 196 GLY A C 1
ATOM 1570 O O . GLY A 1 196 ? 9.157 -13.738 11.306 1.00 77.69 196 GLY A O 1
ATOM 1571 N N . VAL A 1 197 ? 8.246 -15.364 12.563 1.00 80.38 197 VAL A N 1
ATOM 1572 C CA . VAL A 1 197 ? 8.663 -16.479 11.688 1.00 80.38 197 VAL A CA 1
ATOM 1573 C C . VAL A 1 197 ? 7.985 -16.403 10.319 1.00 80.38 197 VAL A C 1
ATOM 1575 O O . VAL A 1 197 ? 8.641 -16.633 9.306 1.00 80.38 197 VAL A O 1
ATOM 1578 N N . ILE A 1 198 ? 6.691 -16.074 10.268 1.00 72.88 198 ILE A N 1
ATOM 1579 C CA . ILE A 1 198 ? 5.959 -15.882 9.008 1.00 72.88 198 ILE A CA 1
ATOM 1580 C C . ILE A 1 198 ? 6.544 -14.697 8.238 1.00 72.88 198 ILE A C 1
ATOM 1582 O O . ILE A 1 198 ? 6.797 -14.824 7.047 1.00 72.88 198 ILE A O 1
ATOM 1586 N N . THR A 1 199 ? 6.832 -13.586 8.917 1.00 67.56 199 THR A N 1
ATOM 1587 C CA . THR A 1 199 ? 7.427 -12.394 8.296 1.00 67.56 199 THR A CA 1
ATOM 1588 C C . THR A 1 199 ? 8.805 -12.698 7.701 1.00 67.56 199 THR A C 1
ATOM 1590 O O . THR A 1 199 ? 9.071 -12.320 6.566 1.00 67.56 199 THR A O 1
ATOM 1593 N N . HIS A 1 200 ? 9.661 -13.434 8.420 1.00 62.78 200 HIS A N 1
ATOM 1594 C CA . HIS A 1 200 ? 10.954 -13.882 7.887 1.00 62.78 200 HIS A CA 1
ATOM 1595 C C . HIS A 1 200 ? 10.798 -14.839 6.704 1.00 62.78 200 HIS A C 1
ATOM 1597 O O . HIS A 1 200 ? 11.465 -14.662 5.697 1.00 62.78 200 HIS A O 1
ATOM 1603 N N . LYS A 1 201 ? 9.882 -15.813 6.776 1.00 66.25 201 LYS A N 1
ATOM 1604 C CA . LYS A 1 201 ? 9.622 -16.717 5.644 1.00 66.25 201 LYS A CA 1
ATOM 1605 C C . LYS A 1 201 ? 9.084 -15.983 4.422 1.00 66.25 201 LYS A C 1
ATOM 1607 O O . LYS A 1 201 ? 9.407 -16.383 3.314 1.00 66.25 201 LYS A O 1
ATOM 1612 N N . ILE A 1 202 ? 8.261 -14.952 4.609 1.00 62.38 202 ILE A N 1
ATOM 1613 C CA . ILE A 1 202 ? 7.791 -14.097 3.514 1.00 62.38 202 ILE A CA 1
ATOM 1614 C C . ILE A 1 202 ? 8.981 -13.356 2.904 1.00 62.38 202 ILE A C 1
ATOM 1616 O O . ILE A 1 202 ? 9.166 -13.460 1.701 1.00 62.38 202 ILE A O 1
ATOM 1620 N N . ALA A 1 203 ? 9.842 -12.736 3.716 1.00 60.81 203 ALA A N 1
ATOM 1621 C CA . ALA A 1 203 ? 11.046 -12.063 3.226 1.00 60.81 203 ALA A CA 1
ATOM 1622 C C . ALA A 1 203 ? 12.010 -13.022 2.494 1.00 60.81 203 ALA A C 1
ATOM 1624 O O . ALA A 1 203 ? 12.512 -12.696 1.422 1.00 60.81 203 ALA A O 1
ATOM 1625 N N . ASP A 1 204 ? 12.217 -14.234 3.016 1.00 52.62 204 ASP A N 1
ATOM 1626 C CA . ASP A 1 204 ? 13.049 -15.265 2.385 1.00 52.62 204 ASP A CA 1
ATOM 1627 C C . ASP A 1 204 ? 12.415 -15.794 1.086 1.00 52.62 204 ASP A C 1
ATOM 1629 O O . ASP A 1 204 ? 13.119 -16.088 0.120 1.00 52.62 204 ASP A O 1
ATOM 1633 N N . LEU A 1 205 ? 11.084 -15.927 1.024 1.00 53.31 205 LEU A N 1
ATOM 1634 C CA . LEU A 1 205 ? 10.358 -16.301 -0.198 1.00 53.31 205 LEU A CA 1
ATOM 1635 C C . LEU A 1 205 ? 10.388 -15.182 -1.245 1.00 53.31 205 LEU A C 1
ATOM 1637 O O . LEU A 1 205 ? 10.502 -15.473 -2.435 1.00 53.31 205 LEU A O 1
ATOM 1641 N N . GLU A 1 206 ? 10.339 -13.926 -0.807 1.00 59.25 206 GLU A N 1
ATOM 1642 C CA . GLU A 1 206 ? 10.519 -12.736 -1.642 1.00 59.25 206 GLU A CA 1
ATOM 1643 C C . GLU A 1 206 ? 11.957 -12.646 -2.182 1.00 59.25 206 GLU A C 1
ATOM 1645 O O . GLU A 1 206 ? 12.146 -12.278 -3.337 1.00 59.25 206 GLU A O 1
ATOM 1650 N N . GLN A 1 207 ? 12.964 -13.072 -1.409 1.00 54.34 207 GLN A N 1
ATOM 1651 C CA . GLN A 1 207 ? 14.362 -13.153 -1.858 1.00 54.34 207 GLN A CA 1
ATOM 1652 C C . GLN A 1 207 ? 14.673 -14.380 -2.734 1.00 54.34 207 GLN A C 1
ATOM 1654 O O . GLN A 1 207 ? 15.576 -14.327 -3.569 1.00 54.34 207 GLN A O 1
ATOM 1659 N N . SER A 1 208 ? 13.972 -15.503 -2.537 1.00 45.00 208 SER A N 1
ATOM 1660 C CA . SER A 1 208 ? 14.287 -16.793 -3.180 1.00 45.00 208 SER A CA 1
ATOM 1661 C C . SER A 1 208 ? 13.439 -17.128 -4.407 1.00 45.00 208 SER A C 1
ATOM 1663 O O . SER A 1 208 ? 13.837 -17.987 -5.202 1.00 45.00 208 SER A O 1
ATOM 1665 N N . ARG A 1 209 ? 12.315 -16.435 -4.642 1.00 55.44 209 ARG A N 1
ATOM 1666 C CA . ARG A 1 209 ? 11.701 -16.379 -5.976 1.00 55.44 209 ARG A CA 1
ATOM 1667 C C . ARG A 1 209 ? 12.609 -15.536 -6.858 1.00 55.44 209 ARG A C 1
ATOM 1669 O O . ARG A 1 209 ? 12.452 -14.324 -6.918 1.00 55.44 209 ARG A O 1
ATOM 1676 N N . GLY A 1 210 ? 13.588 -16.201 -7.476 1.00 59.72 210 GLY A N 1
ATOM 1677 C CA . GLY A 1 210 ? 14.642 -15.571 -8.263 1.00 59.72 210 GLY A CA 1
ATOM 1678 C C . GLY A 1 210 ? 14.099 -14.408 -9.082 1.00 59.72 210 GLY A C 1
ATOM 1679 O O . GLY A 1 210 ? 13.088 -14.566 -9.767 1.00 59.72 210 GLY A O 1
ATOM 1680 N N . GLU A 1 211 ? 14.766 -13.259 -8.967 1.00 79.00 211 GLU A N 1
ATOM 1681 C CA . GLU A 1 211 ? 14.431 -11.952 -9.547 1.00 79.00 211 GLU A CA 1
ATOM 1682 C C . GLU A 1 211 ? 14.440 -11.953 -11.086 1.00 79.00 211 GLU A C 1
ATOM 1684 O O . GLU A 1 211 ? 14.796 -10.971 -11.726 1.00 79.00 211 GLU A O 1
ATOM 1689 N N . ARG A 1 212 ? 14.094 -13.066 -11.723 1.00 91.94 212 ARG A N 1
ATOM 1690 C CA . ARG A 1 212 ? 14.180 -13.271 -13.151 1.00 91.94 212 ARG A CA 1
ATOM 1691 C C . ARG A 1 212 ? 13.100 -12.456 -13.848 1.00 91.94 212 ARG A C 1
ATOM 1693 O O . ARG A 1 212 ? 11.911 -12.580 -13.561 1.00 91.94 212 ARG A O 1
ATOM 1700 N N . PHE A 1 213 ? 13.524 -11.630 -14.791 1.00 95.31 213 PHE A N 1
ATOM 1701 C CA . PHE A 1 213 ? 12.643 -10.926 -15.700 1.00 95.31 213 PHE A CA 1
ATOM 1702 C C . PHE A 1 213 ? 12.475 -11.738 -16.983 1.00 95.31 213 PHE A C 1
ATOM 1704 O O . PHE A 1 213 ? 13.445 -11.985 -17.702 1.00 95.31 213 PHE A O 1
ATOM 1711 N N . GLU A 1 214 ? 11.240 -12.151 -17.262 1.00 95.12 214 GLU A N 1
ATOM 1712 C CA . GLU A 1 214 ? 10.871 -12.918 -18.452 1.00 95.12 214 GLU A CA 1
ATOM 1713 C C . GLU A 1 214 ? 10.202 -12.019 -19.499 1.00 95.12 214 GLU A C 1
ATOM 1715 O O . GLU A 1 214 ? 9.202 -11.344 -19.230 1.00 95.12 214 GLU A O 1
ATOM 1720 N N . HIS A 1 215 ? 10.750 -12.026 -20.715 1.00 95.12 215 HIS A N 1
ATOM 1721 C CA . HIS A 1 215 ? 10.240 -11.284 -21.862 1.00 95.12 215 HIS A CA 1
ATOM 1722 C C . HIS A 1 215 ? 10.439 -12.097 -23.159 1.00 95.12 215 HIS A C 1
ATOM 1724 O O . HIS A 1 215 ? 11.394 -12.868 -23.250 1.00 95.12 215 HIS A O 1
ATOM 1730 N N . PRO A 1 216 ? 9.599 -11.935 -24.202 1.00 93.31 216 PRO A N 1
ATOM 1731 C CA . PRO A 1 216 ? 9.786 -12.649 -25.474 1.00 93.31 216 PRO A CA 1
ATOM 1732 C C . PRO A 1 216 ? 11.160 -12.445 -26.129 1.00 93.31 216 PRO A C 1
ATOM 1734 O O . PRO A 1 216 ? 11.664 -13.335 -26.801 1.00 93.31 216 PRO A O 1
ATOM 1737 N N . GLU A 1 217 ? 11.769 -11.278 -25.915 1.00 92.12 217 GLU A N 1
ATOM 1738 C CA . GLU A 1 217 ? 13.096 -10.925 -26.450 1.00 92.12 217 GLU A CA 1
ATOM 1739 C C . GLU A 1 217 ? 14.263 -11.441 -25.585 1.00 92.12 217 GLU A C 1
ATOM 1741 O O . GLU A 1 217 ? 15.420 -11.297 -25.969 1.00 92.12 217 GLU A O 1
ATOM 1746 N N . GLY A 1 218 ? 13.998 -12.009 -24.405 1.00 94.25 218 GLY A N 1
ATOM 1747 C CA . GLY A 1 218 ? 15.057 -12.506 -23.534 1.00 94.25 218 GLY A CA 1
ATOM 1748 C C . GLY A 1 218 ? 14.615 -12.744 -22.100 1.00 94.25 218 GLY A C 1
ATOM 1749 O O . GLY A 1 218 ? 13.585 -12.256 -21.635 1.00 94.25 218 GLY A O 1
ATOM 1750 N N . THR A 1 219 ? 15.425 -13.505 -21.378 1.00 96.06 219 THR A N 1
ATOM 1751 C CA . THR A 1 219 ? 15.214 -13.742 -19.958 1.00 96.06 219 THR A CA 1
ATOM 1752 C C . THR A 1 219 ? 16.466 -13.383 -19.187 1.00 96.06 219 THR A C 1
ATOM 1754 O O . THR A 1 219 ? 17.541 -13.865 -19.528 1.00 96.06 219 THR A O 1
ATOM 1757 N N . PHE A 1 220 ? 16.304 -12.574 -18.144 1.00 96.25 220 PHE A N 1
ATOM 1758 C CA . PHE A 1 220 ? 17.410 -11.980 -17.402 1.00 96.25 220 PHE A CA 1
ATOM 1759 C C . PHE A 1 220 ? 17.256 -12.292 -15.921 1.00 96.25 220 PHE A C 1
ATOM 1761 O O . PHE A 1 220 ? 16.235 -11.958 -15.330 1.00 96.25 220 PHE A O 1
ATOM 1768 N N . GLY A 1 221 ? 18.241 -12.951 -15.324 1.00 94.69 221 GLY A N 1
ATOM 1769 C CA . GLY A 1 221 ? 18.302 -13.254 -13.894 1.00 94.69 221 GLY A CA 1
ATOM 1770 C C . GLY A 1 221 ? 19.151 -12.278 -13.084 1.00 94.69 221 GLY A C 1
ATOM 1771 O O . GLY A 1 221 ? 19.127 -12.341 -11.860 1.00 94.69 221 GLY A O 1
ATOM 1772 N N . SER A 1 222 ? 19.917 -11.401 -13.739 1.00 94.12 222 SER A N 1
ATOM 1773 C CA . SER A 1 222 ? 20.840 -10.485 -13.066 1.00 94.12 222 SER A CA 1
ATOM 1774 C C . SER A 1 222 ? 21.202 -9.264 -13.925 1.00 94.12 222 SER A C 1
ATOM 1776 O O . SER A 1 222 ? 21.095 -9.323 -15.156 1.00 94.12 222 SER A O 1
ATOM 1778 N N . PRO A 1 223 ? 21.720 -8.178 -13.318 1.00 94.31 223 PRO A N 1
ATOM 1779 C CA . PRO A 1 223 ? 22.295 -7.056 -14.058 1.00 94.31 223 PRO A CA 1
ATOM 1780 C C . PRO A 1 223 ? 23.421 -7.459 -15.022 1.00 94.31 223 PRO A C 1
ATOM 1782 O O . PRO A 1 223 ? 23.545 -6.873 -16.090 1.00 94.31 223 PRO A O 1
ATOM 1785 N N . GLN A 1 224 ? 24.232 -8.466 -14.688 1.00 95.69 224 GLN A N 1
ATOM 1786 C CA . GLN A 1 224 ? 25.352 -8.914 -15.527 1.00 95.69 224 GLN A CA 1
ATOM 1787 C C . GLN A 1 224 ? 24.872 -9.573 -16.830 1.00 95.69 224 GLN A C 1
ATOM 1789 O O . GLN A 1 224 ? 25.481 -9.401 -17.890 1.00 95.69 224 GLN A O 1
ATOM 1794 N N . GLU A 1 225 ? 23.755 -10.301 -16.776 1.00 96.12 225 GLU A N 1
ATOM 1795 C CA . GLU A 1 225 ? 23.108 -10.834 -17.980 1.00 96.12 225 GLU A CA 1
ATOM 1796 C C . GLU A 1 225 ? 22.572 -9.702 -18.865 1.00 96.12 225 GLU A C 1
ATOM 1798 O O . GLU A 1 225 ? 22.729 -9.746 -20.086 1.00 96.12 225 GLU A O 1
ATOM 1803 N N . VAL A 1 226 ? 22.009 -8.651 -18.255 1.00 96.56 226 VAL A N 1
ATOM 1804 C CA . VAL A 1 226 ? 21.576 -7.445 -18.977 1.00 96.56 226 VAL A CA 1
ATOM 1805 C C . VAL A 1 226 ? 22.772 -6.721 -19.603 1.00 96.56 226 VAL A C 1
ATOM 1807 O O . VAL A 1 226 ? 22.683 -6.297 -20.750 1.00 96.56 226 VAL A O 1
ATOM 1810 N N . GLU A 1 227 ? 23.907 -6.612 -18.910 1.00 96.75 227 GLU A N 1
ATOM 1811 C CA . GLU A 1 227 ? 25.135 -6.013 -19.454 1.00 96.75 227 GLU A CA 1
ATOM 1812 C C . GLU A 1 227 ? 25.643 -6.779 -20.679 1.00 96.75 227 GLU A C 1
ATOM 1814 O O . GLU A 1 227 ? 25.936 -6.180 -21.715 1.00 96.75 227 GLU A O 1
ATOM 1819 N N . THR A 1 228 ? 25.671 -8.110 -20.588 1.00 97.06 228 THR A N 1
ATOM 1820 C CA . THR A 1 228 ? 26.052 -8.983 -21.706 1.00 97.06 228 THR A CA 1
ATOM 1821 C C . THR A 1 228 ? 25.128 -8.764 -22.905 1.00 97.06 228 THR A C 1
ATOM 1823 O O . THR A 1 228 ? 25.586 -8.619 -24.039 1.00 97.06 228 THR A O 1
ATOM 1826 N N . TRP A 1 229 ? 23.821 -8.680 -22.661 1.00 96.56 229 TRP A N 1
ATOM 1827 C CA . TRP A 1 229 ? 22.830 -8.396 -23.695 1.00 96.56 229 TRP A CA 1
ATOM 1828 C C . TRP A 1 229 ? 22.979 -6.998 -24.304 1.00 96.56 229 TRP A C 1
ATOM 1830 O O . TRP A 1 229 ? 22.923 -6.866 -25.523 1.00 96.56 229 TRP A O 1
ATOM 1840 N N . ILE A 1 230 ? 23.259 -5.971 -23.494 1.00 95.56 230 ILE A N 1
ATOM 1841 C CA . ILE A 1 230 ? 23.516 -4.598 -23.958 1.00 95.56 230 ILE A CA 1
ATOM 1842 C C . ILE A 1 230 ? 24.682 -4.552 -24.943 1.00 95.56 230 ILE A C 1
ATOM 1844 O O . ILE A 1 230 ? 24.593 -3.865 -25.963 1.00 95.56 230 ILE A O 1
ATOM 1848 N N . VAL A 1 231 ? 25.769 -5.265 -24.635 1.00 95.56 231 VAL A N 1
ATOM 1849 C CA . VAL A 1 231 ? 26.952 -5.339 -25.499 1.00 95.56 231 VAL A CA 1
ATOM 1850 C C . VAL A 1 231 ? 26.621 -6.073 -26.799 1.00 95.56 231 VAL A C 1
ATOM 1852 O O . VAL A 1 231 ? 26.971 -5.584 -27.871 1.00 95.56 231 VAL A O 1
ATOM 1855 N N . ASN A 1 232 ? 25.901 -7.195 -26.719 1.00 95.06 232 ASN A N 1
ATOM 1856 C CA . ASN A 1 232 ? 25.543 -8.005 -27.886 1.00 95.06 232 ASN A CA 1
ATOM 1857 C C . ASN A 1 232 ? 24.575 -7.282 -28.838 1.00 95.06 232 ASN A C 1
ATOM 1859 O O . ASN A 1 232 ? 24.800 -7.256 -30.045 1.00 95.06 232 ASN A O 1
ATOM 1863 N N . GLU A 1 233 ? 23.528 -6.652 -28.303 1.00 94.19 233 GLU A N 1
ATOM 1864 C CA . GLU A 1 233 ? 22.524 -5.917 -29.087 1.00 94.19 233 GLU A CA 1
ATOM 1865 C C . GLU A 1 233 ? 22.955 -4.478 -29.411 1.00 94.19 233 GLU A C 1
ATOM 1867 O O . GLU A 1 233 ? 22.241 -3.747 -30.093 1.00 94.19 233 GLU A O 1
ATOM 1872 N N . THR A 1 234 ? 24.140 -4.057 -28.953 1.00 94.12 234 THR A N 1
ATOM 1873 C CA . THR A 1 234 ? 24.694 -2.713 -29.184 1.00 94.12 234 THR A CA 1
ATOM 1874 C C . THR A 1 234 ? 23.738 -1.594 -28.736 1.00 94.12 234 THR A C 1
ATOM 1876 O O . THR A 1 234 ? 23.516 -0.613 -29.449 1.00 94.12 234 THR A O 1
ATOM 1879 N N . ILE A 1 235 ? 23.150 -1.737 -27.543 1.00 93.44 235 ILE A N 1
ATOM 1880 C CA . ILE A 1 235 ? 22.108 -0.827 -27.045 1.00 93.44 235 ILE A CA 1
ATOM 1881 C C . ILE A 1 235 ? 22.679 0.592 -26.861 1.00 93.44 235 ILE A C 1
ATOM 1883 O O . ILE A 1 235 ? 23.565 0.805 -26.021 1.00 93.44 235 ILE A O 1
ATOM 1887 N N . PRO A 1 236 ? 22.171 1.602 -27.595 1.00 90.69 236 PRO A N 1
ATOM 1888 C CA . PRO A 1 236 ? 22.799 2.920 -27.626 1.00 90.69 236 PRO A CA 1
ATOM 1889 C C . PRO A 1 236 ? 22.636 3.672 -26.299 1.00 90.69 236 PRO A C 1
ATOM 1891 O O . PRO A 1 236 ? 23.567 4.328 -25.830 1.00 90.69 236 PRO A O 1
ATOM 1894 N N . SER A 1 237 ? 21.474 3.554 -25.652 1.00 92.56 237 SER A N 1
ATOM 1895 C CA . SER A 1 237 ? 21.135 4.303 -24.440 1.00 92.56 237 SER A CA 1
ATOM 1896 C C . SER A 1 237 ? 20.157 3.531 -23.561 1.00 92.56 237 SER A C 1
ATOM 1898 O O . SER A 1 237 ? 19.238 2.903 -24.076 1.00 92.56 237 SER A O 1
ATOM 1900 N N . CYS A 1 238 ? 20.300 3.631 -22.237 1.00 90.81 238 CYS A N 1
ATOM 1901 C CA . CYS A 1 238 ? 19.308 3.120 -21.288 1.00 90.81 238 CYS A CA 1
ATOM 1902 C C . CYS A 1 238 ? 18.041 3.996 -21.217 1.00 90.81 238 CYS A C 1
ATOM 1904 O O . CYS A 1 238 ? 17.017 3.544 -20.722 1.00 90.81 238 CYS A O 1
ATOM 1906 N N . GLY A 1 239 ? 18.069 5.220 -21.764 1.00 89.19 239 GLY A N 1
ATOM 1907 C CA . GLY A 1 239 ? 16.931 6.154 -21.751 1.00 89.19 239 GLY A CA 1
ATOM 1908 C C . GLY A 1 239 ? 15.742 5.757 -22.638 1.00 89.19 239 GLY A C 1
ATOM 1909 O O . GLY A 1 239 ? 14.761 6.492 -22.709 1.00 89.19 239 GLY A O 1
ATOM 1910 N N . MET A 1 240 ? 15.819 4.623 -23.339 1.00 90.50 240 MET A N 1
ATOM 1911 C CA . MET A 1 240 ? 14.683 4.044 -24.067 1.00 90.50 240 MET A CA 1
ATOM 1912 C C . MET A 1 240 ? 13.836 3.091 -23.215 1.00 90.50 240 MET A C 1
ATOM 1914 O O . MET A 1 240 ? 12.738 2.740 -23.636 1.00 90.50 240 MET A O 1
ATOM 1918 N N . PHE A 1 241 ? 14.321 2.690 -22.036 1.00 92.38 241 PHE A N 1
ATOM 1919 C CA . PHE A 1 241 ? 13.624 1.776 -21.135 1.00 92.38 241 PHE A CA 1
ATOM 1920 C C . PHE A 1 241 ? 12.925 2.579 -20.045 1.00 92.38 241 PHE A C 1
ATOM 1922 O O . PHE A 1 241 ? 13.543 3.398 -19.367 1.00 92.38 241 PHE A O 1
ATOM 1929 N N . TRP A 1 242 ? 11.627 2.346 -19.905 1.00 94.25 242 TRP A N 1
ATOM 1930 C CA . TRP A 1 242 ? 10.755 3.081 -19.002 1.00 94.25 242 TRP A CA 1
ATOM 1931 C C . TRP A 1 242 ? 9.866 2.095 -18.266 1.00 94.25 242 TRP A C 1
ATOM 1933 O O . TRP A 1 242 ? 9.447 1.110 -18.861 1.00 94.25 242 TRP A O 1
ATOM 1943 N N . ASP A 1 243 ? 9.547 2.396 -17.014 1.00 94.88 243 ASP A N 1
ATOM 1944 C CA . ASP A 1 243 ? 8.471 1.753 -16.266 1.00 94.88 243 ASP A CA 1
ATOM 1945 C C . ASP A 1 243 ? 7.323 2.753 -16.018 1.00 94.88 243 ASP A C 1
ATOM 1947 O O . ASP A 1 243 ? 7.444 3.951 -16.302 1.00 94.88 243 ASP A O 1
ATOM 1951 N N . LEU A 1 244 ? 6.204 2.277 -15.464 1.00 92.69 244 LEU A N 1
ATOM 1952 C CA . LEU A 1 244 ? 5.023 3.107 -15.217 1.00 92.69 244 LEU A CA 1
ATOM 1953 C C . LEU A 1 244 ? 5.319 4.350 -14.364 1.00 92.69 244 LEU A C 1
ATOM 1955 O O . LEU A 1 244 ? 4.876 5.447 -14.703 1.00 92.69 244 LEU A O 1
ATOM 1959 N N . GLY A 1 245 ? 6.062 4.198 -13.271 1.00 88.81 245 GLY A N 1
ATOM 1960 C CA . GLY A 1 245 ? 6.368 5.313 -12.380 1.00 88.81 245 GLY A CA 1
ATOM 1961 C C . GLY A 1 245 ? 7.284 6.340 -13.051 1.00 88.81 245 GLY A C 1
ATOM 1962 O O . GLY A 1 245 ? 6.984 7.531 -13.002 1.00 88.81 245 GLY A O 1
ATOM 1963 N N . SER A 1 246 ? 8.322 5.911 -13.777 1.00 88.31 246 SER A N 1
ATOM 1964 C CA . SER A 1 246 ? 9.185 6.832 -14.531 1.00 88.31 246 SER A CA 1
ATOM 1965 C C . SER A 1 246 ? 8.423 7.611 -15.604 1.00 88.31 246 SER A C 1
ATOM 1967 O O . SER A 1 246 ? 8.661 8.809 -15.762 1.00 88.31 246 SER A O 1
ATOM 1969 N N . VAL A 1 247 ? 7.482 6.977 -16.316 1.00 87.38 247 VAL A N 1
ATOM 1970 C CA . VAL A 1 247 ? 6.639 7.684 -17.297 1.00 87.38 247 VAL A CA 1
ATOM 1971 C C . VAL A 1 247 ? 5.748 8.711 -16.607 1.00 87.38 247 VAL A C 1
ATOM 1973 O O . VAL A 1 247 ? 5.671 9.855 -17.054 1.00 87.38 247 VAL A O 1
ATOM 1976 N N . LEU A 1 248 ? 5.095 8.328 -15.509 1.00 85.88 248 LEU A N 1
ATOM 1977 C CA . LEU A 1 248 ? 4.215 9.223 -14.768 1.00 85.88 248 LEU A CA 1
ATOM 1978 C C . LEU A 1 248 ? 4.963 10.457 -14.243 1.00 85.88 248 LEU A C 1
ATOM 1980 O O . LEU A 1 248 ? 4.451 11.570 -14.363 1.00 85.88 248 LEU A O 1
ATOM 1984 N N . VAL A 1 249 ? 6.192 10.298 -13.739 1.00 81.94 249 VAL A N 1
ATOM 1985 C CA . VAL A 1 249 ? 7.029 11.445 -13.347 1.00 81.94 249 VAL A CA 1
ATOM 1986 C C . VAL A 1 249 ? 7.462 12.263 -14.571 1.00 81.94 249 VAL A C 1
ATOM 1988 O O . VAL A 1 249 ? 7.344 13.489 -14.560 1.00 81.94 249 VAL A O 1
ATOM 1991 N N . GLY A 1 250 ? 7.879 11.606 -15.657 1.00 79.75 250 GLY A N 1
ATOM 1992 C CA . GLY A 1 250 ? 8.271 12.255 -16.915 1.00 79.75 250 GLY A CA 1
ATOM 1993 C C . GLY A 1 250 ? 7.164 13.091 -17.568 1.00 79.75 250 GLY A C 1
ATOM 1994 O O . GLY A 1 250 ? 7.443 14.067 -18.266 1.00 79.75 250 GLY A O 1
ATOM 1995 N N . MET A 1 251 ? 5.896 12.760 -17.314 1.00 82.50 251 MET A N 1
ATOM 1996 C CA . MET A 1 251 ? 4.747 13.544 -17.771 1.00 82.50 251 MET A CA 1
ATOM 1997 C C . MET A 1 251 ? 4.580 14.878 -17.032 1.00 82.50 251 MET A C 1
ATOM 1999 O O . MET A 1 251 ? 3.985 15.800 -17.593 1.00 82.50 251 MET A O 1
ATOM 2003 N N . MET A 1 252 ? 5.058 14.988 -15.788 1.00 69.06 252 MET A N 1
ATOM 2004 C CA . MET A 1 252 ? 4.771 16.137 -14.924 1.00 69.06 252 MET A CA 1
ATOM 2005 C C . MET A 1 252 ? 5.737 17.310 -15.119 1.00 69.06 252 MET A C 1
ATOM 2007 O O . MET A 1 252 ? 5.312 18.457 -14.992 1.00 69.06 252 MET A O 1
ATOM 2011 N N . GLU A 1 253 ? 7.000 17.074 -15.485 1.00 63.59 253 GLU A N 1
ATOM 2012 C CA . GLU A 1 253 ? 7.992 18.146 -15.652 1.00 63.59 253 GLU A CA 1
ATOM 2013 C C . GLU A 1 253 ? 8.901 17.912 -16.864 1.00 63.59 253 GLU A C 1
ATOM 2015 O O . GLU A 1 253 ? 9.639 16.934 -16.947 1.00 63.59 253 GLU A O 1
ATOM 2020 N N . LYS A 1 254 ? 8.900 18.866 -17.805 1.00 59.25 254 LYS A N 1
ATOM 2021 C CA . LYS A 1 254 ? 9.670 18.787 -19.061 1.00 59.25 254 LYS A CA 1
ATOM 2022 C C . LYS A 1 254 ? 11.187 19.003 -18.899 1.00 59.25 254 LYS A C 1
ATOM 2024 O O . LYS A 1 254 ? 11.894 18.941 -19.899 1.00 59.25 254 LYS A O 1
ATOM 2029 N N . SER A 1 255 ? 11.687 19.308 -17.697 1.00 55.22 255 SER A N 1
ATOM 2030 C CA . SER A 1 255 ? 13.058 19.811 -17.488 1.00 55.22 255 SER A CA 1
ATOM 2031 C C . SER A 1 255 ? 13.917 19.028 -16.489 1.00 55.22 255 SER A C 1
ATOM 2033 O O . SER A 1 255 ? 15.012 19.494 -16.182 1.00 55.22 255 SER A O 1
ATOM 2035 N N . LYS A 1 256 ? 13.456 17.887 -15.963 1.00 55.31 256 LYS A N 1
ATOM 2036 C CA . LYS A 1 256 ? 14.221 17.107 -14.974 1.00 55.31 256 LYS A CA 1
ATOM 2037 C C . LYS A 1 256 ? 15.046 15.984 -15.606 1.00 55.31 256 LYS A C 1
ATOM 2039 O O . LYS A 1 256 ? 14.742 15.490 -16.689 1.00 55.31 256 LYS A O 1
ATOM 2044 N N . SER A 1 257 ? 16.137 15.629 -14.939 1.00 55.03 257 SER A N 1
ATOM 2045 C CA . SER A 1 257 ? 17.080 14.572 -15.318 1.00 55.03 257 SER A CA 1
ATOM 2046 C C . SER A 1 257 ? 16.637 13.189 -14.811 1.00 55.03 257 SER A C 1
ATOM 2048 O O . SER A 1 257 ? 15.878 13.082 -13.853 1.00 55.03 257 SER A O 1
ATOM 2050 N N . PHE A 1 258 ? 17.168 12.103 -15.393 1.00 48.44 258 PHE A N 1
ATOM 2051 C CA . PHE A 1 258 ? 16.886 10.712 -14.972 1.00 48.44 258 PHE A CA 1
ATOM 2052 C C . PHE A 1 258 ? 17.133 10.438 -13.484 1.00 48.44 258 PHE A C 1
ATOM 2054 O O . PHE A 1 258 ? 16.390 9.693 -12.852 1.00 48.44 258 PHE A O 1
ATOM 2061 N N . LYS A 1 259 ? 18.126 11.108 -12.896 1.00 54.00 259 LYS A N 1
ATOM 2062 C CA . LYS A 1 259 ? 18.420 11.017 -11.464 1.00 54.00 259 LYS A CA 1
ATOM 2063 C C . LYS A 1 259 ? 17.330 11.656 -10.596 1.00 54.00 259 LYS A C 1
ATOM 2065 O O . LYS A 1 259 ? 17.070 11.181 -9.497 1.00 54.00 259 LYS A O 1
ATOM 2070 N N . GLU A 1 260 ? 16.686 12.705 -11.096 1.00 55.41 260 GLU A N 1
ATOM 2071 C CA . GLU A 1 260 ? 15.552 13.362 -10.441 1.00 55.41 260 GLU A CA 1
ATOM 2072 C C . GLU A 1 260 ? 14.234 12.610 -10.703 1.00 55.41 260 GLU A C 1
ATOM 2074 O O . GLU A 1 260 ? 13.340 12.655 -9.864 1.00 55.41 260 GLU A O 1
ATOM 2079 N N . PHE A 1 261 ? 14.132 11.852 -11.806 1.00 54.19 261 PHE A N 1
ATOM 2080 C CA . PHE A 1 261 ? 12.990 10.971 -12.105 1.00 54.19 261 PHE A CA 1
ATOM 2081 C C . PHE A 1 261 ? 12.875 9.756 -11.170 1.00 54.19 261 PHE A C 1
ATOM 2083 O O . PHE A 1 261 ? 11.803 9.161 -11.078 1.00 54.19 261 PHE A O 1
ATOM 2090 N N . ALA A 1 262 ? 13.942 9.400 -10.447 1.00 49.94 262 ALA A N 1
ATOM 2091 C CA . ALA A 1 262 ? 13.910 8.343 -9.435 1.00 49.94 262 ALA A CA 1
ATOM 2092 C C . ALA A 1 262 ? 13.121 8.731 -8.165 1.00 49.94 262 ALA A C 1
ATOM 2094 O O . ALA A 1 262 ? 12.888 7.871 -7.316 1.00 49.94 262 ALA A O 1
ATOM 2095 N N . ASP A 1 263 ? 12.717 9.999 -8.014 1.00 54.00 263 ASP A N 1
ATOM 2096 C CA . ASP A 1 263 ? 11.912 10.472 -6.887 1.00 54.00 263 ASP A CA 1
ATOM 2097 C C . ASP A 1 263 ? 10.421 10.577 -7.284 1.00 54.00 263 ASP A C 1
ATOM 2099 O O . ASP A 1 263 ? 9.951 11.598 -7.779 1.00 54.00 263 ASP A O 1
ATOM 2103 N N . GLU A 1 264 ? 9.651 9.500 -7.085 1.00 51.97 264 GLU A N 1
ATOM 2104 C CA . GLU A 1 264 ? 8.238 9.345 -7.515 1.00 51.97 264 GLU A CA 1
ATOM 2105 C C . GLU A 1 264 ? 7.219 10.258 -6.803 1.00 51.97 264 GLU A C 1
ATOM 2107 O O . GLU A 1 264 ? 6.003 10.154 -6.991 1.00 51.97 264 GLU A O 1
ATOM 2112 N N . ARG A 1 265 ? 7.695 11.176 -5.967 1.00 55.38 265 ARG A N 1
ATOM 2113 C CA . ARG A 1 265 ? 6.880 12.014 -5.076 1.00 55.38 265 ARG A CA 1
ATOM 2114 C C . ARG A 1 265 ? 5.954 12.985 -5.806 1.00 55.38 265 ARG A C 1
ATOM 2116 O O . ARG A 1 265 ? 5.021 13.514 -5.208 1.00 55.38 265 ARG A O 1
ATOM 2123 N N . CYS A 1 266 ? 6.162 13.192 -7.103 1.00 49.62 266 CYS A N 1
ATOM 2124 C CA . CYS A 1 266 ? 5.391 14.130 -7.913 1.00 49.62 266 CYS A CA 1
ATOM 2125 C C . CYS A 1 266 ? 3.906 13.741 -8.070 1.00 49.62 266 CYS A C 1
ATOM 2127 O O . CYS A 1 266 ? 3.074 14.631 -8.218 1.00 49.62 266 CYS A O 1
ATOM 2129 N N . LEU A 1 267 ? 3.541 12.451 -7.988 1.00 50.91 267 LEU A N 1
ATOM 2130 C CA . LEU A 1 267 ? 2.141 12.013 -8.152 1.00 50.91 267 LEU A CA 1
ATOM 2131 C C . LEU A 1 267 ? 1.250 12.341 -6.940 1.00 50.91 267 LEU A C 1
ATOM 2133 O O . LEU A 1 267 ? 0.023 12.334 -7.047 1.00 50.91 267 LEU A O 1
ATOM 2137 N N . PHE A 1 268 ? 1.863 12.640 -5.792 1.00 51.03 268 PHE A N 1
ATOM 2138 C CA . PHE A 1 268 ? 1.193 12.723 -4.493 1.00 51.03 268 PHE A CA 1
ATOM 2139 C C . PHE A 1 268 ? 1.434 14.053 -3.762 1.00 51.03 268 PHE A C 1
ATOM 2141 O O . PHE A 1 268 ? 1.049 14.186 -2.606 1.00 51.03 268 PHE A O 1
ATOM 2148 N N . GLY A 1 269 ? 2.047 15.050 -4.407 1.00 46.47 269 GLY A N 1
ATOM 2149 C CA . GLY A 1 269 ? 2.309 16.364 -3.812 1.00 46.47 269 GLY A CA 1
ATOM 2150 C C . GLY A 1 269 ? 1.353 17.451 -4.312 1.00 46.47 269 GLY A C 1
ATOM 2151 O O . GLY A 1 269 ? 1.062 17.534 -5.502 1.00 46.47 269 GLY A O 1
ATOM 2152 N N . LYS A 1 270 ? 0.888 18.332 -3.415 1.00 45.88 270 LYS A N 1
ATOM 2153 C CA . LYS A 1 270 ? 0.038 19.499 -3.751 1.00 45.88 270 LYS A CA 1
ATOM 2154 C C . LYS A 1 270 ? 0.800 20.757 -4.179 1.00 45.88 270 LYS A C 1
ATOM 2156 O O . LYS A 1 270 ? 0.165 21.725 -4.591 1.00 45.88 270 LYS A O 1
ATOM 2161 N N . ASN A 1 271 ? 2.129 20.775 -4.098 1.00 46.84 271 ASN A N 1
ATOM 2162 C CA . ASN A 1 271 ? 2.894 22.012 -4.235 1.00 46.84 271 ASN A CA 1
ATOM 2163 C C . ASN A 1 271 ? 3.768 22.004 -5.494 1.00 46.84 271 ASN A C 1
ATOM 2165 O O . ASN A 1 271 ? 4.791 21.324 -5.551 1.00 46.84 271 ASN A O 1
ATOM 2169 N N . HIS A 1 272 ? 3.382 22.818 -6.481 1.00 44.00 272 HIS A N 1
ATOM 2170 C CA . HIS A 1 272 ? 4.157 23.151 -7.683 1.00 44.00 272 HIS A CA 1
ATOM 2171 C C . HIS A 1 272 ? 5.472 23.887 -7.343 1.00 44.00 272 HIS A C 1
ATOM 2173 O O . HIS A 1 272 ? 5.615 25.074 -7.626 1.00 44.00 272 HIS A O 1
ATOM 2179 N N . GLY A 1 273 ? 6.431 23.209 -6.705 1.00 41.84 273 GLY A N 1
ATOM 2180 C CA . GLY A 1 273 ? 7.766 23.764 -6.446 1.00 41.84 273 GLY A CA 1
ATOM 2181 C C . GLY A 1 273 ? 8.465 23.302 -5.168 1.00 41.84 273 GLY A C 1
ATOM 2182 O O . GLY A 1 273 ? 9.642 23.608 -4.993 1.00 41.84 273 GLY A O 1
ATOM 2183 N N . ARG A 1 274 ? 7.799 22.543 -4.289 1.00 37.72 274 ARG A N 1
ATOM 2184 C CA . ARG A 1 274 ? 8.455 21.853 -3.169 1.00 37.72 274 ARG A CA 1
ATOM 2185 C C . ARG A 1 274 ? 8.135 20.372 -3.254 1.00 37.72 274 ARG A C 1
ATOM 2187 O O . ARG A 1 274 ? 6.987 19.975 -3.081 1.00 37.72 274 ARG A O 1
ATOM 2194 N N . VAL A 1 275 ? 9.168 19.579 -3.526 1.00 38.41 275 VAL A N 1
ATOM 2195 C CA . VAL A 1 275 ? 9.162 18.126 -3.336 1.00 38.41 275 VAL A CA 1
ATOM 2196 C C . VAL A 1 275 ? 9.219 17.879 -1.826 1.00 38.41 275 VAL A C 1
ATOM 2198 O O . VAL A 1 275 ? 10.233 17.439 -1.296 1.00 38.41 275 VAL A O 1
ATOM 2201 N N . ASP A 1 276 ? 8.170 18.279 -1.104 1.00 36.81 276 ASP A N 1
ATOM 2202 C CA . ASP A 1 276 ? 8.006 17.835 0.275 1.00 36.81 276 ASP A CA 1
ATOM 2203 C C . ASP A 1 276 ? 7.706 16.337 0.209 1.00 36.81 276 ASP A C 1
ATOM 2205 O O . ASP A 1 276 ? 6.898 15.876 -0.605 1.00 36.81 276 ASP A O 1
ATOM 2209 N N . LEU A 1 277 ? 8.496 15.585 0.973 1.00 42.34 277 LEU A N 1
ATOM 2210 C CA . LEU A 1 277 ? 8.593 14.143 0.889 1.00 42.34 277 LEU A CA 1
ATOM 2211 C C . LEU A 1 277 ? 7.223 13.471 1.028 1.00 42.34 277 LEU A C 1
ATOM 2213 O O . LEU A 1 277 ? 6.357 13.950 1.754 1.00 42.34 277 LEU A O 1
ATOM 2217 N N . LEU A 1 278 ? 7.076 12.307 0.389 1.00 46.12 278 LEU A N 1
ATOM 2218 C CA . LEU A 1 278 ? 6.057 11.275 0.649 1.00 46.12 278 LEU A CA 1
ATOM 2219 C C . LEU A 1 278 ? 6.066 10.765 2.114 1.00 46.12 278 LEU A C 1
ATOM 2221 O O . LEU A 1 278 ? 5.754 9.605 2.360 1.00 46.12 278 LEU A O 1
ATOM 2225 N N . ASP A 1 279 ? 6.431 11.595 3.090 1.00 47.16 279 ASP A N 1
ATOM 2226 C CA . ASP A 1 279 ? 6.524 11.220 4.501 1.00 47.16 279 ASP A CA 1
ATOM 2227 C C . ASP A 1 279 ? 5.161 10.848 5.085 1.00 47.16 279 ASP A C 1
ATOM 2229 O O . ASP A 1 279 ? 5.108 10.220 6.137 1.00 47.16 279 ASP A O 1
ATOM 2233 N N . ASP A 1 280 ? 4.067 11.151 4.377 1.00 59.84 280 ASP A N 1
ATOM 2234 C CA . ASP A 1 280 ? 2.749 10.683 4.765 1.00 59.84 280 ASP A CA 1
ATOM 2235 C C . ASP A 1 280 ? 1.959 10.077 3.593 1.00 59.84 280 ASP A C 1
ATOM 2237 O O . ASP A 1 280 ? 0.964 10.625 3.107 1.00 59.84 280 ASP A O 1
ATOM 2241 N N . THR A 1 281 ? 2.368 8.877 3.153 1.00 61.84 281 THR A N 1
ATOM 2242 C CA . THR A 1 281 ? 1.534 7.991 2.308 1.00 61.84 281 THR A CA 1
ATOM 2243 C C . THR A 1 281 ? 0.149 7.744 2.917 1.00 61.84 281 THR A C 1
ATOM 2245 O O . THR A 1 281 ? -0.761 7.290 2.221 1.00 61.84 281 THR A O 1
ATOM 2248 N N . SER A 1 282 ? -0.052 8.087 4.194 1.00 66.06 282 SER A N 1
ATOM 2249 C CA . SER A 1 282 ? -1.309 7.909 4.899 1.00 66.06 282 SER A CA 1
ATOM 2250 C C . SER A 1 282 ? -2.447 8.814 4.397 1.00 66.06 282 SER A C 1
ATOM 2252 O O . SER A 1 282 ? -3.610 8.474 4.654 1.00 66.06 282 SER A O 1
ATOM 2254 N N . GLU A 1 283 ? -2.165 9.892 3.649 1.00 73.06 283 GLU A N 1
ATOM 2255 C CA . GLU A 1 283 ? -3.185 10.816 3.114 1.00 73.06 283 GLU A CA 1
ATOM 2256 C C . GLU A 1 283 ? -3.791 10.410 1.751 1.00 73.06 283 GLU A C 1
ATOM 2258 O O . GLU A 1 283 ? -4.759 11.026 1.301 1.00 73.06 283 GLU A O 1
ATOM 2263 N N . GLY A 1 284 ? -3.285 9.362 1.094 1.00 77.25 284 GLY A N 1
ATOM 2264 C CA . GLY A 1 284 ? -3.816 8.878 -0.188 1.00 77.25 284 GLY A CA 1
ATOM 2265 C C . GLY A 1 284 ? -3.424 9.719 -1.421 1.00 77.25 284 GLY A C 1
ATOM 2266 O O . GLY A 1 284 ? -2.361 10.336 -1.458 1.00 77.25 284 GLY A O 1
ATOM 2267 N N . LEU A 1 285 ? -4.258 9.721 -2.477 1.00 83.56 285 LEU A N 1
ATOM 2268 C CA . LEU A 1 285 ? -3.984 10.391 -3.766 1.00 83.56 285 LEU A CA 1
ATOM 2269 C C . LEU A 1 285 ? -4.120 11.918 -3.654 1.00 83.56 285 LEU A C 1
ATOM 2271 O O . LEU A 1 285 ? -5.134 12.488 -4.034 1.00 83.56 285 LEU A O 1
ATOM 2275 N N . GLN A 1 286 ? -3.116 12.638 -3.159 1.00 80.81 286 GLN A N 1
ATOM 2276 C CA . GLN A 1 286 ? -3.301 14.070 -2.876 1.00 80.81 286 GLN A CA 1
ATOM 2277 C C . GLN A 1 286 ? -3.655 14.948 -4.092 1.00 80.81 286 GLN A C 1
ATOM 2279 O O . GLN A 1 286 ? -4.352 15.957 -3.925 1.00 80.81 286 GLN A O 1
ATOM 2284 N N . ALA A 1 287 ? -3.194 14.577 -5.293 1.00 80.25 287 ALA A N 1
ATOM 2285 C CA . ALA A 1 287 ? -3.505 15.275 -6.543 1.00 80.25 287 ALA A CA 1
ATOM 2286 C C . ALA A 1 287 ? -4.969 15.080 -6.990 1.00 80.25 287 ALA A C 1
ATOM 2288 O O . ALA A 1 287 ? -5.504 15.883 -7.753 1.00 80.25 287 ALA A O 1
ATOM 2289 N N . CYS A 1 288 ? -5.642 14.053 -6.469 1.00 88.31 288 CYS A N 1
ATOM 2290 C CA . CYS A 1 288 ? -7.046 13.760 -6.704 1.00 88.31 288 CYS A CA 1
ATOM 2291 C C . CYS A 1 288 ? -7.715 13.502 -5.352 1.00 88.31 288 CYS A C 1
ATOM 2293 O O . CYS A 1 288 ? -7.694 12.392 -4.849 1.00 88.31 288 CYS A O 1
ATOM 2295 N N . LYS A 1 289 ? -8.288 14.531 -4.718 1.00 88.25 289 LYS A N 1
ATOM 2296 C CA . LYS A 1 289 ? -8.764 14.421 -3.323 1.00 88.25 289 LYS A CA 1
ATOM 2297 C C . LYS A 1 289 ? -9.992 13.523 -3.137 1.00 88.25 289 LYS A C 1
ATOM 2299 O O . LYS A 1 289 ? -10.263 13.097 -2.020 1.00 88.25 289 LYS A O 1
ATOM 2304 N N . THR A 1 290 ? -10.785 13.310 -4.185 1.00 94.19 290 THR A N 1
ATOM 2305 C CA . THR A 1 290 ? -12.078 12.618 -4.090 1.00 94.19 290 THR A CA 1
ATOM 2306 C C . THR A 1 290 ? -12.295 11.686 -5.269 1.00 94.19 290 THR A C 1
ATOM 2308 O O . THR A 1 290 ? -11.904 11.993 -6.397 1.00 94.19 290 THR A O 1
ATOM 2311 N N . TYR A 1 291 ? -12.999 10.581 -5.027 1.00 96.19 291 TYR A N 1
ATOM 2312 C CA . TYR A 1 291 ? -13.359 9.643 -6.087 1.00 96.19 291 TYR A CA 1
ATOM 2313 C C . TYR A 1 291 ? -14.272 10.280 -7.149 1.00 96.19 291 TYR A C 1
ATOM 2315 O O . TYR A 1 291 ? -14.152 9.988 -8.335 1.00 96.19 291 TYR A O 1
ATOM 2323 N N . ALA A 1 292 ? -15.128 11.227 -6.750 1.00 96.31 292 ALA A N 1
ATOM 2324 C CA . ALA A 1 292 ? -15.925 12.014 -7.690 1.00 96.31 292 ALA A CA 1
ATOM 2325 C C . ALA A 1 292 ? -15.043 12.773 -8.702 1.00 96.31 292 ALA A C 1
ATOM 2327 O O . ALA A 1 292 ? -15.339 12.780 -9.891 1.00 96.31 292 ALA A O 1
ATOM 2328 N N . THR A 1 293 ? -13.917 13.347 -8.259 1.00 94.12 293 THR A N 1
ATOM 2329 C CA . THR A 1 293 ? -12.933 13.981 -9.159 1.00 94.12 293 THR A CA 1
ATOM 2330 C C . THR A 1 293 ? -12.199 12.944 -10.018 1.00 94.12 293 THR A C 1
ATOM 2332 O O . THR A 1 293 ? -11.878 13.202 -11.179 1.00 94.12 293 THR A O 1
ATOM 2335 N N . TRP A 1 294 ? -11.941 11.755 -9.462 1.00 95.25 294 TRP A N 1
ATOM 2336 C CA . TRP A 1 294 ? -11.281 10.655 -10.167 1.00 95.25 294 TRP A CA 1
ATOM 2337 C C . TRP A 1 294 ? -12.078 10.182 -11.386 1.00 95.25 294 TRP A C 1
ATOM 2339 O O . TRP A 1 294 ? -11.515 10.076 -12.481 1.00 95.25 294 TRP A O 1
ATOM 2349 N N . ILE A 1 295 ? -13.376 9.924 -11.198 1.00 96.25 295 ILE A N 1
ATOM 2350 C CA . ILE A 1 295 ? -14.273 9.416 -12.245 1.00 96.25 295 ILE A CA 1
ATOM 2351 C C . ILE A 1 295 ? -14.897 10.530 -13.096 1.00 96.25 295 ILE A C 1
ATOM 2353 O O . ILE A 1 295 ? -15.227 10.298 -14.256 1.00 96.25 295 ILE A O 1
ATOM 2357 N N . GLY A 1 296 ? -15.007 11.743 -12.543 1.00 92.56 296 GLY A N 1
ATOM 2358 C CA . GLY A 1 296 ? -15.575 12.925 -13.190 1.00 92.56 296 GLY A CA 1
ATOM 2359 C C . GLY A 1 296 ? -17.003 12.738 -13.710 1.00 92.56 296 GLY A C 1
ATOM 2360 O O . GLY A 1 296 ? -17.701 11.780 -13.393 1.00 92.56 296 GLY A O 1
ATOM 2361 N N . ASP A 1 297 ? -17.420 13.664 -14.569 1.00 89.75 297 ASP A N 1
ATOM 2362 C CA . ASP A 1 297 ? -18.663 13.595 -15.353 1.00 89.75 297 ASP A CA 1
ATOM 2363 C C . ASP A 1 297 ? -18.485 12.854 -16.697 1.00 89.75 297 ASP A C 1
ATOM 2365 O O . ASP A 1 297 ? -19.268 13.020 -17.631 1.00 89.75 297 ASP A O 1
ATOM 2369 N N . GLY A 1 298 ? -17.408 12.072 -16.826 1.00 78.06 298 GLY A N 1
ATOM 2370 C CA . GLY A 1 298 ? -17.001 11.392 -18.057 1.00 78.06 298 GLY A CA 1
ATOM 2371 C C . GLY A 1 298 ? -16.101 12.215 -18.988 1.00 78.06 298 GLY A C 1
ATOM 2372 O O . GLY A 1 298 ? -15.309 11.628 -19.722 1.00 78.06 298 GLY A O 1
ATOM 2373 N N . THR A 1 299 ? -16.130 13.554 -18.943 1.00 79.81 299 THR A N 1
ATOM 2374 C CA . THR A 1 299 ? -15.253 14.398 -19.791 1.00 79.81 299 THR A CA 1
ATOM 2375 C C . THR A 1 299 ? -14.120 15.062 -19.016 1.00 79.81 299 THR A C 1
ATOM 2377 O O . THR A 1 299 ? -13.015 15.214 -19.550 1.00 79.81 299 THR A O 1
ATOM 2380 N N . SER A 1 300 ? -14.382 15.378 -17.748 1.00 88.00 300 SER A N 1
ATOM 2381 C CA . SER A 1 300 ? -13.471 16.041 -16.809 1.00 88.00 300 SER A CA 1
ATOM 2382 C C . SER A 1 300 ? -12.787 15.084 -15.823 1.00 88.00 300 SER A C 1
ATOM 2384 O O . SER A 1 300 ? -12.109 15.527 -14.898 1.00 88.00 300 SER A O 1
ATOM 2386 N N . ALA A 1 301 ? -12.946 13.771 -16.016 1.00 93.88 301 ALA A N 1
ATOM 2387 C CA . ALA A 1 301 ? -12.377 12.750 -15.142 1.00 93.88 301 ALA A CA 1
ATOM 2388 C C . ALA A 1 301 ? -10.851 12.879 -15.037 1.00 93.88 301 ALA A C 1
ATOM 2390 O O . ALA A 1 301 ? -10.141 12.861 -16.050 1.00 93.88 301 ALA A O 1
ATOM 2391 N N . TYR A 1 302 ? -10.334 12.961 -13.809 1.00 90.31 302 TYR A N 1
ATOM 2392 C CA . TYR A 1 302 ? -8.893 13.056 -13.575 1.00 90.31 302 TYR A CA 1
ATOM 2393 C C . TYR A 1 302 ? -8.145 11.828 -14.122 1.00 90.31 302 TYR A C 1
ATOM 2395 O O . TYR A 1 302 ? -7.122 11.972 -14.793 1.00 90.31 302 TYR A O 1
ATOM 2403 N N . SER A 1 303 ? -8.712 10.632 -13.938 1.00 93.50 303 SER A N 1
ATOM 2404 C CA . SER A 1 303 ? -8.199 9.374 -14.503 1.00 93.50 303 SER A CA 1
ATOM 2405 C C . SER A 1 303 ? -8.081 9.408 -16.031 1.00 93.50 303 SER A C 1
ATOM 2407 O O . SER A 1 303 ? -7.068 8.989 -16.596 1.00 93.50 303 SER A O 1
ATOM 2409 N N . LEU A 1 304 ? -9.079 9.968 -16.718 1.00 93.00 304 LEU A N 1
ATOM 2410 C CA . LEU A 1 304 ? -9.085 10.107 -18.173 1.00 93.00 304 LEU A CA 1
ATOM 2411 C C . LEU A 1 304 ? -8.051 11.132 -18.649 1.00 93.00 304 LEU A C 1
ATOM 2413 O O . LEU A 1 304 ? -7.392 10.911 -19.665 1.00 93.00 304 LEU A O 1
ATOM 2417 N N . SER A 1 305 ? -7.880 12.235 -17.914 1.00 90.94 305 SER A N 1
ATOM 2418 C CA . SER A 1 305 ? -6.832 13.226 -18.183 1.00 90.94 305 SER A CA 1
ATOM 2419 C C . SER A 1 305 ? -5.437 12.597 -18.101 1.00 90.94 305 SER A C 1
ATOM 2421 O O . SER A 1 305 ? -4.662 12.694 -19.057 1.00 90.94 305 SER A O 1
ATOM 2423 N N . LEU A 1 306 ? -5.154 11.860 -17.020 1.00 90.44 306 LEU A N 1
ATOM 2424 C CA . LEU A 1 306 ? -3.898 11.123 -16.862 1.00 90.44 306 LEU A CA 1
ATOM 2425 C C . LEU A 1 306 ? -3.710 10.070 -17.955 1.00 90.44 306 LEU A C 1
ATOM 2427 O O . LEU A 1 306 ? -2.646 10.011 -18.561 1.00 90.44 306 LEU A O 1
ATOM 2431 N N . THR A 1 307 ? -4.753 9.306 -18.285 1.00 94.62 307 THR A N 1
ATOM 2432 C CA . THR A 1 307 ? -4.708 8.290 -19.350 1.00 94.62 307 THR A CA 1
ATOM 2433 C C . THR A 1 307 ? -4.360 8.901 -20.708 1.00 94.62 307 THR A C 1
ATOM 2435 O O . THR A 1 307 ? -3.526 8.363 -21.441 1.00 94.62 307 THR A O 1
ATOM 2438 N N . ARG A 1 308 ? -4.959 10.048 -21.059 1.00 92.94 308 ARG A N 1
ATOM 2439 C CA . ARG A 1 308 ? -4.650 10.771 -22.305 1.00 92.94 308 ARG A CA 1
ATOM 2440 C C . ARG A 1 308 ? -3.209 11.270 -22.315 1.00 92.94 308 ARG A C 1
ATOM 2442 O O . ARG A 1 308 ? -2.524 11.109 -23.323 1.00 92.94 308 ARG A O 1
ATOM 2449 N N . ALA A 1 309 ? -2.753 11.855 -21.210 1.00 89.81 309 ALA A N 1
ATOM 2450 C CA . ALA A 1 309 ? -1.396 12.371 -21.091 1.00 89.81 309 ALA A CA 1
ATOM 2451 C C . ALA A 1 309 ? -0.352 11.238 -21.154 1.00 89.81 309 ALA A C 1
ATOM 2453 O O . ALA A 1 309 ? 0.620 11.354 -21.902 1.00 89.81 309 ALA A O 1
ATOM 2454 N N . LEU A 1 310 ? -0.610 10.110 -20.482 1.00 93.19 310 LEU A N 1
ATOM 2455 C CA . LEU A 1 310 ? 0.197 8.890 -20.540 1.00 93.19 310 LEU A CA 1
ATOM 2456 C C . LEU A 1 310 ? 0.269 8.361 -21.969 1.00 93.19 310 LEU A C 1
ATOM 2458 O O . LEU A 1 310 ? 1.353 8.201 -22.520 1.00 93.19 310 LEU A O 1
ATOM 2462 N N . THR A 1 311 ? -0.881 8.165 -22.612 1.00 95.94 311 THR A N 1
ATOM 2463 C CA . THR A 1 311 ? -0.957 7.667 -23.993 1.00 95.94 311 THR A CA 1
ATOM 2464 C C . THR A 1 311 ? -0.213 8.586 -24.962 1.00 95.94 311 THR A C 1
ATOM 2466 O O . THR A 1 311 ? 0.524 8.114 -25.828 1.00 95.94 311 THR A O 1
ATOM 2469 N N . GLY A 1 312 ? -0.368 9.905 -24.809 1.00 94.69 312 GLY A N 1
ATOM 2470 C CA . GLY A 1 312 ? 0.359 10.898 -25.595 1.00 94.69 312 GLY A CA 1
ATOM 2471 C C . GLY A 1 312 ? 1.874 10.791 -25.413 1.00 94.69 312 GLY A C 1
ATOM 2472 O O . GLY A 1 312 ? 2.605 10.772 -26.405 1.00 94.69 312 GLY A O 1
ATOM 2473 N N . HIS A 1 313 ? 2.339 10.657 -24.169 1.00 93.00 313 HIS A N 1
ATOM 2474 C CA . HIS A 1 313 ? 3.757 10.504 -23.852 1.00 93.00 313 HIS A CA 1
ATOM 2475 C C . HIS A 1 313 ? 4.330 9.186 -24.395 1.00 93.00 313 HIS A C 1
ATOM 2477 O O . HIS A 1 313 ? 5.328 9.209 -25.114 1.00 93.00 313 HIS A O 1
ATOM 2483 N N . LEU A 1 314 ? 3.656 8.054 -24.162 1.00 95.00 314 LEU A N 1
ATOM 2484 C CA . LEU A 1 314 ? 4.052 6.746 -24.695 1.00 95.00 314 LEU A CA 1
ATOM 2485 C C . LEU A 1 314 ? 4.124 6.762 -26.228 1.00 95.00 314 LEU A C 1
ATOM 2487 O O . LEU A 1 314 ? 5.081 6.262 -26.809 1.00 95.00 314 LEU A O 1
ATOM 2491 N N . ASN A 1 315 ? 3.158 7.388 -26.907 1.00 95.88 315 ASN A N 1
ATOM 2492 C CA . ASN A 1 315 ? 3.186 7.531 -28.366 1.00 95.88 315 ASN A CA 1
ATOM 2493 C C . ASN A 1 315 ? 4.334 8.420 -28.851 1.00 95.88 315 ASN A C 1
ATOM 2495 O O . ASN A 1 315 ? 4.893 8.159 -29.916 1.00 95.88 315 ASN A O 1
ATOM 2499 N N . SER A 1 316 ? 4.696 9.453 -28.089 1.00 94.25 316 SER A N 1
ATOM 2500 C CA . SER A 1 316 ? 5.871 10.271 -28.384 1.00 94.25 316 SER A CA 1
ATOM 2501 C C . SER A 1 316 ? 7.158 9.455 -28.264 1.00 94.25 316 SER A C 1
ATOM 2503 O O . SER A 1 316 ? 7.979 9.508 -29.174 1.00 94.25 316 SER A O 1
ATOM 2505 N N . LEU A 1 317 ? 7.309 8.662 -27.197 1.00 92.19 317 LEU A N 1
ATOM 2506 C CA . LEU A 1 317 ? 8.456 7.767 -27.010 1.00 92.19 317 LEU A CA 1
ATOM 2507 C C . LEU A 1 317 ? 8.527 6.708 -28.118 1.00 92.19 317 LEU A C 1
ATOM 2509 O O . LEU A 1 317 ? 9.571 6.525 -28.725 1.00 92.19 317 LEU A O 1
ATOM 2513 N N . ARG A 1 318 ? 7.404 6.081 -28.488 1.00 94.25 318 ARG A N 1
ATOM 2514 C CA . ARG A 1 318 ? 7.373 5.103 -29.592 1.00 94.25 318 ARG A CA 1
ATOM 2515 C C . ARG A 1 318 ? 7.878 5.676 -30.920 1.00 94.25 318 ARG A C 1
ATOM 2517 O O . ARG A 1 318 ? 8.442 4.936 -31.718 1.00 94.25 318 ARG A O 1
ATOM 2524 N N . ARG A 1 319 ? 7.669 6.974 -31.173 1.00 94.50 319 ARG A N 1
ATOM 2525 C CA . ARG A 1 319 ? 8.109 7.650 -32.407 1.00 94.50 319 ARG A CA 1
ATOM 2526 C C . ARG A 1 319 ? 9.609 7.935 -32.449 1.00 94.50 319 ARG A C 1
ATOM 2528 O O . ARG A 1 319 ? 10.116 8.185 -33.537 1.00 94.50 319 ARG A O 1
ATOM 2535 N N . THR A 1 320 ? 10.309 7.930 -31.313 1.00 92.69 320 THR A N 1
ATOM 2536 C CA . THR A 1 320 ? 11.769 8.126 -31.298 1.00 92.69 320 THR A CA 1
ATOM 2537 C C . THR A 1 320 ? 12.525 6.859 -31.698 1.00 92.69 320 THR A C 1
ATOM 2539 O O . THR A 1 320 ? 13.690 6.938 -32.079 1.00 92.69 320 THR A O 1
ATOM 2542 N N . PHE A 1 321 ? 11.856 5.705 -31.672 1.00 91.50 321 PHE A N 1
ATOM 2543 C CA . PHE A 1 321 ? 12.394 4.418 -32.095 1.00 91.50 321 PHE A CA 1
ATOM 2544 C C . PHE A 1 321 ? 12.311 4.288 -33.620 1.00 91.50 321 PHE A C 1
ATOM 2546 O O . PHE A 1 321 ? 11.225 4.291 -34.209 1.00 91.50 321 PHE A O 1
ATOM 2553 N N . SER A 1 322 ? 13.470 4.201 -34.271 1.00 84.31 322 SER A N 1
ATOM 2554 C CA . SER A 1 322 ? 13.600 4.248 -35.736 1.00 84.31 322 SER A CA 1
ATOM 2555 C C . SER A 1 322 ? 13.955 2.898 -36.360 1.00 84.31 322 SER A C 1
ATOM 2557 O O . SER A 1 322 ? 13.782 2.714 -37.565 1.00 84.31 322 SER A O 1
ATOM 2559 N N . ARG A 1 323 ? 14.435 1.951 -35.553 1.00 76.81 323 ARG A N 1
ATOM 2560 C CA . ARG A 1 323 ? 14.961 0.654 -35.969 1.00 76.81 323 ARG A CA 1
ATOM 2561 C C . ARG A 1 323 ? 14.070 -0.480 -35.459 1.00 76.81 323 ARG A C 1
ATOM 2563 O O . ARG A 1 323 ? 13.096 -0.305 -34.728 1.00 76.81 323 ARG A O 1
ATOM 2570 N N . THR A 1 324 ? 14.387 -1.678 -35.923 1.00 78.06 324 THR A N 1
ATOM 2571 C CA . THR A 1 324 ? 13.750 -2.934 -35.515 1.00 78.06 324 THR A CA 1
ATOM 2572 C C . THR A 1 324 ? 14.764 -3.871 -34.859 1.00 78.06 324 THR A C 1
ATOM 2574 O O . THR A 1 324 ? 14.606 -5.086 -34.951 1.00 78.06 324 THR A O 1
ATOM 2577 N N . ASP A 1 325 ? 15.813 -3.335 -34.224 1.00 86.31 325 ASP A N 1
ATOM 2578 C CA . ASP A 1 325 ? 16.768 -4.130 -33.438 1.00 86.31 325 ASP A CA 1
ATOM 2579 C C . ASP A 1 325 ? 16.131 -4.674 -32.140 1.00 86.31 325 ASP A C 1
ATOM 2581 O O . ASP A 1 325 ? 15.015 -4.291 -31.771 1.00 86.31 325 ASP A O 1
ATOM 2585 N N . GLY A 1 326 ? 16.783 -5.647 -31.488 1.00 88.69 326 GLY A N 1
ATOM 2586 C CA . GLY A 1 326 ? 16.224 -6.326 -30.311 1.00 88.69 326 GLY A CA 1
ATOM 2587 C C . GLY A 1 326 ? 15.964 -5.379 -29.140 1.00 88.69 326 GLY A C 1
ATOM 2588 O O . GLY A 1 326 ? 14.941 -5.492 -28.462 1.00 88.69 326 GLY A O 1
ATOM 2589 N N . GLY A 1 327 ? 16.836 -4.384 -28.967 1.00 93.19 327 GLY A N 1
ATOM 2590 C CA . GLY A 1 327 ? 16.690 -3.321 -27.978 1.00 93.19 327 GLY A CA 1
ATOM 2591 C C . GLY A 1 327 ? 15.423 -2.495 -28.146 1.00 93.19 327 GLY A C 1
ATOM 2592 O O . GLY A 1 327 ? 14.619 -2.395 -27.218 1.00 93.19 327 GLY A O 1
ATOM 2593 N N . GLU A 1 328 ? 15.210 -1.930 -29.338 1.00 93.62 328 GLU A N 1
ATOM 2594 C CA . GLU A 1 328 ? 14.027 -1.115 -29.611 1.00 93.62 328 GLU A CA 1
ATOM 2595 C C . GLU A 1 328 ? 12.732 -1.942 -29.579 1.00 93.62 328 GLU A C 1
ATOM 2597 O O . GLU A 1 328 ? 11.699 -1.437 -29.126 1.00 93.62 328 GLU A O 1
ATOM 2602 N N . ARG A 1 329 ? 12.756 -3.215 -30.009 1.00 94.06 329 ARG A N 1
ATOM 2603 C CA . ARG A 1 329 ? 11.591 -4.112 -29.872 1.00 94.06 329 ARG A CA 1
ATOM 2604 C C . ARG A 1 329 ? 11.230 -4.344 -28.409 1.00 94.06 329 ARG A C 1
ATOM 2606 O O . ARG A 1 329 ? 10.056 -4.232 -28.051 1.00 94.06 329 ARG A O 1
ATOM 2613 N N . MET A 1 330 ? 12.225 -4.600 -27.559 1.00 95.75 330 MET A N 1
ATOM 2614 C CA . MET A 1 330 ? 12.009 -4.748 -26.122 1.00 95.75 330 MET A CA 1
ATOM 2615 C C . MET A 1 330 ? 11.466 -3.458 -25.504 1.00 95.75 330 MET A C 1
ATOM 2617 O O . MET A 1 330 ? 10.451 -3.503 -24.816 1.00 95.75 330 MET A O 1
ATOM 2621 N N . ALA A 1 331 ? 12.069 -2.307 -25.806 1.00 95.88 331 ALA A N 1
ATOM 2622 C CA . ALA A 1 331 ? 11.602 -1.013 -25.317 1.00 95.88 331 ALA A CA 1
ATOM 2623 C C . ALA A 1 331 ? 10.135 -0.740 -25.701 1.00 95.88 331 ALA A C 1
ATOM 2625 O O . ALA A 1 331 ? 9.335 -0.364 -24.847 1.00 95.88 331 ALA A O 1
ATOM 2626 N N . ARG A 1 332 ? 9.737 -0.991 -26.959 1.00 95.88 332 ARG A N 1
ATOM 2627 C CA . ARG A 1 332 ? 8.336 -0.846 -27.408 1.00 95.88 332 ARG A CA 1
ATOM 2628 C C . ARG A 1 332 ? 7.383 -1.762 -26.647 1.00 95.88 332 ARG A C 1
ATOM 2630 O O . ARG A 1 332 ? 6.333 -1.300 -26.210 1.00 95.88 332 ARG A O 1
ATOM 2637 N N . SER A 1 333 ? 7.762 -3.026 -26.475 1.00 96.50 333 SER A N 1
ATOM 2638 C CA . SER A 1 333 ? 6.960 -4.004 -25.736 1.00 96.50 333 SER A CA 1
ATOM 2639 C C . SER A 1 333 ? 6.764 -3.585 -24.274 1.00 96.50 333 SER A C 1
ATOM 2641 O O . SER A 1 333 ? 5.651 -3.650 -23.755 1.00 96.50 333 SER A O 1
ATOM 2643 N N . LEU A 1 334 ? 7.801 -3.038 -23.630 1.00 96.94 334 LEU A N 1
ATOM 2644 C CA . LEU A 1 334 ? 7.678 -2.469 -22.286 1.00 96.94 334 LEU A CA 1
ATOM 2645 C C . LEU A 1 334 ? 6.726 -1.267 -22.251 1.00 96.94 334 LEU A C 1
ATOM 2647 O O . LEU A 1 334 ? 5.891 -1.197 -21.356 1.00 96.94 334 LEU A O 1
ATOM 2651 N N . LEU A 1 335 ? 6.763 -0.361 -23.237 1.00 96.88 335 LEU A N 1
ATOM 2652 C CA . LEU A 1 335 ? 5.790 0.743 -23.318 1.00 96.88 335 LEU A CA 1
ATOM 2653 C C . LEU A 1 335 ? 4.343 0.245 -23.484 1.00 96.88 335 LEU A C 1
ATOM 2655 O O . LEU A 1 335 ? 3.407 0.880 -22.988 1.00 96.88 335 LEU A O 1
ATOM 2659 N N . ASP A 1 336 ? 4.137 -0.874 -24.179 1.00 97.25 336 ASP A N 1
ATOM 2660 C CA . ASP A 1 336 ? 2.824 -1.515 -24.285 1.00 97.25 336 ASP A CA 1
ATOM 2661 C C . ASP A 1 336 ? 2.398 -2.125 -22.944 1.00 97.25 336 ASP A C 1
ATOM 2663 O O . ASP A 1 336 ? 1.245 -1.966 -22.534 1.00 97.25 336 ASP A O 1
ATOM 2667 N N . ASP A 1 337 ? 3.331 -2.749 -22.221 1.00 97.25 337 ASP A N 1
ATOM 2668 C CA . ASP A 1 337 ? 3.099 -3.244 -20.864 1.00 97.25 337 ASP A CA 1
ATOM 2669 C C . ASP A 1 337 ? 2.762 -2.101 -19.891 1.00 97.25 337 ASP A C 1
ATOM 2671 O O . ASP A 1 337 ? 1.817 -2.255 -19.123 1.00 97.25 337 ASP A O 1
ATOM 2675 N N . ILE A 1 338 ? 3.408 -0.929 -19.971 1.00 97.56 338 ILE A N 1
ATOM 2676 C CA . ILE A 1 338 ? 3.048 0.255 -19.157 1.00 97.56 338 ILE A CA 1
ATOM 2677 C C . ILE A 1 338 ? 1.582 0.643 -19.378 1.00 97.56 338 ILE A C 1
ATOM 2679 O O . ILE A 1 338 ? 0.861 0.936 -18.424 1.00 97.56 338 ILE A O 1
ATOM 2683 N N . SER A 1 339 ? 1.117 0.631 -20.631 1.00 97.62 339 SER A N 1
ATOM 2684 C CA . SER A 1 339 ? -0.277 0.960 -20.939 1.00 97.62 339 SER A CA 1
ATOM 2685 C C . SER A 1 339 ? -1.257 -0.046 -20.332 1.00 97.62 339 SER A C 1
ATOM 2687 O O . SER A 1 339 ? -2.321 0.363 -19.869 1.00 97.62 339 SER A O 1
ATOM 2689 N N . LYS A 1 340 ? -0.926 -1.344 -20.337 1.00 98.00 340 LYS A N 1
ATOM 2690 C CA . LYS A 1 340 ? -1.752 -2.385 -19.703 1.00 98.00 340 LYS A CA 1
ATOM 2691 C C . LYS A 1 340 ? -1.760 -2.216 -18.187 1.00 98.00 340 LYS A C 1
ATOM 2693 O O . LYS A 1 340 ? -2.824 -2.086 -17.599 1.00 98.00 340 LYS A O 1
ATOM 2698 N N . GLN A 1 341 ? -0.574 -2.087 -17.595 1.00 97.69 341 GLN A N 1
ATOM 2699 C CA . GLN A 1 341 ? -0.379 -1.892 -16.161 1.00 97.69 341 GLN A CA 1
ATOM 2700 C C . GLN A 1 341 ? -1.146 -0.677 -15.629 1.00 97.69 341 GLN A C 1
ATOM 2702 O O . GLN A 1 341 ? -1.774 -0.750 -14.576 1.00 97.69 341 GLN A O 1
ATOM 2707 N N . TRP A 1 342 ? -1.137 0.434 -16.370 1.00 97.31 342 TRP A N 1
ATOM 2708 C CA . TRP A 1 342 ? -1.931 1.615 -16.039 1.00 97.31 342 TRP A CA 1
ATOM 2709 C C . TRP A 1 342 ? -3.438 1.334 -16.041 1.00 97.31 342 TRP A C 1
ATOM 2711 O O . TRP A 1 342 ? -4.142 1.738 -15.113 1.00 97.31 342 TRP A O 1
ATOM 2721 N N . ASN A 1 343 ? -3.939 0.643 -17.068 1.00 97.69 343 ASN A N 1
ATOM 2722 C CA . ASN A 1 343 ? -5.356 0.302 -17.166 1.00 97.69 343 ASN A CA 1
ATOM 2723 C C . ASN A 1 343 ? -5.781 -0.639 -16.032 1.00 97.69 343 ASN A C 1
ATOM 2725 O O . ASN A 1 343 ? -6.826 -0.415 -15.424 1.00 97.69 343 ASN A O 1
ATOM 2729 N N . ASP A 1 344 ? -4.959 -1.636 -15.701 1.00 98.31 344 ASP A N 1
ATOM 2730 C CA . ASP A 1 344 ? -5.220 -2.563 -14.597 1.00 98.31 344 ASP A CA 1
ATOM 2731 C C . ASP A 1 344 ? -5.241 -1.835 -13.248 1.00 98.31 344 ASP A C 1
ATOM 2733 O O . ASP A 1 344 ? -6.155 -2.041 -12.450 1.00 98.31 344 ASP A O 1
ATOM 2737 N N . LEU A 1 345 ? -4.316 -0.895 -13.025 1.00 96.94 345 LEU A N 1
ATOM 2738 C CA . LEU A 1 345 ? -4.309 -0.058 -11.825 1.00 96.94 345 LEU A CA 1
ATOM 2739 C C . LEU A 1 345 ? -5.552 0.853 -11.740 1.00 96.94 345 LEU A C 1
ATOM 2741 O O . LEU A 1 345 ? -6.136 1.009 -10.667 1.00 96.94 345 LEU A O 1
ATOM 2745 N N . CYS A 1 346 ? -6.003 1.426 -12.862 1.00 96.81 346 CYS A N 1
ATOM 2746 C CA . CYS A 1 346 ? -7.248 2.204 -12.917 1.00 96.81 346 CYS A CA 1
ATOM 2747 C C . CYS A 1 346 ? -8.486 1.342 -12.623 1.00 96.81 346 CYS A C 1
ATOM 2749 O O . CYS A 1 346 ? -9.378 1.770 -11.883 1.00 96.81 346 CYS A O 1
ATOM 2751 N N . ASN A 1 347 ? -8.530 0.126 -13.170 1.00 97.88 347 ASN A N 1
ATOM 2752 C CA . ASN A 1 347 ? -9.602 -0.836 -12.925 1.00 97.88 347 ASN A CA 1
ATOM 2753 C C . ASN A 1 347 ? -9.633 -1.266 -11.454 1.00 97.88 347 ASN A C 1
ATOM 2755 O O . ASN A 1 347 ? -10.707 -1.289 -10.845 1.00 97.88 347 ASN A O 1
ATOM 2759 N N . PHE A 1 348 ? -8.468 -1.536 -10.857 1.00 97.81 348 PHE A N 1
ATOM 2760 C CA . PHE A 1 348 ? -8.335 -1.796 -9.425 1.00 97.81 348 PHE A CA 1
ATOM 2761 C C . PHE A 1 348 ? -8.900 -0.631 -8.604 1.00 97.81 348 PHE A C 1
ATOM 2763 O O . PHE A 1 348 ? -9.779 -0.848 -7.776 1.00 97.81 348 PHE A O 1
ATOM 2770 N N . THR A 1 349 ? -8.504 0.614 -8.890 1.00 97.06 349 THR A N 1
ATOM 2771 C CA . THR A 1 349 ? -9.037 1.805 -8.205 1.00 97.06 349 THR A CA 1
ATOM 2772 C C . THR A 1 349 ? -10.562 1.847 -8.203 1.00 97.06 349 THR A C 1
ATOM 2774 O O . THR A 1 349 ? -11.178 2.046 -7.155 1.00 97.06 349 THR A O 1
ATOM 2777 N N . GLN A 1 350 ? -11.183 1.654 -9.367 1.00 97.50 350 GLN A N 1
ATOM 2778 C CA . GLN A 1 350 ? -12.634 1.733 -9.517 1.00 97.50 350 GLN A CA 1
ATOM 2779 C C . GLN A 1 350 ? -13.356 0.586 -8.800 1.00 97.50 350 GLN A C 1
ATOM 2781 O O . GLN A 1 350 ? -14.322 0.808 -8.060 1.00 97.50 350 GLN A O 1
ATOM 2786 N N . THR A 1 351 ? -12.900 -0.647 -9.013 1.00 98.00 351 THR A N 1
ATOM 2787 C CA . THR A 1 351 ? -13.533 -1.841 -8.439 1.00 98.00 351 THR A CA 1
ATOM 2788 C C . THR A 1 351 ? -13.352 -1.896 -6.924 1.00 98.00 351 THR A C 1
ATOM 2790 O O . THR A 1 351 ? -14.329 -2.105 -6.200 1.00 98.00 351 THR A O 1
ATOM 2793 N N . PHE A 1 352 ? -12.144 -1.622 -6.429 1.00 97.94 352 PHE A N 1
ATOM 2794 C CA . PHE A 1 352 ? -11.827 -1.645 -5.007 1.00 97.94 352 PHE A CA 1
ATOM 2795 C C . PHE A 1 352 ? -12.550 -0.534 -4.240 1.00 97.94 352 PHE A C 1
ATOM 2797 O O . PHE A 1 352 ? -13.192 -0.812 -3.226 1.00 97.94 352 PHE A O 1
ATOM 2804 N N . TYR A 1 353 ? -12.574 0.697 -4.766 1.00 97.69 353 TYR A N 1
ATOM 2805 C CA . TYR A 1 353 ? -13.380 1.778 -4.187 1.00 97.69 353 TYR A CA 1
ATOM 2806 C C . TYR A 1 353 ? -14.860 1.382 -4.068 1.00 97.69 353 TYR A C 1
ATOM 2808 O O . TYR A 1 353 ? -15.475 1.531 -3.010 1.00 97.69 353 TYR A O 1
ATOM 2816 N N . THR A 1 354 ? -15.423 0.818 -5.142 1.00 97.81 354 THR A N 1
ATOM 2817 C CA . THR A 1 354 ? -16.824 0.380 -5.178 1.00 97.81 354 THR A CA 1
ATOM 2818 C C . THR A 1 354 ? -17.100 -0.685 -4.114 1.00 97.81 354 THR A C 1
ATOM 2820 O O . THR A 1 354 ? -18.116 -0.602 -3.421 1.00 97.81 354 THR A O 1
ATOM 2823 N N . LYS A 1 355 ? -16.197 -1.660 -3.926 1.00 97.12 355 LYS A N 1
ATOM 2824 C CA . LYS A 1 355 ? -16.295 -2.661 -2.849 1.00 97.12 355 LYS A CA 1
ATOM 2825 C C . LYS A 1 355 ? -16.266 -2.003 -1.465 1.00 97.12 355 LYS A C 1
ATOM 2827 O O . LYS A 1 355 ? -17.107 -2.321 -0.623 1.00 97.12 355 LYS A O 1
ATOM 2832 N N . LEU A 1 356 ? -15.346 -1.067 -1.230 1.00 96.00 356 LEU A N 1
ATOM 2833 C CA . LEU A 1 356 ? -15.201 -0.393 0.064 1.00 96.00 356 LEU A CA 1
ATOM 2834 C C . LEU A 1 356 ? -16.463 0.386 0.464 1.00 96.00 356 LEU A C 1
ATOM 2836 O O . LEU A 1 356 ? -16.923 0.263 1.600 1.00 96.00 356 LEU A O 1
ATOM 2840 N N . VAL A 1 357 ? -17.055 1.135 -0.468 1.00 96.19 357 VAL A N 1
ATOM 2841 C CA . VAL A 1 357 ? -18.263 1.932 -0.202 1.00 96.19 357 VAL A CA 1
ATOM 2842 C C . VAL A 1 357 ? -19.515 1.052 -0.158 1.00 96.19 357 VAL A C 1
ATOM 2844 O O . VAL A 1 357 ? -20.271 1.076 0.815 1.00 96.19 357 VAL A O 1
ATOM 2847 N N . ASN A 1 358 ? -19.742 0.226 -1.182 1.00 96.31 358 ASN A N 1
ATOM 2848 C CA . ASN A 1 358 ? -21.020 -0.475 -1.328 1.00 96.31 358 ASN A CA 1
ATOM 2849 C C . ASN A 1 358 ? -21.122 -1.730 -0.462 1.00 96.31 358 ASN A C 1
ATOM 2851 O O . ASN A 1 358 ? -22.211 -2.020 0.041 1.00 96.31 358 ASN A O 1
ATOM 2855 N N . VAL A 1 359 ? -20.018 -2.457 -0.271 1.00 94.12 359 VAL A N 1
ATOM 2856 C CA . VAL A 1 359 ? -19.996 -3.715 0.490 1.00 94.12 359 VAL A CA 1
ATOM 2857 C C . VAL A 1 359 ? -19.526 -3.467 1.918 1.00 94.12 359 VAL A C 1
ATOM 2859 O O . VAL A 1 359 ? -20.241 -3.803 2.858 1.00 94.12 359 VAL A O 1
ATOM 2862 N N . ALA A 1 360 ? -18.360 -2.839 2.094 1.00 91.88 360 ALA A N 1
ATOM 2863 C CA . ALA A 1 360 ? -17.763 -2.648 3.418 1.00 91.88 360 ALA A CA 1
ATOM 2864 C C . ALA A 1 360 ? -18.295 -1.424 4.187 1.00 91.88 360 ALA A C 1
ATOM 2866 O O . ALA A 1 360 ? -17.969 -1.280 5.365 1.00 91.88 360 ALA A O 1
ATOM 2867 N N . LYS A 1 361 ? -19.132 -0.592 3.548 1.00 92.62 361 LYS A N 1
ATOM 2868 C CA . LYS A 1 361 ? -19.806 0.580 4.137 1.00 92.62 361 LYS A CA 1
ATOM 2869 C C . LYS A 1 361 ? -18.856 1.629 4.725 1.00 92.62 361 LYS A C 1
ATOM 2871 O O . LYS A 1 361 ? -19.235 2.357 5.639 1.00 92.62 361 LYS A O 1
ATOM 2876 N N . PHE A 1 362 ? -17.637 1.737 4.194 1.00 92.44 362 PHE A N 1
ATOM 2877 C CA . PHE A 1 362 ? -16.771 2.872 4.511 1.00 92.44 362 PHE A CA 1
ATOM 2878 C C . PHE A 1 362 ? -17.353 4.166 3.931 1.00 92.44 362 PHE A C 1
ATOM 2880 O O . PHE A 1 362 ? -17.999 4.150 2.881 1.00 92.44 362 PHE A O 1
ATOM 2887 N N . SER A 1 363 ? -17.092 5.298 4.592 1.00 93.69 363 SER A N 1
ATOM 2888 C CA . SER A 1 363 ? -17.386 6.607 4.004 1.00 93.69 363 SER A CA 1
ATOM 2889 C C . SER A 1 363 ? -16.575 6.794 2.718 1.00 93.69 363 SER A C 1
ATOM 2891 O O . SER A 1 363 ? -15.460 6.285 2.600 1.00 93.69 363 SER A O 1
ATOM 2893 N N . GLU A 1 364 ? -17.111 7.541 1.750 1.00 95.25 364 GLU A N 1
ATOM 2894 C CA . GLU A 1 364 ? -16.444 7.754 0.458 1.00 95.25 364 GLU A CA 1
ATOM 2895 C C . GLU A 1 364 ? -15.032 8.338 0.607 1.00 95.25 364 GLU A C 1
ATOM 2897 O O . GLU A 1 364 ? -14.111 7.927 -0.099 1.00 95.25 364 GLU A O 1
ATOM 2902 N N . ALA A 1 365 ? -14.852 9.270 1.548 1.00 93.38 365 ALA A N 1
ATOM 2903 C CA . ALA A 1 365 ? -13.558 9.877 1.838 1.00 93.38 365 ALA A CA 1
ATOM 2904 C C . ALA A 1 365 ? -12.549 8.840 2.356 1.00 93.38 365 ALA A C 1
ATOM 2906 O O . ALA A 1 365 ? -11.436 8.755 1.840 1.00 93.38 365 ALA A O 1
ATOM 2907 N N . ASN A 1 366 ? -12.953 8.006 3.319 1.00 93.19 366 ASN A N 1
ATOM 2908 C CA . ASN A 1 366 ? -12.096 6.967 3.890 1.00 93.19 366 ASN A CA 1
ATOM 2909 C C . ASN A 1 366 ? -11.790 5.861 2.876 1.00 93.19 366 ASN A C 1
ATOM 2911 O O . ASN A 1 366 ? -10.640 5.444 2.749 1.00 93.19 366 ASN A O 1
ATOM 2915 N N . ALA A 1 367 ? -12.787 5.434 2.101 1.00 95.12 367 ALA A N 1
ATOM 2916 C CA . ALA A 1 367 ? -12.596 4.463 1.032 1.00 95.12 367 ALA A CA 1
ATOM 2917 C C . ALA A 1 367 ? -11.555 4.951 0.014 1.00 95.12 367 ALA A C 1
ATOM 2919 O O . ALA A 1 367 ? -10.641 4.213 -0.348 1.00 95.12 367 ALA A O 1
ATOM 2920 N N . PHE A 1 368 ? -11.649 6.213 -0.416 1.00 95.38 368 PHE A N 1
ATOM 2921 C CA . PHE A 1 368 ? -10.712 6.755 -1.396 1.00 95.38 368 PHE A CA 1
ATOM 2922 C C . PHE A 1 368 ? -9.318 7.035 -0.818 1.00 95.38 368 PHE A C 1
ATOM 2924 O O . PHE A 1 368 ? -8.313 6.830 -1.499 1.00 95.38 368 PHE A O 1
ATOM 2931 N N . LYS A 1 369 ? -9.235 7.421 0.459 1.00 93.94 369 LYS A N 1
ATOM 2932 C CA . LYS A 1 369 ? -7.968 7.512 1.197 1.00 93.94 369 LYS A CA 1
ATOM 2933 C C . LYS A 1 369 ? -7.243 6.162 1.213 1.00 93.94 369 LYS A C 1
ATOM 2935 O O . LYS A 1 369 ? -6.057 6.118 0.891 1.00 93.94 369 LYS A O 1
ATOM 2940 N N . LEU A 1 370 ? -7.950 5.064 1.507 1.00 94.81 370 LEU A N 1
ATOM 2941 C CA . LEU A 1 370 ? -7.382 3.711 1.461 1.00 94.81 370 LEU A CA 1
ATOM 2942 C C . LEU A 1 370 ? -6.905 3.337 0.052 1.00 94.81 370 LEU A C 1
ATOM 2944 O O . LEU A 1 370 ? -5.781 2.872 -0.099 1.00 94.81 370 LEU A O 1
ATOM 2948 N N . VAL A 1 371 ? -7.699 3.605 -0.988 1.00 96.31 371 VAL A N 1
ATOM 2949 C CA . VAL A 1 371 ? -7.271 3.396 -2.385 1.00 96.31 371 VAL A CA 1
ATOM 2950 C C . VAL A 1 371 ? -5.940 4.100 -2.672 1.00 96.31 371 VAL A C 1
ATOM 2952 O O . VAL A 1 371 ? -5.043 3.509 -3.272 1.00 96.31 371 VAL A O 1
ATOM 2955 N N . GLY A 1 372 ? -5.779 5.340 -2.208 1.00 93.75 372 GLY A N 1
ATOM 2956 C CA . GLY A 1 372 ? -4.526 6.067 -2.380 1.00 93.75 372 GLY A CA 1
ATOM 2957 C C . GLY A 1 372 ? -3.348 5.489 -1.593 1.00 93.75 372 GLY A C 1
ATOM 2958 O O . GLY A 1 372 ? -2.237 5.475 -2.118 1.00 93.75 372 GLY A O 1
ATOM 2959 N N . ARG A 1 373 ? -3.575 4.951 -0.387 1.00 93.06 373 ARG A N 1
ATOM 2960 C CA . ARG A 1 373 ? -2.545 4.197 0.355 1.00 93.06 373 ARG A CA 1
ATOM 2961 C C . ARG A 1 373 ? -2.100 2.956 -0.413 1.00 93.06 373 ARG A C 1
ATOM 2963 O O . ARG A 1 373 ? -0.906 2.704 -0.524 1.00 93.06 373 ARG A O 1
ATOM 2970 N N . CYS A 1 374 ? -3.045 2.235 -1.018 1.00 95.62 374 CYS A N 1
ATOM 2971 C CA . CYS A 1 374 ? -2.745 1.079 -1.861 1.00 95.62 374 CYS A CA 1
ATOM 2972 C C . CYS A 1 374 ? -1.887 1.462 -3.078 1.00 95.62 374 CYS A C 1
ATOM 2974 O O . CYS A 1 374 ? -0.917 0.770 -3.373 1.00 95.62 374 CYS A O 1
ATOM 2976 N N . TRP A 1 375 ? -2.176 2.587 -3.746 1.00 94.62 375 TRP A N 1
ATOM 2977 C CA . TRP A 1 375 ? -1.294 3.125 -4.794 1.00 94.62 375 TRP A CA 1
ATOM 2978 C C . TRP A 1 375 ? 0.103 3.420 -4.256 1.00 94.62 375 TRP A C 1
ATOM 2980 O O . TRP A 1 375 ? 1.092 3.015 -4.861 1.00 94.62 375 TRP A O 1
ATOM 2990 N N . GLY A 1 376 ? 0.177 4.087 -3.102 1.00 90.88 376 GLY A N 1
ATOM 2991 C CA . GLY A 1 376 ? 1.433 4.358 -2.412 1.00 90.88 376 GLY A CA 1
ATOM 2992 C C . GLY A 1 376 ? 2.257 3.088 -2.200 1.00 90.88 376 GLY A C 1
ATOM 2993 O O . GLY A 1 376 ? 3.429 3.081 -2.549 1.00 90.88 376 GLY A O 1
ATOM 2994 N N . ALA A 1 377 ? 1.640 2.001 -1.730 1.00 92.56 377 ALA A N 1
ATOM 2995 C CA . ALA A 1 377 ? 2.308 0.716 -1.519 1.00 92.56 377 ALA A CA 1
ATOM 2996 C C . ALA A 1 377 ? 2.825 0.064 -2.817 1.00 92.56 377 ALA A C 1
ATOM 2998 O O . ALA A 1 377 ? 3.915 -0.511 -2.813 1.00 92.56 377 ALA A O 1
ATOM 2999 N N . VAL A 1 378 ? 2.091 0.176 -3.934 1.00 94.31 378 VAL A N 1
ATOM 3000 C CA . VAL A 1 378 ? 2.55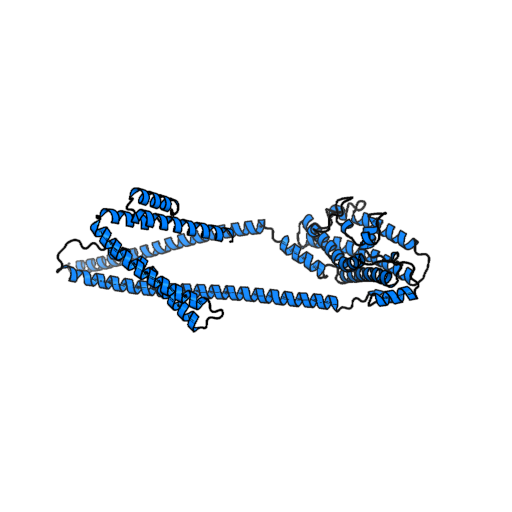7 -0.302 -5.255 1.00 94.31 378 VAL A CA 1
ATOM 3001 C C . VAL A 1 378 ? 3.848 0.416 -5.656 1.00 94.31 378 VAL A C 1
ATOM 3003 O O . VAL A 1 378 ? 4.846 -0.230 -5.980 1.00 94.31 378 VAL A O 1
ATOM 3006 N N . PHE A 1 379 ? 3.852 1.749 -5.590 1.00 92.38 379 PHE A N 1
ATOM 3007 C CA . PHE A 1 379 ? 5.023 2.553 -5.949 1.00 92.38 379 PHE A CA 1
ATOM 3008 C C . PHE A 1 379 ? 6.173 2.388 -4.949 1.00 92.38 379 PHE A C 1
ATOM 3010 O O . PHE A 1 379 ? 7.317 2.232 -5.357 1.00 92.38 379 PHE A O 1
ATOM 3017 N N . ASP A 1 380 ? 5.890 2.301 -3.649 1.00 89.75 380 ASP A N 1
ATOM 3018 C CA . ASP A 1 380 ? 6.903 2.064 -2.615 1.00 89.75 380 ASP A CA 1
ATOM 3019 C C . ASP A 1 380 ? 7.622 0.716 -2.800 1.00 89.75 380 ASP A C 1
ATOM 3021 O O . ASP A 1 380 ? 8.840 0.635 -2.655 1.00 89.75 380 ASP A O 1
ATOM 3025 N N . THR A 1 381 ? 6.902 -0.319 -3.245 1.00 92.00 381 THR A N 1
ATOM 3026 C CA . THR A 1 381 ? 7.506 -1.621 -3.580 1.00 92.00 381 THR A CA 1
ATOM 3027 C C . THR A 1 381 ? 8.461 -1.507 -4.775 1.00 92.00 381 THR A C 1
ATOM 3029 O O . THR A 1 381 ? 9.536 -2.102 -4.775 1.00 92.00 381 THR A O 1
ATOM 3032 N N . MET A 1 382 ? 8.114 -0.704 -5.788 1.00 93.12 382 MET A N 1
ATOM 3033 C CA . MET A 1 382 ? 8.987 -0.439 -6.942 1.00 93.12 382 MET A CA 1
ATOM 3034 C C . MET A 1 382 ? 10.151 0.505 -6.611 1.00 93.12 382 MET A C 1
ATOM 3036 O O . MET A 1 382 ? 11.203 0.433 -7.255 1.00 93.12 382 MET A O 1
ATOM 3040 N N . ARG A 1 383 ? 9.981 1.385 -5.617 1.00 88.12 383 ARG A N 1
ATOM 3041 C CA . ARG A 1 383 ? 10.947 2.419 -5.239 1.00 88.12 383 ARG A CA 1
ATOM 3042 C C . ARG A 1 383 ? 12.301 1.832 -4.870 1.00 88.12 383 ARG A C 1
ATOM 3044 O O . ARG A 1 383 ? 13.313 2.380 -5.301 1.00 88.12 383 ARG A O 1
ATOM 3051 N N . SER A 1 384 ? 12.338 0.732 -4.122 1.00 86.81 384 SER A N 1
ATOM 3052 C CA . SER A 1 384 ? 13.587 0.098 -3.665 1.00 86.81 384 SER A CA 1
ATOM 3053 C C . SER A 1 384 ? 14.566 -0.174 -4.820 1.00 86.81 384 SER A C 1
ATOM 3055 O O . SER A 1 384 ? 15.751 0.153 -4.731 1.00 86.81 384 SER A O 1
ATOM 3057 N N . HIS A 1 385 ? 14.059 -0.661 -5.958 1.00 91.06 385 HIS A N 1
ATOM 3058 C CA . HIS A 1 385 ? 14.859 -0.923 -7.156 1.00 91.06 385 HIS A CA 1
ATOM 3059 C C . HIS A 1 385 ? 15.337 0.354 -7.855 1.00 91.06 385 HIS A C 1
ATOM 3061 O O . HIS A 1 385 ? 16.384 0.348 -8.506 1.00 91.06 385 HIS A O 1
ATOM 3067 N N . ARG A 1 386 ? 14.603 1.463 -7.724 1.00 87.62 386 ARG A N 1
ATOM 3068 C CA . ARG A 1 386 ? 14.978 2.758 -8.312 1.00 87.62 386 ARG A CA 1
ATOM 3069 C C . ARG A 1 386 ? 15.933 3.546 -7.441 1.00 87.62 386 ARG A C 1
ATOM 3071 O O . ARG A 1 386 ? 16.796 4.243 -7.965 1.00 87.62 386 ARG A O 1
ATOM 3078 N N . GLU A 1 387 ? 15.826 3.439 -6.122 1.00 84.88 387 GLU A N 1
ATOM 3079 C CA . GLU A 1 387 ? 16.728 4.145 -5.210 1.00 84.88 387 GLU A CA 1
ATOM 3080 C C . GLU A 1 387 ? 18.173 3.687 -5.350 1.00 84.88 387 GLU A C 1
ATOM 3082 O O . GLU A 1 387 ? 19.079 4.516 -5.248 1.00 84.88 387 GLU A O 1
ATOM 3087 N N . ALA A 1 388 ? 18.386 2.416 -5.697 1.00 83.06 388 ALA A N 1
ATOM 3088 C CA . ALA A 1 388 ? 19.699 1.895 -6.061 1.00 83.06 388 ALA A CA 1
ATOM 3089 C C . ALA A 1 388 ? 20.367 2.706 -7.193 1.00 83.06 388 ALA A C 1
ATOM 3091 O O . ALA A 1 388 ? 21.592 2.824 -7.234 1.00 83.06 388 ALA A O 1
ATOM 3092 N N . LEU A 1 389 ? 19.579 3.341 -8.072 1.00 87.19 389 LEU A N 1
ATOM 3093 C CA . LEU A 1 389 ? 20.085 4.141 -9.190 1.00 87.19 389 LEU A CA 1
ATOM 3094 C C . LEU A 1 389 ? 20.617 5.519 -8.775 1.00 87.19 389 LEU A C 1
ATOM 3096 O O . LEU A 1 389 ? 21.364 6.133 -9.535 1.00 87.19 389 LEU A O 1
ATOM 3100 N N . LYS A 1 390 ? 20.306 6.012 -7.565 1.00 85.19 390 LYS A N 1
ATOM 3101 C CA . LYS A 1 390 ? 20.782 7.326 -7.075 1.00 85.19 390 LYS A CA 1
ATOM 3102 C C . LYS A 1 390 ? 22.314 7.413 -7.016 1.00 85.19 390 LYS A C 1
ATOM 3104 O O . LYS A 1 390 ? 22.872 8.513 -7.102 1.00 85.19 390 LYS A O 1
ATOM 3109 N N . LEU A 1 391 ? 22.971 6.263 -6.864 1.00 83.56 391 LEU A N 1
ATOM 3110 C CA . LEU A 1 391 ? 24.421 6.112 -6.745 1.00 83.56 391 LEU A CA 1
ATOM 3111 C C . LEU A 1 391 ? 25.102 5.714 -8.063 1.00 83.56 391 LEU A C 1
ATOM 3113 O O . LEU A 1 391 ? 26.329 5.648 -8.110 1.00 83.56 391 LEU A O 1
ATOM 3117 N N . VAL A 1 392 ? 24.336 5.456 -9.126 1.00 86.19 392 VAL A N 1
ATOM 3118 C CA . VAL A 1 392 ? 24.893 5.062 -10.423 1.00 86.19 392 VAL A CA 1
ATOM 3119 C C . VAL A 1 392 ? 25.600 6.262 -11.060 1.00 86.19 392 VAL A C 1
ATOM 3121 O O . VAL A 1 392 ? 25.082 7.380 -11.070 1.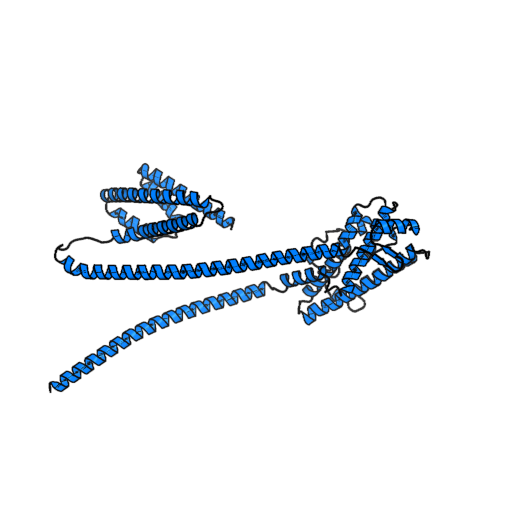00 86.19 392 VAL A O 1
ATOM 3124 N N . GLY A 1 393 ? 26.823 6.021 -11.537 1.00 90.75 393 GLY A N 1
ATOM 3125 C CA . GLY A 1 393 ? 27.700 7.031 -12.126 1.00 90.75 393 GLY A CA 1
ATOM 3126 C C . GLY A 1 393 ? 27.420 7.271 -13.610 1.00 90.75 393 GLY A C 1
ATOM 3127 O O . GLY A 1 393 ? 26.283 7.471 -14.026 1.00 90.75 393 GLY A O 1
ATOM 3128 N N . ASP A 1 394 ? 28.478 7.271 -14.421 1.00 91.38 394 ASP A N 1
ATOM 3129 C CA . ASP A 1 394 ? 28.386 7.508 -15.863 1.00 91.38 394 ASP A CA 1
ATOM 3130 C C . ASP A 1 394 ? 27.477 6.482 -16.564 1.00 91.38 394 ASP A C 1
ATOM 3132 O O . ASP A 1 394 ? 27.799 5.296 -16.637 1.00 91.38 394 ASP A O 1
ATOM 3136 N N . LEU A 1 395 ? 26.359 6.956 -17.119 1.00 91.31 395 LEU A N 1
ATOM 3137 C CA . LEU A 1 395 ? 25.385 6.144 -17.850 1.00 91.31 395 LEU A CA 1
ATOM 3138 C C . LEU A 1 395 ? 25.891 5.673 -19.220 1.00 91.31 395 LEU A C 1
ATOM 3140 O O . LEU A 1 395 ? 25.165 4.974 -19.921 1.00 91.31 395 LEU A O 1
ATOM 3144 N N . GLN A 1 396 ? 27.103 6.046 -19.640 1.00 91.62 396 GLN A N 1
ATOM 3145 C CA . GLN A 1 396 ? 27.723 5.479 -20.838 1.00 91.62 396 GLN A CA 1
ATOM 3146 C C . GLN A 1 396 ? 28.402 4.134 -20.575 1.00 91.62 396 GLN A C 1
ATOM 3148 O O . GLN A 1 396 ? 28.479 3.317 -21.495 1.00 91.62 396 GLN A O 1
ATOM 3153 N N . ALA A 1 397 ? 28.822 3.864 -19.335 1.00 93.94 397 ALA A N 1
ATOM 3154 C CA . ALA A 1 397 ? 29.414 2.584 -18.967 1.00 93.94 397 ALA A CA 1
ATOM 3155 C C . ALA A 1 397 ? 28.373 1.446 -19.090 1.00 93.94 397 ALA A C 1
ATOM 3157 O O . ALA A 1 397 ? 27.286 1.569 -18.515 1.00 93.94 397 ALA A O 1
ATOM 3158 N N . PRO A 1 398 ? 28.678 0.335 -19.792 1.00 94.88 398 PRO A N 1
ATOM 3159 C CA . PRO A 1 398 ? 27.740 -0.774 -19.993 1.00 94.88 398 PRO A CA 1
ATOM 3160 C C . PRO A 1 398 ? 27.124 -1.311 -18.695 1.00 94.88 398 PRO A C 1
ATOM 3162 O O . PRO A 1 398 ? 25.902 -1.403 -18.611 1.00 94.88 398 PRO A O 1
ATOM 3165 N N . GLY A 1 399 ? 27.929 -1.545 -17.654 1.00 93.62 399 GLY A N 1
ATOM 3166 C CA . GLY A 1 399 ? 27.427 -1.976 -16.345 1.00 93.62 399 GLY A CA 1
ATOM 3167 C C . GLY A 1 399 ? 26.442 -0.992 -15.702 1.00 93.62 399 GLY A C 1
ATOM 3168 O O . GLY A 1 399 ? 25.419 -1.401 -15.161 1.00 93.62 399 GLY A O 1
ATOM 3169 N N . ASN A 1 400 ? 26.665 0.319 -15.834 1.00 93.31 400 ASN A N 1
ATOM 3170 C CA . ASN A 1 400 ? 25.726 1.324 -15.322 1.00 93.31 400 ASN A CA 1
ATOM 3171 C C . ASN A 1 400 ? 24.422 1.354 -16.136 1.00 93.31 400 ASN A C 1
ATOM 3173 O O . ASN A 1 400 ? 23.343 1.452 -15.550 1.00 93.31 400 ASN A O 1
ATOM 3177 N N . LYS A 1 401 ? 24.492 1.209 -17.472 1.00 95.06 401 LYS A N 1
ATOM 3178 C CA . LYS A 1 401 ? 23.294 1.031 -18.318 1.00 95.06 401 LYS A CA 1
ATOM 3179 C C . LYS A 1 401 ? 22.514 -0.213 -17.901 1.00 95.06 401 LYS A C 1
ATOM 3181 O O . LYS A 1 401 ? 21.290 -0.154 -17.804 1.00 95.06 401 LYS A O 1
ATOM 3186 N N . ALA A 1 402 ? 23.221 -1.308 -17.632 1.00 95.75 402 ALA A N 1
ATOM 3187 C CA . ALA A 1 402 ? 22.633 -2.573 -17.220 1.00 95.75 402 ALA A CA 1
ATOM 3188 C C . ALA A 1 402 ? 21.883 -2.452 -15.897 1.00 95.75 402 ALA A C 1
ATOM 3190 O O . ALA A 1 402 ? 20.752 -2.914 -15.812 1.00 95.75 402 ALA A O 1
ATOM 3191 N N . MET A 1 403 ? 22.453 -1.758 -14.909 1.00 93.69 403 MET A N 1
ATOM 3192 C CA . MET A 1 403 ? 21.770 -1.480 -13.642 1.00 93.69 403 MET A CA 1
ATOM 3193 C C . MET A 1 403 ? 20.470 -0.695 -13.847 1.00 93.69 403 MET A C 1
ATOM 3195 O O . MET A 1 403 ? 19.444 -1.066 -13.286 1.00 93.69 403 MET A O 1
ATOM 3199 N N . VAL A 1 404 ? 20.484 0.350 -14.684 1.00 94.25 404 VAL A N 1
ATOM 3200 C CA . VAL A 1 404 ? 19.275 1.138 -14.984 1.00 94.25 404 VAL A CA 1
ATOM 3201 C C . VAL A 1 404 ? 18.199 0.281 -15.650 1.00 94.25 404 VAL A C 1
ATOM 3203 O O . VAL A 1 404 ? 17.049 0.284 -15.214 1.00 94.25 404 VAL A O 1
ATOM 3206 N N . ILE A 1 405 ? 18.567 -0.469 -16.690 1.00 95.69 405 ILE A N 1
ATOM 3207 C CA . ILE A 1 405 ? 17.634 -1.330 -17.428 1.00 95.69 405 ILE A CA 1
ATOM 3208 C C . ILE A 1 405 ? 17.098 -2.445 -16.521 1.00 95.69 405 ILE A C 1
ATOM 3210 O O . ILE A 1 405 ? 15.901 -2.726 -16.533 1.00 95.69 405 ILE A O 1
ATOM 3214 N N . TRP A 1 406 ? 17.954 -3.028 -15.681 1.00 95.88 406 TRP A N 1
ATOM 3215 C CA . TRP A 1 406 ? 17.560 -4.036 -14.703 1.00 95.88 406 TRP A CA 1
ATOM 3216 C C . TRP A 1 406 ? 16.537 -3.501 -13.706 1.00 95.88 406 TRP A C 1
ATOM 3218 O O . TRP A 1 406 ? 15.517 -4.146 -13.481 1.00 95.88 406 TRP A O 1
ATOM 3228 N N . SER A 1 407 ? 16.748 -2.307 -13.152 1.00 94.25 407 SER A N 1
ATOM 3229 C CA . SER A 1 407 ? 15.769 -1.685 -12.258 1.00 94.25 407 SER A CA 1
ATOM 3230 C C . SER A 1 407 ? 14.410 -1.486 -12.938 1.00 94.25 407 SER A C 1
ATOM 3232 O O . SER A 1 407 ? 13.385 -1.784 -12.328 1.00 94.25 407 SER A O 1
ATOM 3234 N N . VAL A 1 408 ? 14.385 -1.071 -14.212 1.00 95.88 408 VAL A N 1
ATOM 3235 C CA . VAL A 1 408 ? 13.140 -0.977 -14.999 1.00 95.88 408 VAL A CA 1
ATOM 3236 C C . VAL A 1 408 ? 12.477 -2.352 -15.146 1.00 95.88 408 VAL A C 1
ATOM 3238 O O . VAL A 1 408 ? 11.275 -2.487 -14.908 1.00 95.88 408 VAL A O 1
ATOM 3241 N N . PHE A 1 409 ? 13.245 -3.395 -15.475 1.00 96.88 409 PHE A N 1
ATOM 3242 C CA . PHE A 1 409 ? 12.738 -4.770 -15.561 1.00 96.88 409 PHE A CA 1
ATOM 3243 C C . PHE A 1 409 ? 12.128 -5.242 -14.236 1.00 96.88 409 PHE A C 1
ATOM 3245 O O . PHE A 1 409 ? 11.045 -5.832 -14.235 1.00 96.88 409 PHE A O 1
ATOM 3252 N N . GLN A 1 410 ? 12.766 -4.930 -13.105 1.00 95.50 410 GLN A N 1
ATOM 3253 C CA . GLN A 1 410 ? 12.241 -5.257 -11.779 1.00 95.50 410 GLN A CA 1
ATOM 3254 C C . GLN A 1 410 ? 10.936 -4.515 -11.475 1.00 95.50 410 GLN A C 1
ATOM 3256 O O . GLN A 1 410 ? 9.990 -5.134 -10.992 1.00 95.50 410 GLN A O 1
ATOM 3261 N N . CYS A 1 411 ? 10.816 -3.232 -11.833 1.00 96.25 411 CYS A N 1
ATOM 3262 C CA . CYS A 1 411 ? 9.549 -2.507 -11.694 1.00 96.25 411 CYS A CA 1
ATOM 3263 C C . CYS A 1 411 ? 8.427 -3.144 -12.533 1.00 96.25 411 CYS A C 1
ATOM 3265 O O . CYS A 1 411 ? 7.312 -3.323 -12.042 1.00 96.25 411 CYS A O 1
ATOM 3267 N N . HIS A 1 412 ? 8.717 -3.560 -13.771 1.00 97.44 412 HIS A N 1
ATOM 3268 C CA . HIS A 1 412 ? 7.748 -4.292 -14.589 1.00 97.44 412 HIS A CA 1
ATOM 3269 C C . HIS A 1 412 ? 7.356 -5.642 -13.985 1.00 97.44 412 HIS A C 1
ATOM 3271 O O . HIS A 1 412 ? 6.177 -6.000 -14.029 1.00 97.44 412 HIS A O 1
ATOM 3277 N N . ARG A 1 413 ? 8.323 -6.386 -13.435 1.00 96.31 413 ARG A N 1
ATOM 3278 C CA . ARG A 1 413 ? 8.084 -7.666 -12.755 1.00 96.31 413 ARG A CA 1
ATOM 3279 C C . ARG A 1 413 ? 7.167 -7.480 -11.550 1.00 96.31 413 ARG A C 1
ATOM 3281 O O . ARG A 1 413 ? 6.158 -8.171 -11.465 1.00 96.31 413 ARG A O 1
ATOM 3288 N N . ILE A 1 414 ? 7.479 -6.524 -10.676 1.00 95.56 414 ILE A N 1
ATOM 3289 C CA . ILE A 1 414 ? 6.666 -6.200 -9.498 1.00 95.56 414 ILE A CA 1
ATOM 3290 C C . ILE A 1 414 ? 5.241 -5.854 -9.916 1.00 95.56 414 ILE A C 1
ATOM 3292 O O . ILE A 1 414 ? 4.286 -6.416 -9.394 1.00 95.56 414 ILE A O 1
ATOM 3296 N N . MET A 1 415 ? 5.066 -4.983 -10.908 1.00 97.31 415 MET A N 1
ATOM 3297 C CA . MET A 1 415 ? 3.724 -4.613 -11.349 1.00 97.31 415 MET A CA 1
ATOM 3298 C C . MET A 1 415 ? 2.947 -5.810 -11.923 1.00 97.31 415 MET A C 1
ATOM 3300 O O . MET A 1 415 ? 1.753 -5.946 -11.666 1.00 97.31 415 MET A O 1
ATOM 3304 N N . LYS A 1 416 ? 3.616 -6.718 -12.649 1.00 96.75 416 LYS A N 1
ATOM 3305 C CA . LYS A 1 416 ? 3.013 -7.987 -13.098 1.00 96.75 416 LYS A CA 1
ATOM 3306 C C . LYS A 1 416 ? 2.608 -8.879 -11.920 1.00 96.75 416 LYS A C 1
ATOM 3308 O O . LYS A 1 416 ? 1.581 -9.538 -12.011 1.00 96.75 416 LYS A O 1
ATOM 3313 N N . GLU A 1 417 ? 3.369 -8.880 -10.829 1.00 95.94 417 GLU A N 1
ATOM 3314 C CA . GLU A 1 417 ? 3.036 -9.607 -9.599 1.00 95.94 417 GLU A CA 1
ATOM 3315 C C . GLU A 1 417 ? 1.797 -9.029 -8.904 1.00 95.94 417 GLU A C 1
ATOM 3317 O O . GLU A 1 417 ? 0.883 -9.784 -8.572 1.00 95.94 417 GLU A O 1
ATOM 3322 N N . PHE A 1 418 ? 1.706 -7.701 -8.764 1.00 97.19 418 PHE A N 1
ATOM 3323 C CA . PHE A 1 418 ? 0.487 -7.052 -8.270 1.00 97.19 418 PHE A CA 1
ATOM 3324 C C . PHE A 1 418 ? -0.726 -7.414 -9.134 1.00 97.19 418 PHE A C 1
ATOM 3326 O O . PHE A 1 418 ? -1.749 -7.820 -8.591 1.00 97.19 418 PHE A O 1
ATOM 3333 N N . ILE A 1 419 ? -0.607 -7.331 -10.464 1.00 97.69 419 ILE A N 1
ATOM 3334 C CA . ILE A 1 419 ? -1.697 -7.667 -11.396 1.00 97.69 419 ILE A CA 1
ATOM 3335 C C . ILE A 1 419 ? -2.091 -9.145 -11.286 1.00 97.69 419 ILE A C 1
ATOM 3337 O O . ILE A 1 419 ? -3.275 -9.456 -11.234 1.00 97.69 419 ILE A O 1
ATOM 3341 N N . ALA A 1 420 ? -1.122 -10.060 -11.204 1.00 96.62 420 ALA A N 1
ATOM 3342 C CA . ALA A 1 420 ? -1.384 -11.496 -11.081 1.00 96.62 420 ALA A CA 1
ATOM 3343 C C . ALA A 1 420 ? -2.113 -11.874 -9.778 1.00 96.62 420 ALA A C 1
ATOM 3345 O O . ALA A 1 420 ? -2.745 -12.927 -9.714 1.00 96.62 420 ALA A O 1
ATOM 3346 N N . LEU A 1 421 ? -2.016 -11.030 -8.749 1.00 96.44 421 LEU A N 1
ATOM 3347 C CA . LEU A 1 421 ? -2.695 -11.178 -7.461 1.00 96.44 421 LEU A CA 1
ATOM 3348 C C . LEU A 1 421 ? -3.914 -10.246 -7.325 1.00 96.44 421 LEU A C 1
ATOM 3350 O O . LEU A 1 421 ? -4.347 -9.971 -6.203 1.00 96.44 421 LEU A O 1
ATOM 3354 N N . ASP A 1 422 ? -4.441 -9.730 -8.443 1.00 97.44 422 ASP A N 1
ATOM 3355 C CA . ASP A 1 422 ? -5.568 -8.787 -8.510 1.00 97.44 422 ASP A CA 1
ATOM 3356 C C . ASP A 1 422 ? -5.394 -7.540 -7.616 1.00 97.44 422 ASP A C 1
ATOM 3358 O O . ASP A 1 422 ? -6.371 -6.923 -7.186 1.00 97.44 422 ASP A O 1
ATOM 3362 N N . PHE A 1 423 ? -4.146 -7.163 -7.319 1.00 97.81 423 PHE A N 1
ATOM 3363 C CA . PHE A 1 423 ? -3.697 -6.168 -6.336 1.00 97.81 423 PHE A CA 1
ATOM 3364 C C . PHE A 1 423 ? -4.103 -6.479 -4.885 1.00 97.81 423 PHE A C 1
ATOM 3366 O O . PHE A 1 423 ? -3.244 -6.478 -4.006 1.00 97.81 423 PHE A O 1
ATOM 3373 N N . GLU A 1 424 ? -5.379 -6.777 -4.619 1.00 96.94 424 GLU A N 1
ATOM 3374 C CA . GLU A 1 424 ? -5.943 -7.065 -3.289 1.00 96.94 424 GLU A CA 1
ATOM 3375 C C . GLU A 1 424 ? -5.261 -8.255 -2.595 1.00 96.94 424 GLU A C 1
ATOM 3377 O O . GLU A 1 424 ? -5.189 -8.281 -1.367 1.00 96.94 424 GLU A O 1
ATOM 3382 N N . GLY A 1 425 ? -4.744 -9.225 -3.359 1.00 95.75 425 GLY A N 1
ATOM 3383 C CA . GLY A 1 425 ? -4.026 -10.386 -2.831 1.00 95.75 425 GLY A CA 1
ATOM 3384 C C . GLY A 1 425 ? -2.544 -10.140 -2.536 1.00 95.75 425 GLY A C 1
ATOM 3385 O O . GLY A 1 425 ? -1.903 -10.987 -1.914 1.00 95.75 425 GLY A O 1
ATOM 3386 N N . HIS A 1 426 ? -1.979 -9.009 -2.965 1.00 96.94 426 HIS A N 1
ATOM 3387 C CA . HIS A 1 426 ? -0.558 -8.726 -2.776 1.00 96.94 426 HIS A CA 1
ATOM 3388 C C . HIS A 1 426 ? -0.259 -8.341 -1.310 1.00 96.94 426 HIS A C 1
ATOM 3390 O O . HIS A 1 426 ? -0.938 -7.457 -0.777 1.00 96.94 426 HIS A O 1
ATOM 3396 N N . PRO A 1 427 ? 0.779 -8.904 -0.650 1.00 95.75 427 PRO A N 1
ATOM 3397 C CA . PRO A 1 427 ? 1.073 -8.645 0.768 1.00 95.75 427 PRO A CA 1
ATOM 3398 C C . PRO A 1 427 ? 1.191 -7.160 1.133 1.00 95.75 427 PRO A C 1
ATOM 3400 O O . PRO A 1 427 ? 0.666 -6.729 2.159 1.00 95.75 427 PRO A O 1
ATOM 3403 N N . ALA A 1 428 ? 1.814 -6.356 0.263 1.00 94.50 428 ALA A N 1
ATOM 3404 C CA . ALA A 1 428 ? 1.911 -4.906 0.445 1.00 94.50 428 ALA A CA 1
ATOM 3405 C C . ALA A 1 428 ? 0.532 -4.212 0.515 1.00 94.50 428 ALA A C 1
ATOM 3407 O O . ALA A 1 428 ? 0.328 -3.348 1.363 1.00 94.50 428 ALA A O 1
ATOM 3408 N N . ILE A 1 429 ? -0.440 -4.619 -0.315 1.00 96.38 429 ILE A N 1
ATOM 3409 C CA . ILE A 1 429 ? -1.811 -4.084 -0.259 1.00 96.38 429 ILE A CA 1
ATOM 3410 C C . ILE A 1 429 ? -2.547 -4.613 0.969 1.00 96.38 429 ILE A C 1
ATOM 3412 O O . ILE A 1 429 ? -3.192 -3.840 1.675 1.00 96.38 429 ILE A O 1
ATOM 3416 N N . VAL A 1 430 ? -2.426 -5.910 1.263 1.00 96.12 430 VAL A N 1
ATOM 3417 C CA . VAL A 1 430 ? -3.053 -6.535 2.440 1.00 96.12 430 VAL A CA 1
ATOM 3418 C C . VAL A 1 430 ? -2.614 -5.842 3.730 1.00 96.12 430 VAL A C 1
ATOM 3420 O O . VAL A 1 430 ? -3.446 -5.611 4.610 1.00 96.12 430 VAL A O 1
ATOM 3423 N N . LYS A 1 431 ? -1.335 -5.461 3.835 1.00 94.38 431 LYS A N 1
ATOM 3424 C CA . LYS A 1 431 ? -0.804 -4.670 4.951 1.00 94.38 431 LYS A CA 1
ATOM 3425 C C . LYS A 1 431 ? -1.535 -3.333 5.089 1.00 94.38 431 LYS A C 1
ATOM 3427 O O . LYS A 1 431 ? -2.016 -3.033 6.181 1.00 94.38 431 LYS A O 1
ATOM 3432 N N . GLU A 1 432 ? -1.667 -2.566 4.006 1.00 94.56 432 GLU A N 1
ATOM 3433 C CA . GLU A 1 432 ? -2.366 -1.272 4.023 1.00 94.56 432 GLU A CA 1
ATOM 3434 C C . GLU A 1 432 ? -3.848 -1.417 4.375 1.00 94.56 432 GLU A C 1
ATOM 3436 O O . GLU A 1 432 ? -4.363 -0.664 5.202 1.00 94.56 432 GLU A O 1
ATOM 3441 N N . ILE A 1 433 ? -4.530 -2.422 3.817 1.00 95.25 433 ILE A N 1
ATOM 3442 C CA . ILE A 1 433 ? -5.928 -2.732 4.145 1.00 95.25 433 ILE A CA 1
ATOM 3443 C C . ILE A 1 433 ? -6.066 -3.082 5.628 1.00 95.25 433 ILE A C 1
ATOM 3445 O O . ILE A 1 433 ? -6.952 -2.560 6.305 1.00 95.25 433 ILE A O 1
ATOM 3449 N N . SER A 1 434 ? -5.193 -3.946 6.146 1.00 93.19 434 SER A N 1
ATOM 3450 C CA . SER A 1 434 ? -5.235 -4.398 7.540 1.00 93.19 434 SER A CA 1
ATOM 3451 C C . SER A 1 434 ? -4.989 -3.242 8.502 1.00 93.19 434 SER A C 1
ATOM 3453 O O . SER A 1 434 ? -5.764 -3.044 9.437 1.00 93.19 434 SER A O 1
ATOM 3455 N N . LEU A 1 435 ? -3.956 -2.436 8.237 1.00 90.31 435 LEU A N 1
ATOM 3456 C CA . LEU A 1 435 ? -3.646 -1.252 9.029 1.00 90.31 435 LEU A CA 1
ATOM 3457 C C . LEU A 1 435 ? -4.814 -0.264 9.003 1.00 90.31 435 LEU A C 1
ATOM 3459 O O . LEU A 1 435 ? -5.245 0.195 10.055 1.00 90.31 435 LEU A O 1
ATOM 3463 N N . PHE A 1 436 ? -5.372 0.005 7.821 1.00 90.31 436 PHE A N 1
ATOM 3464 C CA . PHE A 1 436 ? -6.509 0.904 7.670 1.00 90.31 436 PHE A CA 1
ATOM 3465 C C . PHE A 1 436 ? -7.744 0.412 8.423 1.00 90.31 436 PHE A C 1
ATOM 3467 O O . PHE A 1 436 ? -8.396 1.194 9.108 1.00 90.31 436 PHE A O 1
ATOM 3474 N N . ILE A 1 437 ? -8.058 -0.883 8.346 1.00 89.62 437 ILE A N 1
ATOM 3475 C CA . ILE A 1 437 ? -9.162 -1.485 9.099 1.00 89.62 437 ILE A CA 1
ATOM 3476 C C . ILE A 1 437 ? -8.954 -1.293 10.603 1.00 89.62 437 ILE A C 1
ATOM 3478 O O . ILE A 1 437 ? -9.890 -0.881 11.284 1.00 89.62 437 ILE A O 1
ATOM 3482 N N . ILE A 1 438 ? -7.747 -1.545 11.114 1.00 86.62 438 ILE A N 1
ATOM 3483 C CA . ILE A 1 438 ? -7.428 -1.374 12.538 1.00 86.62 438 ILE A CA 1
ATOM 3484 C C . ILE A 1 438 ? -7.589 0.092 12.963 1.00 86.62 438 ILE A C 1
ATOM 3486 O O . ILE A 1 438 ? -8.133 0.356 14.032 1.00 86.62 438 ILE A O 1
ATOM 3490 N N . THR A 1 439 ? -7.159 1.042 12.128 1.00 85.31 439 THR A N 1
ATOM 3491 C CA . THR A 1 439 ? -7.180 2.470 12.477 1.00 85.31 439 THR A CA 1
ATOM 3492 C C . THR A 1 439 ? -8.531 3.151 12.261 1.00 85.31 439 THR A C 1
ATOM 3494 O O . THR A 1 439 ? -8.843 4.090 12.981 1.00 85.31 439 THR A O 1
ATOM 3497 N N . GLU A 1 440 ? -9.320 2.727 11.270 1.00 82.69 440 GLU A N 1
ATOM 3498 C CA . GLU A 1 440 ? -10.489 3.486 10.786 1.00 82.69 440 GLU A CA 1
ATOM 3499 C C . GLU A 1 440 ? -11.828 2.769 11.020 1.00 82.69 440 GLU A C 1
ATOM 3501 O O . GLU A 1 440 ? -12.863 3.431 11.027 1.00 82.69 440 GLU A O 1
ATOM 3506 N N . ARG A 1 441 ? -11.870 1.437 11.225 1.00 72.62 441 ARG A N 1
ATOM 3507 C CA . ARG A 1 441 ? -13.139 0.774 11.611 1.00 72.62 441 ARG A CA 1
ATOM 3508 C C . ARG A 1 441 ? -13.509 1.004 13.063 1.00 72.62 441 ARG A C 1
ATOM 3510 O O . ARG A 1 441 ? -14.679 0.896 13.420 1.00 72.62 441 ARG A O 1
ATOM 3517 N N . VAL A 1 442 ? -12.520 1.248 13.904 1.00 68.62 442 VAL A N 1
ATOM 3518 C CA . VAL A 1 442 ? -12.747 1.466 15.319 1.00 68.62 442 VAL A CA 1
ATOM 3519 C C . VAL A 1 442 ? -12.968 2.958 15.508 1.00 68.62 442 VAL A C 1
ATOM 3521 O O . VAL A 1 442 ? -12.021 3.675 15.808 1.00 68.62 442 VAL A O 1
ATOM 3524 N N . ASP A 1 443 ? -14.200 3.436 15.293 1.00 70.25 443 ASP A N 1
ATOM 3525 C CA . ASP A 1 443 ? -14.547 4.816 15.643 1.00 70.25 443 ASP A CA 1
ATOM 3526 C C . ASP A 1 443 ? -14.291 4.986 17.150 1.00 70.25 443 ASP A C 1
ATOM 3528 O O . ASP A 1 443 ? -14.991 4.367 17.968 1.00 70.25 443 ASP A O 1
ATOM 3532 N N . PRO A 1 444 ? -13.297 5.801 17.555 1.00 72.50 444 PRO A N 1
ATOM 3533 C CA . PRO A 1 444 ? -13.004 6.013 18.966 1.00 72.50 444 PRO A CA 1
ATOM 3534 C C . PRO A 1 444 ? -14.236 6.523 19.715 1.00 72.50 444 PRO A C 1
ATOM 3536 O O . PRO A 1 444 ? -14.421 6.216 20.889 1.00 72.50 444 PRO A O 1
ATOM 3539 N N . THR A 1 445 ? -15.124 7.242 19.028 1.00 74.94 445 THR A N 1
ATOM 3540 C CA . THR A 1 445 ? -16.387 7.746 19.565 1.00 74.94 445 THR A CA 1
ATOM 3541 C C . THR A 1 445 ? -17.363 6.615 19.868 1.00 74.94 445 THR A C 1
ATOM 3543 O O . THR A 1 445 ? -18.023 6.643 20.908 1.00 74.94 445 THR A O 1
ATOM 3546 N N . GLU A 1 446 ? -17.448 5.586 19.017 1.00 77.31 446 GLU A N 1
ATOM 3547 C CA . GLU A 1 446 ? -18.263 4.406 19.311 1.00 77.31 446 GLU A CA 1
ATOM 3548 C C . GLU A 1 446 ? -17.699 3.609 20.481 1.00 77.31 446 GLU A C 1
ATOM 3550 O O . GLU A 1 446 ? -18.484 3.201 21.341 1.00 77.31 446 GLU A O 1
ATOM 3555 N N . ILE A 1 447 ? -16.371 3.459 20.580 1.00 79.19 447 ILE A N 1
ATOM 3556 C CA . ILE A 1 447 ? -15.751 2.880 21.780 1.00 79.19 447 ILE A CA 1
ATOM 3557 C C . ILE A 1 447 ? -16.131 3.707 23.002 1.00 79.19 447 ILE A C 1
ATOM 3559 O O . ILE A 1 447 ? -16.650 3.152 23.961 1.00 79.19 447 ILE A O 1
ATOM 3563 N N . LEU A 1 448 ? -15.927 5.025 22.987 1.00 82.81 448 LEU A N 1
ATOM 3564 C CA . LEU A 1 448 ? -16.235 5.893 24.127 1.00 82.81 448 LEU A CA 1
ATOM 3565 C C . LEU A 1 448 ? -17.715 5.823 24.522 1.00 82.81 448 LEU A C 1
ATOM 3567 O O . LEU A 1 448 ? -18.048 5.807 25.712 1.00 82.81 448 LEU A O 1
ATOM 3571 N N . ARG A 1 449 ? -18.614 5.721 23.538 1.00 87.75 449 ARG A N 1
ATOM 3572 C CA . ARG A 1 449 ? -20.049 5.524 23.761 1.00 87.75 449 ARG A CA 1
ATOM 3573 C C . ARG A 1 449 ? -20.338 4.161 24.382 1.00 87.75 449 ARG A C 1
ATOM 3575 O O . ARG A 1 449 ? -21.138 4.085 25.314 1.00 87.75 449 ARG A O 1
ATOM 3582 N N . LEU A 1 450 ? -19.712 3.091 23.893 1.00 88.94 450 LEU A N 1
ATOM 3583 C CA . LEU A 1 450 ? -19.835 1.750 24.468 1.00 88.94 450 LEU A CA 1
ATOM 3584 C C . LEU A 1 450 ? -19.276 1.706 25.891 1.00 88.94 450 LEU A C 1
ATOM 3586 O O . LEU A 1 450 ? -19.972 1.231 26.779 1.00 88.94 450 LEU A O 1
ATOM 3590 N N . THR A 1 451 ? -18.107 2.291 26.139 1.00 91.81 451 THR A N 1
ATOM 3591 C CA . THR A 1 451 ? -17.498 2.425 27.469 1.00 91.81 451 THR A CA 1
ATOM 3592 C C . THR A 1 451 ? -18.415 3.183 28.426 1.00 91.81 451 THR A C 1
ATOM 3594 O O . THR A 1 451 ? -18.617 2.760 29.559 1.00 91.81 451 THR A O 1
ATOM 3597 N N . SER A 1 452 ? -19.050 4.262 27.963 1.00 94.56 452 SER A N 1
ATOM 3598 C CA . SER A 1 452 ? -20.018 5.022 28.766 1.00 94.56 452 SER A CA 1
ATOM 3599 C C . SER A 1 452 ? -21.286 4.213 29.071 1.00 94.56 452 SER A C 1
ATOM 3601 O O . SER A 1 452 ? -21.818 4.290 30.176 1.00 94.56 452 SER A O 1
ATOM 3603 N N . ARG A 1 453 ? -21.773 3.407 28.115 1.00 95.44 453 ARG A N 1
ATOM 3604 C CA . ARG A 1 453 ? -22.900 2.479 28.330 1.00 95.44 453 ARG A CA 1
ATOM 3605 C C . ARG A 1 453 ? -22.539 1.356 29.298 1.00 95.44 453 ARG A C 1
ATOM 3607 O O . ARG A 1 453 ? -23.370 1.019 30.130 1.00 95.44 453 ARG A O 1
ATOM 3614 N N . ILE A 1 454 ? -21.329 0.806 29.196 1.00 96.19 454 ILE A N 1
ATOM 3615 C CA . ILE A 1 454 ? -20.804 -0.208 30.117 1.00 96.19 454 ILE A CA 1
ATOM 3616 C C . ILE A 1 454 ? -20.757 0.369 31.529 1.00 96.19 454 ILE A C 1
ATOM 3618 O O . ILE A 1 454 ? -21.375 -0.203 32.415 1.00 96.19 454 ILE A O 1
ATOM 3622 N N . LYS A 1 455 ? -20.162 1.552 31.712 1.00 96.25 455 LYS A N 1
ATOM 3623 C CA . LYS A 1 455 ? -20.102 2.218 33.018 1.00 96.25 455 LYS A CA 1
ATOM 3624 C C . LYS A 1 455 ? -21.489 2.452 33.622 1.00 96.25 455 LYS A C 1
ATOM 3626 O O . LYS A 1 455 ? -21.719 2.150 34.784 1.00 96.25 455 LYS A O 1
ATOM 3631 N N . LYS A 1 456 ? -22.447 2.921 32.815 1.00 96.88 456 LYS A N 1
ATOM 3632 C CA . LYS A 1 456 ? -23.835 3.089 33.266 1.00 96.88 456 LYS A CA 1
ATOM 3633 C C . LYS A 1 456 ? -24.458 1.762 33.722 1.00 96.88 456 LYS A C 1
ATOM 3635 O O . LYS A 1 456 ? -25.148 1.733 34.734 1.00 96.88 456 LYS A O 1
ATOM 3640 N N . LEU A 1 457 ? -24.224 0.676 32.985 1.00 95.44 457 LEU A N 1
ATOM 3641 C CA . LEU A 1 457 ? -24.712 -0.655 33.359 1.00 95.44 457 LEU A CA 1
ATOM 3642 C C . LEU A 1 457 ? -24.021 -1.190 34.620 1.00 95.44 457 LEU A C 1
ATOM 3644 O O . LEU A 1 457 ? -24.671 -1.856 35.420 1.00 95.44 457 LEU A O 1
ATOM 3648 N N . GLU A 1 458 ? -22.736 -0.898 34.819 1.00 96.75 458 GLU A N 1
ATOM 3649 C CA . GLU A 1 458 ? -22.002 -1.232 36.045 1.00 96.75 458 GLU A CA 1
ATOM 3650 C C . GLU A 1 458 ? -22.592 -0.502 37.259 1.00 96.75 458 GLU A C 1
ATOM 3652 O O . GLU A 1 458 ? -22.872 -1.144 38.272 1.00 96.75 458 GLU A O 1
ATOM 3657 N N . ASP A 1 459 ? -22.871 0.800 37.132 1.00 96.69 459 ASP A N 1
ATOM 3658 C CA . ASP A 1 459 ? -23.505 1.610 38.179 1.00 96.69 459 ASP A CA 1
ATOM 3659 C C . ASP A 1 459 ? -24.922 1.093 38.513 1.00 96.69 459 ASP A C 1
ATOM 3661 O O . ASP A 1 459 ? -25.281 0.924 39.682 1.00 96.69 459 ASP A O 1
ATOM 3665 N N . GLU A 1 460 ? -25.728 0.778 37.491 1.00 97.00 460 GLU A N 1
ATOM 3666 C CA . GLU A 1 460 ? -27.062 0.181 37.662 1.00 97.00 460 GLU A CA 1
ATOM 3667 C C . GLU A 1 460 ? -26.984 -1.201 38.337 1.00 97.00 460 GLU A C 1
ATOM 3669 O O . GLU A 1 460 ? -27.778 -1.509 39.230 1.00 97.00 460 GLU A O 1
ATOM 3674 N N . CYS A 1 461 ? -26.003 -2.028 37.968 1.00 95.75 461 CYS A N 1
ATOM 3675 C CA . CYS A 1 461 ? -25.781 -3.342 38.569 1.00 95.75 461 CYS A CA 1
ATOM 3676 C C . CYS A 1 461 ? -25.345 -3.236 40.041 1.00 95.75 461 CYS A C 1
ATOM 3678 O O . CYS A 1 461 ? -25.830 -3.993 40.890 1.00 95.75 461 CYS A O 1
ATOM 3680 N N . ALA A 1 462 ? -24.490 -2.264 40.373 1.00 95.94 462 ALA A N 1
ATOM 3681 C CA . ALA A 1 462 ? -24.090 -1.977 41.748 1.00 95.94 462 ALA A CA 1
ATOM 3682 C C . ALA A 1 462 ? -25.299 -1.562 42.607 1.00 95.94 462 ALA A C 1
ATOM 3684 O O . ALA A 1 462 ? -25.510 -2.125 43.684 1.00 95.94 462 ALA A O 1
ATOM 3685 N N . ALA A 1 463 ? -26.156 -0.673 42.095 1.00 96.12 463 ALA A N 1
ATOM 3686 C CA . ALA A 1 463 ? -27.375 -0.243 42.783 1.00 96.12 463 ALA A CA 1
ATOM 3687 C C . ALA A 1 463 ? -28.374 -1.398 43.005 1.00 96.12 463 ALA A C 1
ATOM 3689 O O . ALA A 1 463 ? -28.968 -1.534 44.083 1.00 96.12 463 ALA A O 1
ATOM 3690 N N . VAL A 1 464 ? -28.545 -2.276 42.011 1.00 97.12 464 VAL A N 1
ATOM 3691 C CA . VAL A 1 464 ? -29.368 -3.491 42.145 1.00 97.12 464 VAL A CA 1
ATOM 3692 C C . VAL A 1 464 ? -28.774 -4.448 43.180 1.00 97.12 464 VAL A C 1
ATOM 3694 O O . VAL A 1 464 ? -29.515 -5.044 43.965 1.00 97.12 464 VAL A O 1
ATOM 3697 N N . THR A 1 465 ? -27.449 -4.587 43.219 1.00 95.69 465 THR A N 1
ATOM 3698 C CA . THR A 1 465 ? -26.751 -5.437 44.194 1.00 95.69 465 THR A CA 1
ATOM 3699 C C . THR A 1 465 ? -26.956 -4.925 45.620 1.00 95.69 465 THR A C 1
ATOM 3701 O O . THR A 1 465 ? -27.328 -5.703 46.501 1.00 95.69 465 THR A O 1
ATOM 3704 N N . GLU A 1 466 ? -26.826 -3.615 45.840 1.00 96.31 466 GLU A N 1
ATOM 3705 C CA . GLU A 1 466 ? -27.093 -2.976 47.133 1.00 96.31 466 GLU A CA 1
ATOM 3706 C C . GLU A 1 466 ? -28.559 -3.155 47.568 1.00 96.31 466 GLU A C 1
ATOM 3708 O O . GLU A 1 466 ? -28.852 -3.511 48.713 1.00 96.31 466 GLU A O 1
ATOM 3713 N N . THR A 1 467 ? -29.499 -2.974 46.638 1.00 96.88 467 THR A N 1
ATOM 3714 C CA . THR A 1 467 ? -30.936 -3.153 46.898 1.00 96.88 467 THR A CA 1
ATOM 3715 C C . THR A 1 467 ? -31.260 -4.601 47.274 1.00 96.88 467 THR A C 1
ATOM 3717 O O . THR A 1 467 ? -31.984 -4.851 48.240 1.00 96.88 467 THR A O 1
ATOM 3720 N N . ASN A 1 468 ? -30.678 -5.572 46.565 1.00 93.44 468 ASN A N 1
ATOM 3721 C CA . ASN A 1 468 ? -30.807 -6.991 46.894 1.00 93.44 468 ASN A CA 1
ATOM 3722 C C . ASN A 1 468 ? -30.222 -7.322 48.270 1.00 93.44 468 ASN A C 1
ATOM 3724 O O . ASN A 1 468 ? -30.804 -8.120 49.005 1.00 93.44 468 ASN A O 1
ATOM 3728 N N . GLN A 1 469 ? -29.097 -6.709 48.645 1.00 96.19 469 GLN A N 1
ATOM 3729 C CA . GLN A 1 469 ? -28.513 -6.886 49.971 1.00 96.19 469 GLN A CA 1
ATOM 3730 C C . GLN A 1 469 ? -29.449 -6.361 51.069 1.00 96.19 469 GLN A C 1
ATOM 3732 O O . GLN A 1 469 ? -29.707 -7.075 52.037 1.00 96.19 469 GLN A O 1
ATOM 3737 N N . LYS A 1 470 ? -30.033 -5.169 50.890 1.00 96.88 470 LYS A N 1
ATOM 3738 C CA . LYS A 1 470 ? -31.027 -4.595 51.817 1.00 96.88 470 LYS A CA 1
ATOM 3739 C C . LYS A 1 470 ? -32.268 -5.481 51.964 1.00 96.88 470 LYS A C 1
ATOM 3741 O O . LYS A 1 470 ? -32.707 -5.743 53.083 1.00 96.88 470 LYS A O 1
ATOM 3746 N N . LEU A 1 471 ? -32.803 -5.988 50.851 1.00 96.12 471 LEU A N 1
ATOM 3747 C CA . LEU A 1 471 ? -33.935 -6.923 50.849 1.00 96.12 471 LEU A CA 1
ATOM 3748 C C . LEU A 1 471 ? -33.610 -8.222 51.594 1.00 96.12 471 LEU A C 1
ATOM 3750 O O . LEU A 1 471 ? -34.433 -8.702 52.371 1.00 96.12 471 LEU A O 1
ATOM 3754 N N . ARG A 1 472 ? -32.406 -8.774 51.399 1.00 96.38 472 ARG A N 1
ATOM 3755 C CA . ARG A 1 472 ? -31.951 -9.969 52.125 1.00 96.38 472 ARG A CA 1
ATOM 3756 C C . ARG A 1 472 ? -31.883 -9.731 53.632 1.00 96.38 472 ARG A C 1
ATOM 3758 O O . ARG A 1 472 ? -32.365 -10.581 54.377 1.00 96.38 472 ARG A O 1
ATOM 3765 N N . SER A 1 473 ? -31.350 -8.591 54.074 1.00 96.06 473 SER A N 1
ATOM 3766 C CA . SER A 1 473 ? -31.322 -8.231 55.499 1.00 96.06 473 SER A CA 1
ATOM 3767 C C . SER A 1 473 ? -32.732 -8.082 56.074 1.00 96.06 473 SER A C 1
ATOM 3769 O O . SER A 1 473 ? -33.051 -8.711 57.076 1.00 96.06 473 SER A O 1
ATOM 3771 N N . SER A 1 474 ? -33.623 -7.357 55.389 1.00 96.81 474 SER A N 1
ATOM 3772 C CA . SER A 1 474 ? -35.016 -7.192 55.830 1.00 96.81 474 SER A CA 1
ATOM 3773 C C . SER A 1 474 ? -35.775 -8.523 55.903 1.00 96.81 474 SER A C 1
ATOM 3775 O O . SER A 1 474 ? -36.532 -8.762 56.843 1.00 96.81 474 SER A O 1
ATOM 3777 N N . HIS A 1 475 ? -35.548 -9.425 54.945 1.00 94.88 475 HIS A N 1
ATOM 3778 C CA . HIS A 1 475 ? -36.117 -10.769 54.983 1.00 94.88 475 HIS A CA 1
ATOM 3779 C C . HIS A 1 475 ? -35.589 -11.583 56.175 1.00 94.88 475 HIS A C 1
ATOM 3781 O O . HIS A 1 475 ? -36.362 -12.304 56.808 1.00 94.88 475 HIS A O 1
ATOM 3787 N N . ALA A 1 476 ? -34.301 -11.458 56.512 1.00 95.69 476 ALA A N 1
ATOM 3788 C CA . ALA A 1 476 ? -33.732 -12.095 57.698 1.00 95.69 476 ALA A CA 1
ATOM 3789 C C . ALA A 1 476 ? -34.379 -11.562 58.993 1.00 95.69 476 ALA A C 1
ATOM 3791 O O . ALA A 1 476 ? -34.811 -12.359 59.828 1.00 95.69 476 ALA A O 1
ATOM 3792 N N . ASP A 1 477 ? -34.552 -10.244 59.122 1.00 95.88 477 ASP A N 1
ATOM 3793 C CA . ASP A 1 477 ? -35.225 -9.623 60.274 1.00 95.88 477 ASP A CA 1
ATOM 3794 C C . ASP A 1 477 ? -36.690 -10.069 60.396 1.00 95.88 477 ASP A C 1
ATOM 3796 O O . ASP A 1 477 ? -37.185 -10.384 61.487 1.00 95.88 477 ASP A O 1
ATOM 3800 N N . PHE A 1 478 ? -37.390 -10.156 59.261 1.00 96.62 478 PHE A N 1
ATOM 3801 C CA . PHE A 1 478 ? -38.756 -10.666 59.208 1.00 96.62 478 PHE A CA 1
ATOM 3802 C C . PHE A 1 478 ? -38.827 -12.132 59.651 1.00 96.62 478 PHE A C 1
ATOM 3804 O O . PHE A 1 478 ? -39.710 -12.488 60.431 1.00 96.62 478 PHE A O 1
ATOM 3811 N N . GLN A 1 479 ? -37.888 -12.980 59.217 1.00 97.19 479 GLN A N 1
ATOM 3812 C CA . GLN A 1 479 ? -37.815 -14.374 59.665 1.00 97.19 479 GLN A CA 1
ATOM 3813 C C . GLN A 1 479 ? -37.609 -14.485 61.180 1.00 97.19 479 GLN A C 1
ATOM 3815 O O . GLN A 1 479 ? -38.299 -15.277 61.827 1.00 97.19 479 GLN A O 1
ATOM 3820 N N . VAL A 1 480 ? -36.715 -13.675 61.758 1.00 96.94 480 VAL A N 1
ATOM 3821 C CA . VAL A 1 480 ? -36.495 -13.622 63.215 1.00 96.94 480 VAL A CA 1
ATOM 3822 C C . VAL A 1 480 ? -37.778 -13.210 63.942 1.00 96.94 480 VAL A C 1
ATOM 3824 O O . VAL A 1 480 ? -38.202 -13.885 64.884 1.00 96.94 480 VAL A O 1
ATOM 3827 N N . THR A 1 481 ? -38.443 -12.155 63.468 1.00 97.44 481 THR A N 1
ATOM 3828 C CA . THR A 1 481 ? -39.702 -11.648 64.040 1.00 97.44 481 THR A CA 1
ATOM 3829 C C . THR A 1 481 ? -40.818 -12.692 63.965 1.00 97.44 481 THR A C 1
ATOM 3831 O O . THR A 1 481 ? -41.488 -12.967 64.963 1.00 97.44 481 THR A O 1
ATOM 3834 N N . PHE A 1 482 ? -40.986 -13.337 62.809 1.00 97.44 482 PHE A N 1
ATOM 3835 C CA . PHE A 1 482 ? -41.962 -14.405 62.601 1.00 97.44 482 PHE A CA 1
ATOM 3836 C C . PHE A 1 482 ? -41.716 -15.592 63.539 1.00 97.44 482 PHE A C 1
ATOM 3838 O O . PHE A 1 482 ? -42.655 -16.109 64.148 1.00 97.44 482 PHE A O 1
ATOM 3845 N N . MET A 1 483 ? -40.456 -16.006 63.707 1.00 97.06 483 MET A N 1
ATOM 3846 C CA . MET A 1 483 ? -40.092 -17.046 64.670 1.00 97.06 483 MET A CA 1
ATOM 3847 C C . MET A 1 483 ? -40.417 -16.647 66.114 1.00 97.06 483 MET A C 1
ATOM 3849 O O . MET A 1 483 ? -40.880 -17.494 66.879 1.00 97.06 483 MET A O 1
ATOM 3853 N N . GLY A 1 484 ? -40.204 -15.380 66.481 1.00 96.50 484 GLY A N 1
ATOM 3854 C CA . GLY A 1 484 ? -40.590 -14.831 67.783 1.00 96.50 484 GLY A CA 1
ATOM 3855 C C . GLY A 1 484 ? -42.098 -14.918 68.024 1.00 96.50 484 GLY A C 1
ATOM 3856 O O . GLY A 1 484 ? -42.528 -15.539 68.993 1.00 96.50 484 GLY A O 1
ATOM 3857 N N . LEU A 1 485 ? -42.903 -14.396 67.093 1.00 97.00 485 LEU A N 1
ATOM 3858 C CA . LEU A 1 485 ? -44.369 -14.477 67.140 1.00 97.00 485 LEU A CA 1
ATOM 3859 C C . LEU A 1 485 ? -44.874 -15.918 67.225 1.00 97.00 485 LEU A C 1
ATOM 3861 O O . LEU A 1 485 ? -45.783 -16.207 68.003 1.00 97.00 485 LEU A O 1
ATOM 3865 N N . LYS A 1 486 ? -44.281 -16.835 66.452 1.00 97.69 486 LYS A N 1
ATOM 3866 C CA . LYS A 1 486 ? -44.640 -18.256 66.489 1.00 97.69 486 LYS A CA 1
ATOM 3867 C C . LYS A 1 486 ? -44.457 -18.844 67.892 1.00 97.69 486 LYS A C 1
ATOM 3869 O O . LYS A 1 486 ? -45.368 -19.511 68.372 1.00 97.69 486 LYS A O 1
ATOM 3874 N N . ARG A 1 487 ? -43.332 -18.551 68.560 1.00 96.94 487 ARG A N 1
ATOM 3875 C CA . ARG A 1 487 ? -43.094 -18.972 69.953 1.00 96.94 487 ARG A CA 1
ATOM 3876 C C . ARG A 1 487 ? -44.149 -18.400 70.899 1.00 96.94 487 ARG A C 1
ATOM 3878 O O . ARG A 1 487 ? -44.783 -19.169 71.605 1.00 96.94 487 ARG A O 1
ATOM 3885 N N . THR A 1 488 ? -44.420 -17.094 70.833 1.00 97.69 488 THR A N 1
ATOM 3886 C CA . THR A 1 488 ? -45.446 -16.450 71.675 1.00 97.69 488 THR A CA 1
ATOM 3887 C C . THR A 1 488 ? -46.834 -17.068 71.482 1.00 97.69 488 THR A C 1
ATOM 3889 O O . THR A 1 488 ? -47.565 -17.274 72.447 1.00 97.69 488 THR A O 1
ATOM 3892 N N . VAL A 1 489 ? -47.216 -17.396 70.243 1.00 97.75 489 VAL A N 1
ATOM 3893 C CA . VAL A 1 489 ? -48.487 -18.082 69.953 1.00 97.75 489 VAL A CA 1
ATOM 3894 C C . VAL A 1 489 ? -48.523 -19.480 70.571 1.00 97.75 489 VAL A C 1
ATOM 3896 O O . VAL A 1 489 ? -49.560 -19.888 71.099 1.00 97.75 489 VAL A O 1
ATOM 3899 N N . ASP A 1 490 ? -47.422 -20.226 70.496 1.00 96.50 490 ASP A N 1
ATOM 3900 C CA . ASP A 1 490 ? -47.328 -21.559 71.090 1.00 96.50 490 ASP A CA 1
ATOM 3901 C C . ASP A 1 490 ? -47.382 -21.496 72.630 1.00 96.50 490 ASP A C 1
ATOM 3903 O O . ASP A 1 490 ? -48.089 -22.302 73.244 1.00 96.50 490 ASP A O 1
ATOM 3907 N N . ASP A 1 491 ? -46.754 -20.491 73.246 1.00 96.88 491 ASP A N 1
ATOM 3908 C CA . ASP A 1 491 ? -46.830 -20.223 74.689 1.00 96.88 491 ASP A CA 1
ATOM 3909 C C . ASP A 1 491 ? -48.268 -19.903 75.127 1.00 96.88 491 ASP A C 1
ATOM 3911 O O . ASP A 1 491 ? -48.814 -20.573 76.007 1.00 96.88 491 ASP A O 1
ATOM 3915 N N . LEU A 1 492 ? -48.945 -18.976 74.437 1.00 97.50 492 LEU A N 1
ATOM 3916 C CA . LEU A 1 492 ? -50.346 -18.624 74.708 1.00 97.50 492 LEU A CA 1
ATOM 3917 C C . LEU A 1 492 ? -51.293 -19.822 74.550 1.00 97.50 492 LEU A C 1
ATOM 3919 O O . LEU A 1 492 ? -52.227 -20.002 75.335 1.00 97.50 492 LEU A O 1
ATOM 3923 N N . LYS A 1 493 ? -51.068 -20.682 73.547 1.00 97.12 493 LYS A N 1
ATOM 3924 C CA . LYS A 1 493 ? -51.834 -21.930 73.391 1.00 97.12 493 LYS A CA 1
ATOM 3925 C C . LYS A 1 493 ? -51.635 -22.868 74.579 1.00 97.12 493 LYS A C 1
ATOM 3927 O O . LYS A 1 493 ? -52.595 -23.527 74.990 1.00 97.12 493 LYS A O 1
ATOM 3932 N N . ASN A 1 494 ? -50.416 -22.963 75.104 1.00 96.12 494 ASN A N 1
ATOM 3933 C CA . ASN A 1 494 ? -50.112 -23.795 76.264 1.00 96.12 494 ASN A CA 1
ATOM 3934 C C . ASN A 1 494 ? -50.755 -23.232 77.540 1.00 96.12 494 ASN A C 1
ATOM 3936 O O . ASN A 1 494 ? -51.392 -23.992 78.270 1.00 96.12 494 ASN A O 1
ATOM 3940 N N . GLU A 1 495 ? -50.691 -21.920 77.768 1.00 96.62 495 GLU A N 1
ATOM 3941 C CA . GLU A 1 495 ? -51.389 -21.251 78.876 1.00 96.62 495 GLU A CA 1
ATOM 3942 C C . GLU A 1 495 ? -52.908 -21.465 78.811 1.00 96.62 495 GLU A C 1
ATOM 3944 O O . GLU A 1 495 ? -53.534 -21.853 79.800 1.00 96.62 495 GLU A O 1
ATOM 3949 N N . LEU A 1 496 ? -53.512 -21.308 77.626 1.00 96.12 496 LEU A N 1
ATOM 3950 C CA . LEU A 1 496 ? -54.939 -21.558 77.415 1.00 96.12 496 LEU A CA 1
ATOM 3951 C C . LEU A 1 496 ? -55.323 -23.006 77.764 1.00 96.12 496 LEU A C 1
ATOM 3953 O O . LEU A 1 496 ? -56.374 -23.241 78.365 1.00 96.12 496 LEU A O 1
ATOM 3957 N N . LYS A 1 497 ? -54.486 -23.990 77.401 1.00 95.69 497 LYS A N 1
ATOM 3958 C CA . LYS A 1 497 ? -54.696 -25.399 77.782 1.00 95.69 497 LYS A CA 1
ATOM 3959 C C . LYS A 1 497 ? -54.653 -25.579 79.300 1.00 95.69 497 LYS A C 1
ATOM 3961 O O . LYS A 1 497 ? -55.541 -26.234 79.837 1.00 95.69 497 LYS A O 1
ATOM 3966 N N . GLN A 1 498 ? -53.682 -24.970 79.985 1.00 93.44 498 GLN A N 1
ATOM 3967 C CA . GLN A 1 498 ? -53.576 -25.036 81.448 1.00 93.44 498 GLN A CA 1
ATOM 3968 C C . GLN A 1 498 ? -54.785 -24.397 82.151 1.00 93.44 498 GLN A C 1
ATOM 3970 O O . GLN A 1 498 ? -55.288 -24.938 83.137 1.00 93.44 498 GLN A O 1
ATOM 3975 N N . LEU A 1 499 ? -55.289 -23.270 81.638 1.00 94.38 499 LEU A N 1
ATOM 3976 C CA . LEU A 1 499 ? -56.494 -22.622 82.166 1.00 94.38 499 LEU A CA 1
ATOM 3977 C C . LEU A 1 499 ? -57.741 -23.492 81.985 1.00 94.38 499 LEU A C 1
ATOM 3979 O O . LEU A 1 499 ? -58.564 -23.568 82.895 1.00 94.38 499 LEU A O 1
ATOM 3983 N N . LYS A 1 500 ? -57.869 -24.188 80.848 1.00 94.19 500 LYS A N 1
ATOM 3984 C CA . LYS A 1 500 ? -58.976 -25.129 80.614 1.00 94.19 500 LYS A CA 1
ATOM 3985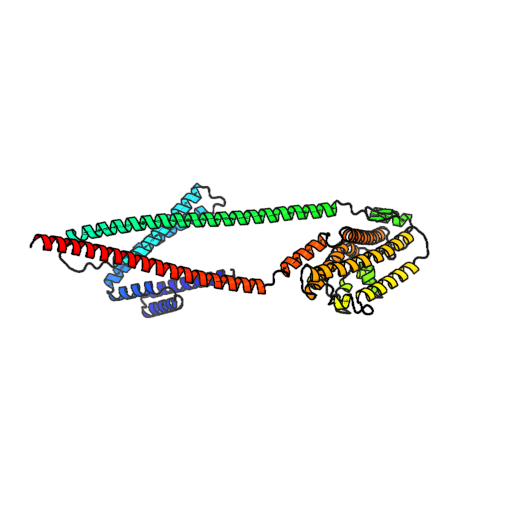 C C . LYS A 1 500 ? -58.971 -26.314 81.577 1.00 94.19 500 LYS A C 1
ATOM 3987 O O . LYS A 1 500 ? -60.044 -26.784 81.911 1.00 94.19 500 LYS A O 1
ATOM 3992 N N . THR A 1 501 ? -57.805 -26.780 82.023 1.00 92.62 501 THR A N 1
ATOM 3993 C CA . THR A 1 501 ? -57.699 -27.885 82.995 1.00 92.62 501 THR A CA 1
ATOM 3994 C C . THR A 1 501 ? -57.932 -27.472 84.451 1.00 92.62 501 THR A C 1
ATOM 3996 O O . THR A 1 501 ? -58.088 -28.342 85.299 1.00 92.62 501 THR A O 1
ATOM 3999 N N . LYS A 1 502 ? -57.909 -26.168 84.765 1.00 85.62 502 LYS A N 1
ATOM 4000 C CA . LYS A 1 502 ? -58.151 -25.642 86.123 1.00 85.62 502 LYS A CA 1
ATOM 4001 C C . LYS A 1 502 ? -59.623 -25.303 86.403 1.00 85.62 502 LYS A C 1
ATOM 4003 O O . LYS A 1 502 ? -59.951 -25.000 87.547 1.00 85.62 502 LYS A O 1
ATOM 4008 N N . LYS A 1 503 ? -60.470 -25.301 85.374 1.00 59.56 503 LYS A N 1
ATOM 4009 C CA . LYS A 1 503 ? -61.933 -25.260 85.490 1.00 59.56 503 LYS A CA 1
ATOM 4010 C C . LYS A 1 503 ? -62.467 -26.680 85.524 1.00 59.56 503 LYS A C 1
ATOM 4012 O O . LYS A 1 503 ? -63.482 -26.871 86.223 1.00 59.56 503 LYS A O 1
#

Organism: NCBI:txid303405

Foldseek 3Di:
DVVVVVVVVVLVVVVVVLVVQLVVVVVVVVVVVNVVSVVVVCVSPVPDDPVVVVVVVVVPPDDPVVVVVVVVVVVVVVVLVVVVVVLVVLLVVLVPPPDRDPVSVVVNVVSVVVVVVSVVVVVCVVVVVPPDPDDDDPPPCVVVVPVVVVVVVVVVVVVVVVVVVVVVVVVVVVVVVVVVVVVVVVVVVVVVVVVVVVVVVVVVVVVPPQLWQDDPLDIDRDLVVLLVVCVVLVPPALVLFDALLLLLLCLPDVDDDLLVSLQSQVQADPDPPDSPDVPCLLQFRNVQQFVCCCPDPVPNHPLVVSLVSLVVSLVVSLVVDDDDTSNNVVSNVNSVLSNVLSVLLSVLLVVQLCCCCVPVVDDRSLSRSLSRSLVVLLVVVLSVLSVVLNPQDDRRDSSSSSSSNSSSSSNSVSSVVCVVCSVCNDPSSVVSVVVSCVVPVPPVVVVVVVVVVVVVVVVVVVVVVVVVVVVVVVVVVVVVVVVVVVVVVVVVVVVVVVVVVVD